Protein AF-A0A8H4IRC1-F1 (afdb_monomer_lite)

pLDDT: mean 72.27, std 20.15, range [25.78, 97.62]

Organism: NCBI:txid55169

Structure (mmCIF, N/CA/C/O backbone):
data_AF-A0A8H4IRC1-F1
#
_entry.id   AF-A0A8H4IRC1-F1
#
loop_
_atom_site.group_PDB
_atom_site.id
_atom_site.type_symbol
_atom_site.label_atom_id
_atom_site.label_alt_id
_atom_site.label_comp_id
_atom_site.label_asym_id
_atom_site.label_entity_id
_atom_site.label_seq_id
_atom_site.pdbx_PDB_ins_code
_atom_site.Cartn_x
_atom_site.Cartn_y
_atom_site.Cartn_z
_atom_site.occupancy
_atom_site.B_iso_or_equiv
_atom_site.auth_seq_id
_atom_site.auth_comp_id
_atom_site.auth_asym_id
_atom_site.auth_atom_id
_atom_site.pdbx_PDB_model_num
ATOM 1 N N . MET A 1 1 ? -20.052 -12.402 -23.969 1.00 43.75 1 MET A N 1
ATOM 2 C CA . MET A 1 1 ? -19.446 -12.859 -22.700 1.00 43.75 1 MET A CA 1
ATOM 3 C C . MET A 1 1 ? -19.044 -14.310 -22.890 1.00 43.75 1 MET A C 1
ATOM 5 O O . MET A 1 1 ? -19.893 -15.056 -23.367 1.00 43.75 1 MET A O 1
ATOM 9 N N . PRO A 1 2 ? -17.792 -14.710 -22.621 1.00 45.31 2 PRO A N 1
ATOM 10 C CA . PRO A 1 2 ? -17.465 -16.130 -22.583 1.00 45.31 2 PRO A CA 1
ATOM 11 C C . PRO A 1 2 ? -18.212 -16.790 -21.405 1.00 45.31 2 PRO A C 1
ATOM 13 O O . PRO A 1 2 ? -18.461 -16.117 -20.400 1.00 45.31 2 PRO A O 1
ATOM 16 N N . PRO A 1 3 ? -18.627 -18.061 -21.528 1.00 42.38 3 PRO A N 1
ATOM 17 C CA . PRO A 1 3 ? -19.386 -18.748 -20.489 1.00 42.38 3 PRO A CA 1
ATOM 18 C C . PRO A 1 3 ? -18.508 -18.996 -19.256 1.00 42.38 3 PRO A C 1
ATOM 20 O O . PRO A 1 3 ? -17.374 -19.457 -19.369 1.00 42.38 3 PRO A O 1
ATOM 23 N N . ILE A 1 4 ? -19.041 -18.673 -18.076 1.00 53.44 4 ILE A N 1
ATOM 24 C CA . ILE A 1 4 ? -18.415 -18.948 -16.777 1.00 53.44 4 ILE A CA 1
ATOM 25 C C . ILE A 1 4 ? -18.372 -20.479 -16.609 1.00 53.44 4 ILE A C 1
ATOM 27 O O . ILE A 1 4 ? -19.433 -21.100 -16.680 1.00 53.44 4 ILE A O 1
ATOM 31 N N . PRO A 1 5 ? -17.199 -21.110 -16.417 1.00 59.50 5 PRO A N 1
ATOM 32 C CA . PRO A 1 5 ? -17.068 -22.559 -16.576 1.00 59.50 5 PRO A CA 1
ATOM 33 C C . PRO A 1 5 ? -17.679 -23.395 -15.436 1.00 59.50 5 PRO A C 1
ATOM 35 O O . PRO A 1 5 ? -17.822 -24.602 -15.599 1.00 59.50 5 PRO A O 1
ATOM 38 N N . TRP A 1 6 ? -18.123 -22.796 -14.327 1.00 52.00 6 TRP A N 1
ATOM 39 C CA . TRP A 1 6 ? -18.948 -23.479 -13.323 1.00 52.00 6 TRP A CA 1
ATOM 40 C C . TRP A 1 6 ? -19.629 -22.478 -12.385 1.00 52.00 6 TRP A C 1
ATOM 42 O O . TRP A 1 6 ? -19.010 -21.543 -11.879 1.00 52.00 6 TRP A O 1
ATOM 52 N N . THR A 1 7 ? -20.920 -22.691 -12.134 1.00 50.75 7 THR A N 1
ATOM 53 C CA . THR A 1 7 ? -21.702 -21.966 -11.127 1.00 50.75 7 THR A CA 1
ATOM 54 C C . THR A 1 7 ? -21.803 -22.856 -9.892 1.00 50.75 7 THR A C 1
ATOM 56 O O . THR A 1 7 ? -22.461 -23.892 -9.931 1.00 50.75 7 THR A O 1
ATOM 59 N N . VAL A 1 8 ? -21.129 -22.489 -8.801 1.00 49.81 8 VAL A N 1
ATOM 60 C CA . VAL A 1 8 ? -21.278 -23.191 -7.519 1.00 49.81 8 VAL A CA 1
ATOM 61 C C . VAL A 1 8 ? -22.531 -22.647 -6.839 1.00 49.81 8 VAL A C 1
ATOM 63 O O . VAL A 1 8 ? -22.534 -21.517 -6.359 1.00 49.81 8 VAL A O 1
ATOM 66 N N . SER A 1 9 ? -23.613 -23.429 -6.827 1.00 52.09 9 SER A N 1
ATOM 67 C CA . SER A 1 9 ? -24.784 -23.128 -6.000 1.00 52.09 9 SER A CA 1
ATOM 68 C C . SER A 1 9 ? -24.584 -23.749 -4.621 1.00 52.09 9 SER A C 1
ATOM 70 O O . SER A 1 9 ? -24.604 -24.977 -4.497 1.00 52.09 9 SER A O 1
ATOM 72 N N . VAL A 1 10 ? -24.414 -22.923 -3.593 1.00 51.81 10 VAL A N 1
ATOM 73 C CA . VAL A 1 10 ? -24.536 -23.383 -2.206 1.00 51.81 10 VAL A CA 1
ATOM 74 C C . VAL A 1 10 ? -26.004 -23.739 -1.992 1.00 51.81 10 VAL A C 1
ATOM 76 O O . VAL A 1 10 ? -26.879 -22.890 -2.145 1.00 51.81 10 VAL A O 1
ATOM 79 N N . ARG A 1 11 ? -26.284 -25.018 -1.739 1.00 48.19 11 ARG A N 1
ATOM 80 C CA . ARG A 1 11 ? -27.594 -25.460 -1.263 1.00 48.19 11 ARG A CA 1
ATOM 81 C C . ARG A 1 11 ? -27.498 -25.549 0.249 1.00 48.19 11 ARG A C 1
ATOM 83 O O . ARG A 1 11 ? -26.629 -26.269 0.740 1.00 48.19 11 ARG A O 1
ATOM 90 N N . ASP A 1 12 ? -28.376 -24.852 0.957 1.00 53.72 12 ASP A N 1
ATOM 91 C CA . ASP A 1 12 ? -28.562 -25.095 2.383 1.00 53.72 12 ASP A CA 1
ATOM 92 C C . ASP A 1 12 ? -28.938 -26.567 2.579 1.00 53.72 12 ASP A C 1
ATOM 94 O O . ASP A 1 12 ? -29.702 -27.141 1.790 1.00 53.72 12 ASP A O 1
ATOM 98 N N . HIS A 1 13 ? -28.347 -27.214 3.585 1.00 57.59 13 HIS A N 1
ATOM 99 C CA . HIS A 1 13 ? -28.681 -28.603 3.870 1.00 57.59 13 HIS A CA 1
ATOM 100 C C . HIS A 1 13 ? -30.181 -28.680 4.231 1.00 57.59 13 HIS A C 1
ATOM 102 O O . HIS A 1 13 ? -30.674 -27.804 4.941 1.00 57.59 13 HIS A O 1
ATOM 108 N N . PRO A 1 14 ? -30.932 -29.694 3.767 1.00 62.97 14 PRO A N 1
ATOM 109 C CA . PRO A 1 14 ? -32.396 -29.729 3.887 1.00 62.97 14 PRO A CA 1
ATOM 110 C C . PRO A 1 14 ? -32.943 -29.956 5.314 1.00 62.97 14 PRO A C 1
ATOM 112 O O . PRO A 1 14 ? -34.097 -30.349 5.461 1.00 62.97 14 PRO A O 1
ATOM 115 N N . GLY A 1 15 ? -32.162 -29.709 6.370 1.00 68.94 15 GLY A N 1
ATOM 116 C CA . GLY A 1 15 ? -32.523 -30.125 7.725 1.00 68.94 15 GLY A CA 1
ATOM 117 C C . GLY A 1 15 ? -32.494 -31.649 7.890 1.00 68.94 15 GLY A C 1
ATOM 118 O O . GLY A 1 15 ? -32.325 -32.393 6.921 1.00 68.94 15 GLY A O 1
ATOM 119 N N . SER A 1 16 ? -32.654 -32.117 9.125 1.00 75.69 16 SER A N 1
ATOM 120 C CA . SER A 1 16 ? -33.003 -33.516 9.405 1.00 75.69 16 SER A CA 1
ATOM 121 C C . SER A 1 16 ? -34.499 -33.725 9.149 1.00 75.69 16 SER A C 1
ATOM 123 O O . SER A 1 16 ? -35.301 -32.821 9.400 1.00 75.69 16 SER A O 1
ATOM 125 N N . SER A 1 17 ? -34.902 -34.893 8.641 1.00 78.19 17 SER A N 1
ATOM 126 C CA . SER A 1 17 ? -36.323 -35.186 8.419 1.00 78.19 17 SER A CA 1
ATOM 127 C C . SER A 1 17 ? -37.066 -35.403 9.746 1.00 78.19 17 SER A C 1
ATOM 129 O O . SER A 1 17 ? -36.456 -35.692 10.773 1.00 78.19 17 SER A O 1
ATOM 131 N N . ALA A 1 18 ? -38.400 -35.302 9.746 1.00 77.19 18 ALA A N 1
ATOM 132 C CA . ALA A 1 18 ? -39.201 -35.556 10.951 1.00 77.19 18 ALA A CA 1
ATOM 133 C C . ALA A 1 18 ? -39.000 -36.979 11.516 1.00 77.19 18 ALA A C 1
ATOM 135 O O . ALA A 1 18 ? -39.049 -37.176 12.728 1.00 77.19 18 ALA A O 1
ATOM 136 N N . ASP A 1 19 ? -38.726 -37.950 10.641 1.00 78.50 19 ASP A N 1
ATOM 137 C CA . ASP A 1 19 ? -38.401 -39.329 11.014 1.00 78.50 19 ASP A CA 1
ATOM 138 C C . ASP A 1 19 ? -37.010 -39.450 11.650 1.00 78.50 19 ASP A C 1
ATOM 140 O O . ASP A 1 19 ? -36.825 -40.284 12.536 1.00 78.50 19 ASP A O 1
ATOM 144 N N . ASP A 1 20 ? -36.048 -38.629 11.217 1.00 76.88 20 ASP A N 1
ATOM 145 C CA . ASP A 1 20 ? -34.711 -38.579 11.815 1.00 76.88 20 ASP A CA 1
ATOM 146 C C . ASP A 1 20 ? -34.785 -37.987 13.222 1.00 76.88 20 ASP A C 1
ATOM 148 O O . ASP A 1 20 ? -34.227 -38.573 14.141 1.00 76.88 20 ASP A O 1
ATOM 152 N N . ILE A 1 21 ? -35.562 -36.910 13.404 1.00 74.81 21 ILE A N 1
ATOM 153 C CA . ILE A 1 21 ? -35.811 -36.275 14.711 1.00 74.81 21 ILE A CA 1
ATOM 154 C C . ILE A 1 21 ? -36.508 -37.256 15.666 1.00 74.81 21 ILE A C 1
ATOM 156 O O . ILE A 1 21 ? -36.154 -37.354 16.836 1.00 74.81 21 ILE A O 1
ATOM 160 N N . ALA A 1 22 ? -37.489 -38.023 15.180 1.00 75.50 22 ALA A N 1
ATOM 161 C CA . ALA A 1 22 ? -38.217 -38.992 16.003 1.00 75.50 22 ALA A CA 1
ATOM 162 C C . ALA A 1 22 ? -37.384 -40.230 16.385 1.00 75.50 22 ALA A C 1
ATOM 164 O O . ALA A 1 22 ? -37.704 -40.907 17.363 1.00 75.50 22 ALA A O 1
ATOM 165 N N . LYS A 1 23 ? -36.340 -40.544 15.608 1.00 77.62 23 LYS A N 1
ATOM 166 C CA . LYS A 1 23 ? -35.390 -41.639 15.867 1.00 77.62 23 LYS A CA 1
ATOM 167 C C . LYS A 1 23 ? -34.084 -41.141 16.475 1.00 77.62 23 LYS A C 1
ATOM 169 O O . LYS A 1 23 ? -33.131 -41.921 16.561 1.00 77.62 23 LYS A O 1
ATOM 174 N N . GLU A 1 24 ? -34.024 -39.874 16.880 1.00 65.75 24 GLU A N 1
ATOM 175 C CA . GLU A 1 24 ? -32.853 -39.363 17.568 1.00 65.75 24 GLU A CA 1
ATOM 176 C C . GLU A 1 24 ? -32.603 -40.197 18.834 1.00 65.75 24 GLU A C 1
ATOM 178 O O . GLU A 1 24 ? -33.545 -40.505 19.573 1.00 65.75 24 GLU A O 1
ATOM 183 N N . PRO A 1 25 ? -31.351 -40.626 19.072 1.00 63.84 25 PRO A N 1
ATOM 184 C CA . PRO A 1 25 ? -30.993 -41.312 20.304 1.00 63.84 25 PRO A CA 1
ATOM 185 C C . PRO A 1 25 ? -31.413 -40.477 21.515 1.00 63.84 25 PRO A C 1
ATOM 187 O O . PRO A 1 25 ? -31.398 -39.253 21.446 1.00 63.84 25 PRO A O 1
ATOM 190 N N . ASP A 1 26 ? -31.732 -41.118 22.642 1.00 65.44 26 ASP A N 1
ATOM 191 C CA . ASP A 1 26 ? -31.904 -40.401 23.908 1.00 65.44 26 ASP A CA 1
ATOM 192 C C . ASP A 1 26 ? -30.570 -39.752 24.295 1.00 65.44 26 ASP A C 1
ATOM 194 O O . ASP A 1 26 ? -29.668 -40.385 24.859 1.00 65.44 26 ASP A O 1
ATOM 198 N N . TRP A 1 27 ? -30.429 -38.487 23.905 1.00 55.97 27 TRP A N 1
ATOM 199 C CA . TRP A 1 27 ? -29.199 -37.746 24.075 1.00 55.97 27 TRP A CA 1
ATOM 200 C C . TRP A 1 27 ? -28.891 -37.552 25.551 1.00 55.97 27 TRP A C 1
ATOM 202 O O . TRP A 1 27 ? -27.717 -37.452 25.869 1.00 55.97 27 TRP A O 1
ATOM 212 N N . ASP A 1 28 ? -29.859 -37.576 26.471 1.00 54.50 28 ASP A N 1
ATOM 213 C CA . ASP A 1 28 ? -29.613 -37.333 27.896 1.00 54.50 28 ASP A CA 1
ATOM 214 C C . ASP A 1 28 ? -28.863 -38.478 28.594 1.00 54.50 28 ASP A C 1
ATOM 216 O O . ASP A 1 28 ? -28.157 -38.235 29.575 1.00 54.50 28 ASP A O 1
ATOM 220 N N . ALA A 1 29 ? -28.888 -39.694 28.042 1.00 60.00 29 ALA A N 1
ATOM 221 C CA . ALA A 1 29 ? -28.313 -40.886 28.671 1.00 60.00 29 ALA A CA 1
ATOM 222 C C . ALA A 1 29 ? -26.834 -41.193 28.309 1.00 60.00 29 ALA A C 1
ATOM 224 O O . ALA A 1 29 ? -26.269 -42.155 28.835 1.00 60.00 29 ALA A O 1
ATOM 225 N N . GLY A 1 30 ? -26.179 -40.411 27.432 1.00 52.31 30 GLY A N 1
ATOM 226 C CA . GLY A 1 30 ? -24.847 -40.721 26.865 1.00 52.31 30 GLY A CA 1
ATOM 227 C C . GLY A 1 30 ? -23.690 -39.763 27.222 1.00 52.31 30 GLY A C 1
ATOM 228 O O . GLY A 1 30 ? -23.898 -38.567 27.411 1.00 52.31 30 GLY A O 1
ATOM 229 N N . HIS A 1 31 ? -22.469 -40.324 27.280 1.00 56.78 31 HIS A N 1
ATOM 230 C CA . HIS A 1 31 ? -21.148 -39.807 27.716 1.00 56.78 31 HIS A CA 1
ATOM 231 C C . HIS A 1 31 ? -20.801 -38.297 27.591 1.00 56.78 31 HIS A C 1
ATOM 233 O O . HIS A 1 31 ? -21.259 -37.581 26.706 1.00 56.78 31 HIS A O 1
ATOM 239 N N . GLU A 1 32 ? -19.869 -37.853 28.457 1.00 56.28 32 GLU A N 1
ATOM 240 C CA . GLU A 1 32 ? -19.401 -36.467 28.722 1.00 56.28 32 GLU A CA 1
ATOM 241 C C . GLU A 1 32 ? -18.687 -35.729 27.559 1.00 56.28 32 GLU A C 1
ATOM 243 O O . GLU A 1 32 ? -18.115 -34.655 27.757 1.00 56.28 32 GLU A O 1
ATOM 248 N N . HIS A 1 33 ? -18.708 -36.273 26.342 1.00 54.53 33 HIS A N 1
ATOM 249 C CA . HIS A 1 33 ? -18.042 -35.703 25.168 1.00 54.53 33 HIS A CA 1
ATOM 250 C C . HIS A 1 33 ? -19.066 -35.450 24.061 1.00 54.53 33 HIS A C 1
ATOM 252 O O . HIS A 1 33 ? -19.184 -36.236 23.123 1.00 54.53 33 HIS A O 1
ATOM 258 N N . ARG A 1 34 ? -19.834 -34.362 24.189 1.00 57.00 34 ARG A N 1
ATOM 259 C CA . ARG A 1 34 ? -20.850 -33.972 23.202 1.00 57.00 34 ARG A CA 1
ATOM 260 C C . ARG A 1 34 ? -20.381 -32.781 22.386 1.00 57.00 34 ARG A C 1
ATOM 262 O O . ARG A 1 34 ? -19.857 -31.818 22.939 1.00 57.00 34 ARG A O 1
ATOM 269 N N . ILE A 1 35 ? -20.591 -32.864 21.078 1.00 49.88 35 ILE A N 1
ATOM 270 C CA . ILE A 1 35 ? -20.256 -31.793 20.146 1.00 49.88 35 ILE A CA 1
ATOM 271 C C . ILE A 1 35 ? -21.181 -30.598 20.405 1.00 49.88 35 ILE A C 1
ATOM 273 O O . ILE A 1 35 ? -22.394 -30.775 20.459 1.00 49.88 35 ILE A O 1
ATOM 277 N N . GLY A 1 36 ? -20.615 -29.405 20.608 1.00 49.59 36 GLY A N 1
ATOM 278 C CA . GLY A 1 36 ? -21.382 -28.165 20.809 1.00 49.59 36 GLY A CA 1
ATOM 279 C C . GLY A 1 36 ? -21.804 -27.847 22.253 1.00 49.59 36 GLY A C 1
ATOM 280 O O . GLY A 1 36 ? -22.418 -26.809 22.477 1.00 49.59 36 GLY A O 1
ATOM 281 N N . PHE A 1 37 ? -21.445 -28.672 23.246 1.00 52.66 37 PHE A N 1
ATOM 282 C CA . PHE A 1 37 ? -21.672 -28.379 24.670 1.00 52.66 37 PHE A CA 1
ATOM 283 C C . PHE A 1 37 ? -20.357 -28.287 25.446 1.00 52.66 37 PHE A C 1
ATOM 285 O O . PHE A 1 37 ? -19.447 -29.088 25.238 1.00 52.66 37 PHE A O 1
ATOM 292 N N . LYS A 1 38 ? -20.262 -27.336 26.384 1.00 54.47 38 LYS A N 1
ATOM 293 C CA . LYS A 1 38 ? -19.120 -27.238 27.300 1.00 54.47 38 LYS A CA 1
ATOM 294 C C . LYS A 1 38 ? -19.105 -28.436 28.254 1.00 54.47 38 LYS A C 1
ATOM 296 O O . LYS A 1 38 ? -20.112 -28.762 28.881 1.00 54.47 38 LYS A O 1
ATOM 301 N N . ASN A 1 39 ? -17.963 -29.107 28.361 1.00 61.00 39 ASN A N 1
ATOM 302 C CA . ASN A 1 39 ? -17.757 -30.193 29.310 1.00 61.00 39 ASN A CA 1
ATOM 303 C C . ASN A 1 39 ? -17.584 -29.646 30.746 1.00 61.00 39 ASN A C 1
ATOM 305 O O . ASN A 1 39 ? -17.552 -28.439 30.975 1.00 61.00 39 ASN A O 1
ATOM 309 N N . LYS A 1 40 ? -17.410 -30.530 31.737 1.00 57.00 40 LYS A N 1
ATOM 310 C CA . LYS A 1 40 ? -17.196 -30.146 33.151 1.00 57.00 40 LYS A CA 1
ATOM 311 C C . LYS A 1 40 ? -15.934 -29.299 33.412 1.00 57.00 40 LYS A C 1
ATOM 313 O O . LYS A 1 40 ? -15.757 -28.813 34.523 1.00 57.00 40 LYS A O 1
ATOM 318 N N . GLN A 1 41 ? -15.054 -29.150 32.423 1.00 65.12 41 GLN A N 1
ATOM 319 C CA . GLN A 1 41 ? -13.860 -28.296 32.454 1.00 65.12 41 GLN A CA 1
ATOM 320 C C . GLN A 1 41 ? -14.053 -27.019 31.614 1.00 65.12 41 GLN A C 1
ATOM 322 O O . GLN A 1 41 ? -13.073 -26.368 31.268 1.00 65.12 41 GLN A O 1
ATOM 327 N N . ASP A 1 42 ? -15.299 -26.691 31.262 1.00 59.00 42 ASP A N 1
ATOM 328 C CA . ASP A 1 42 ? -15.711 -25.555 30.431 1.00 59.00 42 ASP A CA 1
ATOM 329 C C . ASP A 1 42 ? -15.183 -25.576 28.980 1.00 59.00 42 ASP A C 1
ATOM 331 O O . ASP A 1 42 ? -15.170 -24.560 28.293 1.00 59.00 42 ASP A O 1
ATOM 335 N N . ARG A 1 43 ? -14.767 -26.745 28.470 1.00 53.19 43 ARG A N 1
ATOM 336 C CA . ARG A 1 43 ? -14.245 -26.914 27.100 1.00 53.19 43 ARG A CA 1
ATOM 337 C C . ARG A 1 43 ? -15.309 -27.507 26.190 1.00 53.19 43 ARG A C 1
ATOM 339 O O . ARG A 1 43 ? -15.897 -28.516 26.567 1.00 53.19 43 ARG A O 1
ATOM 346 N N . VAL A 1 44 ? -15.516 -26.962 24.991 1.00 52.97 44 VAL A N 1
ATOM 347 C CA . VAL A 1 44 ? -16.445 -27.539 24.004 1.00 52.97 44 VAL A CA 1
ATOM 348 C C . VAL A 1 44 ? -15.724 -28.597 23.155 1.00 52.97 44 VAL A C 1
ATOM 350 O O . VAL A 1 44 ? -14.809 -28.260 22.404 1.00 52.97 44 VAL A O 1
ATOM 353 N N . PRO A 1 45 ? -16.077 -29.890 23.244 1.00 50.59 45 PRO A N 1
ATOM 354 C CA . PRO A 1 45 ? -15.547 -30.907 22.344 1.00 50.59 45 PRO A CA 1
ATOM 355 C C . PRO A 1 45 ? -16.144 -30.738 20.938 1.00 50.59 45 PRO A C 1
ATOM 357 O O . PRO A 1 45 ? -17.330 -30.473 20.801 1.00 50.59 45 PRO A O 1
ATOM 360 N N . GLY A 1 46 ? -15.349 -30.939 19.883 1.00 51.16 46 GLY A N 1
ATOM 361 C CA . GLY A 1 46 ? -15.855 -31.160 18.519 1.00 51.16 46 GLY A CA 1
ATOM 362 C C . GLY A 1 46 ? -16.322 -29.943 17.712 1.00 51.16 46 GLY A C 1
ATOM 363 O O . GLY A 1 46 ? -16.963 -30.144 16.684 1.00 51.16 46 GLY A O 1
ATOM 364 N N . ILE A 1 47 ? -16.000 -28.709 18.107 1.00 45.88 47 ILE A N 1
ATOM 365 C CA . ILE A 1 47 ? -16.164 -27.554 17.208 1.00 45.88 47 ILE A CA 1
ATOM 366 C C . ILE A 1 47 ? -15.168 -27.693 16.046 1.00 45.88 47 ILE A C 1
ATOM 368 O O . ILE A 1 47 ? -13.971 -27.882 16.255 1.00 45.88 47 ILE A O 1
ATOM 372 N N . ILE A 1 48 ? -15.689 -27.640 14.818 1.00 48.00 48 ILE A N 1
ATOM 373 C CA . ILE A 1 48 ? -14.952 -27.871 13.562 1.00 48.00 48 ILE A CA 1
ATOM 374 C C . ILE A 1 48 ? -14.850 -26.597 12.708 1.00 48.00 48 ILE A C 1
ATOM 376 O O . ILE A 1 48 ? -14.233 -26.621 11.643 1.00 48.00 48 ILE A O 1
ATOM 380 N N . HIS A 1 49 ? -15.459 -25.487 13.140 1.00 50.00 49 HIS A N 1
ATOM 381 C CA . HIS A 1 49 ? -15.451 -24.242 12.379 1.00 50.00 49 HIS A CA 1
ATOM 382 C C . HIS A 1 49 ? -14.392 -23.276 12.898 1.00 50.00 49 HIS A C 1
ATOM 384 O O . HIS A 1 49 ? -14.334 -22.924 14.070 1.00 50.00 49 HIS A O 1
ATOM 390 N N . GLN A 1 50 ? -13.550 -22.851 11.964 1.00 50.00 50 GLN A N 1
ATOM 391 C CA . GLN A 1 50 ? -12.314 -22.097 12.146 1.00 50.00 50 GLN A CA 1
ATOM 392 C C . GLN A 1 50 ? -12.513 -20.651 12.643 1.00 50.00 50 GLN A C 1
ATOM 394 O O . GLN A 1 50 ? -11.550 -19.889 12.625 1.00 50.00 50 GLN A O 1
ATOM 399 N N . HIS A 1 51 ? -13.731 -20.223 12.992 1.00 47.00 51 HIS A N 1
ATOM 400 C CA . HIS A 1 51 ? -14.062 -18.803 13.192 1.00 47.00 51 HIS A CA 1
ATOM 401 C C . HIS A 1 51 ? -14.782 -18.466 14.510 1.00 47.00 51 HIS A C 1
ATOM 403 O O . HIS A 1 51 ? -14.821 -17.289 14.840 1.00 47.00 51 HIS A O 1
ATOM 409 N N . ASP A 1 52 ? -15.254 -19.435 15.304 1.00 50.62 52 ASP A N 1
ATOM 410 C CA . ASP A 1 52 ? -16.124 -19.122 16.460 1.00 50.62 52 ASP A CA 1
ATOM 411 C C . ASP A 1 52 ? -15.409 -19.008 17.828 1.00 50.62 52 ASP A C 1
ATOM 413 O O . ASP A 1 52 ? -16.009 -18.504 18.769 1.00 50.62 52 ASP A O 1
ATOM 417 N N . ASP A 1 53 ? -14.131 -19.393 17.958 1.00 53.00 53 ASP A N 1
ATOM 418 C CA . ASP A 1 53 ? -13.377 -19.303 19.236 1.00 53.00 53 ASP A CA 1
ATOM 419 C C . ASP A 1 53 ? -12.441 -18.075 19.331 1.00 53.00 53 ASP A C 1
ATOM 421 O O . ASP A 1 53 ? -11.858 -17.802 20.380 1.00 53.00 53 ASP A O 1
ATOM 425 N N . TYR A 1 54 ? -12.240 -17.326 18.242 1.00 56.06 54 TYR A N 1
ATOM 426 C CA . TYR A 1 54 ? -11.137 -16.353 18.175 1.00 56.06 54 TYR A CA 1
ATOM 427 C C . TYR A 1 54 ? -11.528 -14.923 18.523 1.00 56.06 54 TYR A C 1
ATOM 429 O O . TYR A 1 54 ? -10.670 -14.160 18.969 1.00 56.06 54 TYR A O 1
ATOM 437 N N . ASP A 1 55 ? -12.795 -14.553 18.354 1.00 58.91 55 ASP A N 1
ATOM 438 C CA . ASP A 1 55 ? -13.252 -13.200 18.670 1.00 58.91 55 ASP A CA 1
ATOM 439 C C . ASP A 1 55 ? -13.075 -12.892 20.165 1.00 58.91 55 ASP A C 1
ATOM 441 O O . ASP A 1 55 ? -12.636 -11.797 20.524 1.00 58.91 55 ASP A O 1
ATOM 445 N N . GLU A 1 56 ? -13.314 -13.881 21.035 1.00 63.16 56 GLU A N 1
ATOM 446 C CA . GLU A 1 56 ? -13.080 -13.760 22.478 1.00 63.16 56 GLU A CA 1
ATOM 447 C C . GLU A 1 56 ? -11.583 -13.651 22.813 1.00 63.16 56 GLU A C 1
ATOM 449 O O . GLU A 1 56 ? -11.202 -12.774 23.586 1.00 63.16 56 GLU A O 1
ATOM 454 N N . GLU A 1 57 ? -10.711 -14.459 22.194 1.00 64.12 57 GLU A N 1
ATOM 455 C CA . GLU A 1 57 ? -9.255 -14.387 22.411 1.00 64.12 57 GLU A CA 1
ATOM 456 C C . GLU A 1 57 ? -8.649 -13.060 21.914 1.00 64.12 57 GLU A C 1
ATOM 458 O O . GLU A 1 57 ? -7.756 -12.500 22.561 1.00 64.12 57 GLU A O 1
ATOM 463 N N . ILE A 1 58 ? -9.115 -12.543 20.769 1.00 63.47 58 ILE A N 1
ATOM 464 C CA . ILE A 1 58 ? -8.690 -11.247 20.220 1.00 63.47 58 ILE A CA 1
ATOM 465 C C . ILE A 1 58 ? -9.160 -10.120 21.137 1.00 63.47 58 ILE A C 1
ATOM 467 O O . ILE A 1 58 ? -8.393 -9.192 21.410 1.00 63.47 58 ILE A O 1
ATOM 471 N N . GLU A 1 59 ? -10.402 -10.174 21.621 1.00 66.88 59 GLU A N 1
ATOM 472 C CA . GLU A 1 59 ? -10.926 -9.149 22.519 1.00 66.88 59 GLU A CA 1
ATOM 473 C C . GLU A 1 59 ? -10.252 -9.206 23.898 1.00 66.88 59 GLU A C 1
ATOM 475 O O . GLU A 1 59 ? -9.926 -8.154 24.448 1.00 66.88 59 GLU A O 1
ATOM 480 N N . GLU A 1 60 ? -9.921 -10.393 24.410 1.00 72.81 60 GLU A N 1
ATOM 481 C CA . GLU A 1 60 ? -9.091 -10.565 25.608 1.00 72.81 60 GLU A CA 1
ATOM 482 C C . GLU A 1 60 ? -7.690 -9.970 25.391 1.00 72.81 60 GLU A C 1
ATOM 484 O O . GLU A 1 60 ? -7.246 -9.131 26.172 1.00 72.81 60 GLU A O 1
ATOM 489 N N . ALA A 1 61 ? -7.020 -10.291 24.276 1.00 67.25 61 ALA A N 1
ATOM 490 C CA . ALA A 1 61 ? -5.713 -9.717 23.944 1.00 67.25 61 ALA A CA 1
ATOM 491 C C . ALA A 1 61 ? -5.765 -8.183 23.802 1.00 67.25 61 ALA A C 1
ATOM 493 O O . ALA A 1 61 ? -4.833 -7.478 24.197 1.00 67.25 61 ALA A O 1
ATOM 494 N N . ARG A 1 62 ? -6.866 -7.636 23.268 1.00 67.38 62 ARG A N 1
ATOM 495 C CA . ARG A 1 62 ? -7.110 -6.185 23.206 1.00 67.38 62 ARG A CA 1
ATOM 496 C C . ARG A 1 62 ? -7.310 -5.581 24.590 1.00 67.38 62 ARG A C 1
ATOM 498 O O . ARG A 1 62 ? -6.817 -4.478 24.836 1.00 67.38 62 ARG A O 1
ATOM 505 N N . GLN A 1 63 ? -8.041 -6.253 25.474 1.00 74.31 63 GLN A N 1
ATOM 506 C CA . GLN A 1 63 ? -8.238 -5.812 26.853 1.00 74.31 63 GLN A CA 1
ATOM 507 C C . GLN A 1 63 ? -6.916 -5.819 27.619 1.00 74.31 63 GLN A C 1
ATOM 509 O O . GLN A 1 63 ? -6.567 -4.797 28.210 1.00 74.31 63 GLN A O 1
ATOM 514 N N . ASP A 1 64 ? -6.141 -6.896 27.514 1.00 72.00 64 ASP A N 1
ATOM 515 C CA . ASP A 1 64 ? -4.802 -7.005 28.091 1.00 72.00 64 ASP A CA 1
ATOM 516 C C . ASP A 1 64 ? -3.897 -5.874 27.596 1.00 72.00 64 ASP A C 1
ATOM 518 O O . ASP A 1 64 ? -3.257 -5.187 28.394 1.00 72.00 64 ASP A O 1
ATOM 522 N N . PHE A 1 65 ? -3.908 -5.600 26.287 1.00 67.56 65 PHE A N 1
ATOM 523 C CA . PHE A 1 65 ? -3.141 -4.504 25.697 1.00 67.56 65 PHE A CA 1
ATOM 524 C C . PHE A 1 65 ? -3.579 -3.124 26.214 1.00 67.56 65 PHE A C 1
ATOM 526 O O . PHE A 1 65 ? -2.736 -2.282 26.528 1.00 67.56 65 PHE A O 1
ATOM 533 N N . ARG A 1 66 ? -4.888 -2.877 26.369 1.00 69.94 66 ARG A N 1
ATOM 534 C CA . ARG A 1 66 ? -5.414 -1.621 26.945 1.00 69.94 66 ARG A CA 1
ATOM 535 C C . ARG A 1 66 ? -5.012 -1.447 28.403 1.00 69.94 66 ARG A C 1
ATOM 537 O O . ARG A 1 66 ? -4.550 -0.371 28.783 1.00 69.94 66 ARG A O 1
ATOM 544 N N . VAL A 1 67 ? -5.180 -2.493 29.211 1.00 75.31 67 VAL A N 1
ATOM 545 C CA . VAL A 1 67 ? -4.772 -2.503 30.621 1.00 75.31 67 VAL A CA 1
ATOM 546 C C . VAL A 1 67 ? -3.277 -2.227 30.722 1.00 75.31 67 VAL A C 1
ATOM 548 O O . VAL A 1 67 ? -2.845 -1.434 31.558 1.00 75.31 67 VAL A O 1
ATOM 551 N N . TRP A 1 68 ? -2.490 -2.825 29.833 1.00 67.56 68 TRP A N 1
ATOM 552 C CA . TRP A 1 68 ? -1.054 -2.627 29.772 1.00 67.56 68 TRP A CA 1
ATOM 553 C C . TRP A 1 68 ? -0.675 -1.178 29.423 1.00 67.56 68 TRP A C 1
ATOM 555 O O . TRP A 1 68 ? 0.087 -0.573 30.177 1.00 67.56 68 TRP A O 1
ATOM 565 N N . ILE A 1 69 ? -1.284 -0.570 28.394 1.00 64.75 69 ILE A N 1
ATOM 566 C CA . ILE A 1 69 ? -1.098 0.858 28.062 1.00 64.75 69 ILE A CA 1
ATOM 567 C C . ILE A 1 69 ? -1.456 1.762 29.249 1.00 64.75 69 ILE A C 1
ATOM 569 O O . ILE A 1 69 ? -0.702 2.684 29.571 1.00 64.75 69 ILE A O 1
ATOM 573 N N . MET A 1 70 ? -2.579 1.505 29.928 1.00 69.94 70 MET A N 1
ATOM 574 C CA . MET A 1 70 ? -2.977 2.285 31.106 1.00 69.94 70 MET A CA 1
ATOM 575 C C . MET A 1 70 ? -1.947 2.170 32.235 1.00 69.94 70 MET A C 1
ATOM 577 O O . MET A 1 70 ? -1.606 3.173 32.860 1.00 69.94 70 MET A O 1
ATOM 581 N N . GLN A 1 71 ? -1.407 0.973 32.478 1.00 68.19 71 GLN A N 1
ATOM 582 C CA . GLN A 1 71 ? -0.355 0.764 33.474 1.00 68.19 71 GLN A CA 1
ATOM 583 C C . GLN A 1 71 ? 0.940 1.506 33.113 1.00 68.19 71 GLN A C 1
ATOM 585 O O . GLN A 1 71 ? 1.580 2.072 34.001 1.00 68.19 71 GLN A O 1
ATOM 590 N N . THR A 1 72 ? 1.307 1.556 31.827 1.00 60.47 72 THR A N 1
ATOM 591 C CA . THR A 1 72 ? 2.446 2.358 31.352 1.00 60.47 72 THR A CA 1
ATOM 592 C C . THR A 1 72 ? 2.219 3.849 31.610 1.00 60.47 72 THR A C 1
ATOM 594 O O . THR A 1 72 ? 3.097 4.523 32.144 1.00 60.47 72 THR A O 1
ATOM 597 N N . GLN A 1 73 ? 1.023 4.364 31.302 1.00 66.88 73 GLN A N 1
ATOM 598 C CA . GLN A 1 73 ? 0.659 5.770 31.528 1.00 66.88 73 GLN A CA 1
ATOM 599 C C . GLN A 1 73 ? 0.622 6.151 33.017 1.00 66.88 73 GLN A C 1
ATOM 601 O O . GLN A 1 73 ? 0.903 7.294 33.368 1.00 66.88 73 GLN A O 1
ATOM 606 N N . GLN A 1 74 ? 0.327 5.195 33.901 1.00 74.19 74 GLN A N 1
ATOM 607 C CA . GLN A 1 74 ? 0.357 5.373 35.358 1.00 74.19 74 GLN A CA 1
ATOM 608 C C . GLN A 1 74 ? 1.773 5.290 35.961 1.00 74.19 74 GLN A C 1
ATOM 610 O O . GLN A 1 74 ? 1.927 5.385 37.178 1.00 74.19 74 GLN A O 1
ATOM 615 N N . GLY A 1 75 ? 2.816 5.132 35.138 1.00 61.75 75 GLY A N 1
ATOM 616 C CA . GLY A 1 75 ? 4.210 5.141 35.585 1.00 61.75 75 GLY A CA 1
ATOM 617 C C . GLY A 1 75 ? 4.694 3.818 36.184 1.00 61.75 75 GLY A C 1
ATOM 618 O O . GLY A 1 75 ? 5.706 3.799 36.887 1.00 61.75 75 GLY A O 1
ATOM 619 N N . LYS A 1 76 ? 4.000 2.702 35.921 1.00 70.94 76 LYS A N 1
ATOM 620 C CA . LYS A 1 76 ? 4.485 1.371 36.301 1.00 70.94 76 LYS A CA 1
ATOM 621 C C . LYS A 1 76 ? 5.726 1.034 35.467 1.00 70.94 76 LYS A C 1
ATOM 623 O O . LYS A 1 76 ? 5.689 1.105 34.242 1.00 70.94 76 LYS A O 1
ATOM 628 N N . LEU A 1 77 ? 6.822 0.657 36.130 1.00 58.72 77 LEU A N 1
ATOM 629 C CA . LEU A 1 77 ? 8.014 0.132 35.459 1.00 58.72 77 LEU A CA 1
ATOM 630 C C . LEU A 1 77 ? 7.673 -1.210 34.803 1.00 58.72 77 LEU A C 1
ATOM 632 O O . LEU A 1 77 ? 7.241 -2.137 35.486 1.00 58.72 77 LEU A O 1
ATOM 636 N N . ILE A 1 78 ? 7.866 -1.291 33.490 1.00 62.00 78 ILE A N 1
ATOM 637 C CA . ILE A 1 78 ? 7.657 -2.494 32.683 1.00 62.00 78 ILE A CA 1
ATOM 638 C C . ILE A 1 78 ? 9.023 -2.894 32.126 1.00 62.00 78 ILE A C 1
ATOM 640 O O . ILE A 1 78 ? 9.687 -2.072 31.492 1.00 62.00 78 ILE A O 1
ATOM 644 N N . ASP A 1 79 ? 9.458 -4.128 32.387 1.00 61.03 79 ASP A N 1
ATOM 645 C CA . ASP A 1 79 ? 10.702 -4.661 31.828 1.00 61.03 79 ASP A CA 1
ATOM 646 C C . ASP A 1 79 ? 10.452 -5.305 30.452 1.00 61.03 79 ASP A C 1
ATOM 648 O O . ASP A 1 79 ? 9.341 -5.721 30.119 1.00 61.03 79 ASP A O 1
ATOM 652 N N . PHE A 1 80 ? 11.507 -5.446 29.652 1.00 50.97 80 PHE A N 1
ATOM 653 C CA . PHE A 1 80 ? 11.490 -6.108 28.346 1.00 50.97 80 PHE A CA 1
ATOM 654 C C . PHE A 1 80 ? 10.875 -7.515 28.408 1.00 50.97 80 PHE A C 1
ATOM 656 O O . PHE A 1 80 ? 10.127 -7.927 27.522 1.00 50.97 80 PHE A O 1
ATOM 663 N N . ARG A 1 81 ? 11.154 -8.255 29.487 1.00 62.09 81 ARG A N 1
ATOM 664 C CA . ARG A 1 81 ? 10.596 -9.595 29.712 1.00 62.09 81 ARG A CA 1
ATOM 665 C C . ARG A 1 81 ? 9.087 -9.582 29.936 1.00 62.09 81 ARG A C 1
ATOM 667 O O . ARG A 1 81 ? 8.430 -10.545 29.552 1.00 62.09 81 ARG A O 1
ATOM 674 N N . ASP A 1 82 ? 8.552 -8.524 30.535 1.00 64.50 82 ASP A N 1
ATOM 675 C CA . ASP A 1 82 ? 7.114 -8.381 30.762 1.00 64.50 82 ASP A CA 1
ATOM 676 C C . ASP A 1 82 ? 6.393 -8.065 29.447 1.00 64.50 82 ASP A C 1
ATOM 678 O O . ASP A 1 82 ? 5.325 -8.616 29.188 1.00 64.50 82 ASP A O 1
ATOM 682 N N . VAL A 1 83 ? 7.019 -7.265 28.571 1.00 61.62 83 VAL A N 1
ATOM 683 C CA . VAL A 1 83 ? 6.523 -7.009 27.204 1.00 61.62 83 VAL A CA 1
ATOM 684 C C . VAL A 1 83 ? 6.441 -8.314 26.413 1.00 61.62 83 VAL A C 1
ATOM 686 O O . VAL A 1 83 ? 5.396 -8.649 25.866 1.00 61.62 83 VAL A O 1
ATOM 689 N N . MET A 1 84 ? 7.523 -9.097 26.426 1.00 59.34 84 MET A N 1
ATOM 690 C CA . MET A 1 84 ? 7.607 -10.363 25.690 1.00 59.34 84 MET A CA 1
ATOM 691 C C . MET A 1 84 ? 6.628 -11.432 26.186 1.00 59.34 84 MET A C 1
ATOM 693 O O . MET A 1 84 ? 6.190 -12.264 25.399 1.00 59.34 84 MET A O 1
ATOM 697 N N . LYS A 1 85 ? 6.302 -11.453 27.484 1.00 64.44 85 LYS A N 1
ATOM 698 C CA . LYS A 1 85 ? 5.382 -12.449 28.057 1.00 64.44 85 LYS A CA 1
ATOM 699 C C . LYS A 1 85 ? 3.914 -12.105 27.833 1.00 64.44 85 LYS A C 1
ATOM 701 O O . LYS A 1 85 ? 3.112 -13.016 27.661 1.00 64.44 85 LYS A O 1
ATOM 706 N N . ASN A 1 86 ? 3.572 -10.820 27.865 1.00 62.69 86 ASN A N 1
ATOM 707 C CA . ASN A 1 86 ? 2.182 -10.374 27.779 1.00 62.69 86 ASN A CA 1
ATOM 708 C C . ASN A 1 86 ? 1.701 -10.198 26.336 1.00 62.69 86 ASN A C 1
ATOM 710 O O . ASN A 1 86 ? 0.500 -10.125 26.094 1.00 62.69 86 ASN A O 1
ATOM 714 N N . GLN A 1 87 ? 2.611 -10.134 25.364 1.00 58.81 87 GLN A N 1
ATOM 715 C CA . GLN A 1 87 ? 2.235 -10.018 23.965 1.00 58.81 87 GLN A CA 1
ATOM 716 C C . GLN A 1 87 ? 1.985 -11.419 23.381 1.00 58.81 87 GLN A C 1
ATOM 718 O O . GLN A 1 87 ? 2.910 -12.095 22.932 1.00 58.81 87 GLN A O 1
ATOM 723 N N . LYS A 1 88 ? 0.720 -11.869 23.407 1.00 59.69 88 LYS A N 1
ATOM 724 C CA . LYS A 1 88 ? 0.297 -13.132 22.773 1.00 59.69 88 LYS A CA 1
ATOM 725 C C . LYS A 1 88 ? 0.698 -13.115 21.291 1.00 59.69 88 LYS A C 1
ATOM 727 O O . LYS A 1 88 ? 0.297 -12.223 20.542 1.00 59.69 88 LYS A O 1
ATOM 732 N N . ASP A 1 89 ? 1.501 -14.091 20.873 1.00 58.47 89 ASP A N 1
ATOM 733 C CA . ASP A 1 89 ? 1.922 -14.215 19.479 1.00 58.47 89 ASP A CA 1
ATOM 734 C C . ASP A 1 89 ? 0.819 -14.878 18.641 1.00 58.47 89 ASP A C 1
ATOM 736 O O . ASP A 1 89 ? 0.702 -16.103 18.574 1.00 58.47 89 ASP A O 1
ATOM 740 N N . LEU A 1 90 ? -0.014 -14.052 18.007 1.00 60.09 90 LEU A N 1
ATOM 741 C CA . LEU A 1 90 ? -1.092 -14.508 17.121 1.00 60.09 90 LEU A CA 1
ATOM 742 C C . LEU A 1 90 ? -0.562 -15.008 15.756 1.00 60.09 90 LEU A C 1
ATOM 744 O O . LEU A 1 90 ? -1.312 -15.594 14.974 1.00 60.09 90 LEU A O 1
ATOM 748 N N . HIS A 1 91 ? 0.741 -14.847 15.474 1.00 49.72 91 HIS A N 1
ATOM 749 C CA . HIS A 1 91 ? 1.387 -15.242 14.216 1.00 49.72 91 HIS A CA 1
ATOM 750 C C . HIS A 1 91 ? 1.292 -16.737 13.905 1.00 49.72 91 HIS A C 1
ATOM 752 O O . HIS A 1 91 ? 1.120 -17.108 12.748 1.00 49.72 91 HIS A O 1
ATOM 758 N N . LEU A 1 92 ? 1.392 -17.602 14.918 1.00 50.88 92 LEU A N 1
ATOM 759 C CA . LEU A 1 92 ? 1.426 -19.057 14.720 1.00 50.88 92 LEU A CA 1
ATOM 760 C C . LEU A 1 92 ? 0.072 -19.656 14.298 1.00 50.88 92 LEU A C 1
ATOM 762 O O . LEU A 1 92 ? 0.008 -20.855 14.034 1.00 50.88 92 LEU A O 1
ATOM 766 N N . ARG A 1 93 ? -1.008 -18.860 14.284 1.00 54.75 93 ARG A N 1
ATOM 767 C CA . ARG A 1 93 ? -2.384 -19.353 14.113 1.00 54.75 93 ARG A CA 1
ATOM 768 C C . ARG A 1 93 ? -3.104 -18.806 12.872 1.00 54.75 93 ARG A C 1
ATOM 770 O O . ARG A 1 93 ? -3.982 -19.495 12.364 1.00 54.75 93 ARG A O 1
ATOM 777 N N . MET A 1 94 ? -2.729 -17.626 12.354 1.00 59.00 94 MET A N 1
ATOM 778 C CA . MET A 1 94 ? -3.324 -17.010 11.148 1.00 59.00 94 MET A CA 1
ATOM 779 C C . MET A 1 94 ? -2.266 -16.557 10.131 1.00 59.00 94 MET A C 1
ATOM 781 O O . MET A 1 94 ? -2.087 -15.371 9.849 1.00 59.00 94 MET A O 1
ATOM 785 N N . ASN A 1 95 ? -1.566 -17.532 9.558 1.00 58.81 95 ASN A N 1
ATOM 786 C CA . ASN A 1 95 ? -0.457 -17.322 8.623 1.00 58.81 95 ASN A CA 1
ATOM 787 C C . ASN A 1 95 ? -0.891 -16.542 7.366 1.00 58.81 95 ASN A C 1
ATOM 789 O O . ASN A 1 95 ? -0.099 -15.814 6.780 1.00 58.81 95 ASN A O 1
ATOM 793 N N . GLU A 1 96 ? -2.157 -16.685 6.965 1.00 63.25 96 GLU A N 1
ATOM 794 C CA . GLU A 1 96 ? -2.744 -16.051 5.778 1.00 63.25 96 GLU 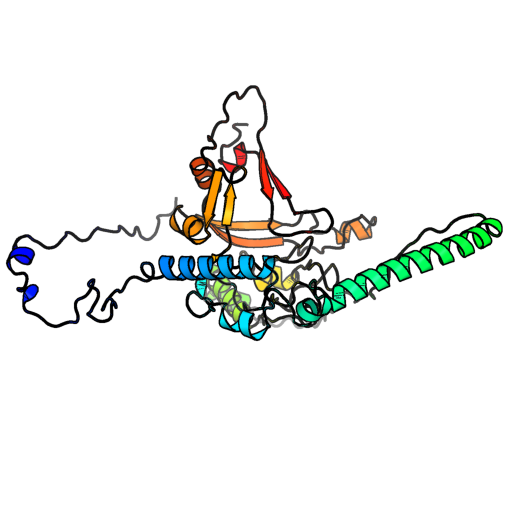A CA 1
ATOM 795 C C . GLU A 1 96 ? -2.927 -14.530 5.889 1.00 63.25 96 GLU A C 1
ATOM 797 O O . GLU A 1 96 ? -3.014 -13.850 4.869 1.00 63.25 96 GLU A O 1
ATOM 802 N N . ASN A 1 97 ? -2.961 -13.980 7.107 1.00 65.31 97 ASN A N 1
ATOM 803 C CA . ASN A 1 97 ? -3.195 -12.552 7.338 1.00 65.31 97 ASN A CA 1
ATOM 804 C C . ASN A 1 97 ? -1.890 -11.729 7.360 1.00 65.31 97 ASN A C 1
ATOM 806 O O . ASN A 1 97 ? -1.918 -10.531 7.649 1.00 65.31 97 ASN A O 1
ATOM 810 N N . ARG A 1 98 ? -0.732 -12.351 7.093 1.00 62.84 98 ARG A N 1
ATOM 811 C CA . ARG A 1 98 ? 0.588 -11.705 7.153 1.00 62.84 98 ARG A CA 1
ATOM 812 C C . ARG A 1 98 ? 1.387 -11.960 5.878 1.00 62.84 98 ARG A C 1
ATOM 814 O O . ARG A 1 98 ? 1.243 -12.988 5.225 1.00 62.84 98 ARG A O 1
ATOM 821 N N . SER A 1 99 ? 2.242 -11.004 5.523 1.00 56.91 99 SER A N 1
ATOM 822 C CA . SER A 1 99 ? 3.107 -11.111 4.346 1.00 56.91 99 SER A CA 1
ATOM 823 C C . SER A 1 99 ? 4.112 -12.258 4.483 1.00 56.91 99 SER A C 1
ATOM 825 O O . SER A 1 99 ? 4.579 -12.575 5.578 1.00 56.91 99 SER A O 1
ATOM 827 N N . ILE A 1 100 ? 4.501 -12.847 3.353 1.00 58.19 100 ILE A N 1
ATOM 828 C CA . ILE A 1 100 ? 5.533 -13.889 3.299 1.00 58.19 100 ILE A CA 1
ATOM 829 C C . ILE A 1 100 ? 6.838 -13.349 3.905 1.00 58.19 100 ILE A C 1
ATOM 831 O O . ILE A 1 100 ? 7.285 -12.252 3.575 1.00 58.19 100 ILE A O 1
ATOM 835 N N . GLY A 1 101 ? 7.442 -14.116 4.817 1.00 51.62 101 GLY A N 1
ATOM 836 C CA . GLY A 1 101 ? 8.680 -13.731 5.503 1.00 51.62 101 GLY A CA 1
ATOM 837 C C . GLY A 1 101 ? 8.498 -12.735 6.652 1.00 51.62 101 GLY A C 1
ATOM 838 O O . GLY A 1 101 ? 9.501 -12.299 7.223 1.00 51.62 101 GLY A O 1
ATOM 839 N N . TRP A 1 102 ? 7.255 -12.383 7.011 1.00 57.59 102 TRP A N 1
ATOM 840 C CA . TRP A 1 102 ? 6.974 -11.543 8.173 1.00 57.59 102 TRP A CA 1
ATOM 841 C C . TRP A 1 102 ? 7.632 -12.129 9.426 1.00 57.59 102 TRP A C 1
ATOM 843 O O . TRP A 1 102 ? 7.510 -13.317 9.724 1.00 57.59 102 TRP A O 1
ATOM 853 N N . ARG A 1 103 ? 8.351 -11.280 10.159 1.00 54.00 103 ARG A N 1
ATOM 854 C CA . ARG A 1 103 ? 8.913 -11.619 11.463 1.00 54.00 103 ARG A CA 1
ATOM 855 C C . ARG A 1 103 ? 8.232 -10.768 12.509 1.00 54.00 103 ARG A C 1
ATOM 857 O O . ARG A 1 103 ? 8.047 -9.568 12.317 1.00 54.00 103 ARG A O 1
ATOM 864 N N . TYR A 1 104 ? 7.922 -11.392 13.635 1.00 49.97 104 TYR A N 1
ATOM 865 C CA . TYR A 1 104 ? 7.517 -10.656 14.811 1.00 49.97 104 TYR A CA 1
ATOM 866 C C . TYR A 1 104 ? 8.693 -9.793 15.268 1.00 49.97 104 TYR A C 1
ATOM 868 O O . TYR A 1 104 ? 9.721 -10.303 15.719 1.00 49.97 104 TYR A O 1
ATOM 876 N N . VAL A 1 105 ? 8.551 -8.481 15.117 1.00 53.91 105 VAL A N 1
ATOM 877 C CA . VAL A 1 105 ? 9.501 -7.501 15.632 1.00 53.91 105 VAL A CA 1
ATOM 878 C C . VAL A 1 105 ? 8.742 -6.640 16.621 1.00 53.91 105 VAL A C 1
ATOM 880 O O . VAL A 1 105 ? 7.682 -6.098 16.308 1.00 53.91 105 VAL A O 1
ATOM 883 N N . LEU A 1 106 ? 9.271 -6.546 17.838 1.00 49.38 106 LEU A N 1
ATOM 884 C CA . LEU A 1 106 ? 8.750 -5.617 18.828 1.00 49.38 106 LEU A CA 1
ATOM 885 C C . LEU A 1 106 ? 8.760 -4.212 18.221 1.00 49.38 106 LEU A C 1
ATOM 887 O O . LEU A 1 106 ? 9.768 -3.789 17.658 1.00 49.38 106 LEU A O 1
ATOM 891 N N . GLN A 1 107 ? 7.675 -3.457 18.394 1.00 47.06 107 GLN A N 1
ATOM 892 C CA . GLN A 1 107 ? 7.594 -2.059 17.940 1.00 47.06 107 GLN A CA 1
ATOM 893 C C . GLN A 1 107 ? 8.627 -1.133 18.614 1.00 47.06 107 GLN A C 1
ATOM 895 O O . GLN A 1 107 ? 8.711 0.050 18.295 1.00 47.06 107 GLN A O 1
ATOM 900 N N . ALA A 1 108 ? 9.418 -1.661 19.545 1.00 49.66 108 ALA A N 1
ATOM 901 C CA . ALA A 1 108 ? 10.464 -0.961 20.251 1.00 49.66 108 ALA A CA 1
ATOM 902 C C . ALA A 1 108 ? 11.775 -1.754 20.152 1.00 49.66 108 ALA A C 1
ATOM 904 O O . ALA A 1 108 ? 11.843 -2.917 20.552 1.00 49.66 108 ALA A O 1
ATOM 905 N N . SER A 1 109 ? 12.834 -1.118 19.641 1.00 51.69 109 SER A N 1
ATOM 906 C CA . SER A 1 109 ? 14.182 -1.681 19.729 1.00 51.69 109 SER A CA 1
ATOM 907 C C . SER A 1 109 ? 14.692 -1.582 21.166 1.00 51.69 109 SER A C 1
ATOM 909 O O . SER A 1 109 ? 14.337 -0.662 21.902 1.00 51.69 109 SER A O 1
ATOM 911 N N . GLU A 1 110 ? 15.560 -2.506 21.578 1.00 55.53 110 GLU A N 1
ATOM 912 C CA . GLU A 1 110 ? 16.187 -2.449 22.904 1.00 55.53 110 GLU A CA 1
ATOM 913 C C . GLU A 1 110 ? 16.917 -1.112 23.122 1.00 55.53 110 GLU A C 1
ATOM 915 O O . GLU A 1 110 ? 16.868 -0.545 24.212 1.00 55.53 110 GLU A O 1
ATOM 920 N N . ASP A 1 111 ? 17.532 -0.569 22.068 1.00 55.97 111 ASP A N 1
ATOM 921 C CA . ASP A 1 111 ? 18.183 0.740 22.095 1.00 55.97 111 ASP A CA 1
ATOM 922 C C . ASP A 1 111 ? 17.177 1.884 22.305 1.00 55.97 111 ASP A C 1
ATOM 924 O O . ASP A 1 111 ? 17.393 2.748 23.153 1.00 55.97 111 ASP A O 1
ATOM 928 N N . TRP A 1 112 ? 16.030 1.856 21.618 1.00 64.12 112 TRP A N 1
ATOM 929 C CA . TRP A 1 112 ? 14.960 2.837 21.811 1.00 64.12 112 TRP A CA 1
ATOM 930 C C . TRP A 1 112 ? 14.370 2.764 23.221 1.00 64.12 112 TRP A C 1
ATOM 932 O O . TRP A 1 112 ? 14.188 3.798 23.872 1.00 64.12 112 TRP A O 1
ATOM 942 N N . ILE A 1 113 ? 14.133 1.549 23.733 1.00 61.81 113 ILE A N 1
ATOM 943 C CA . ILE A 1 113 ? 13.673 1.351 25.109 1.00 61.81 113 ILE A CA 1
ATOM 944 C C . ILE A 1 113 ? 14.713 1.939 26.049 1.00 61.81 113 ILE A C 1
ATOM 946 O O . ILE A 1 113 ? 14.366 2.757 26.881 1.00 61.81 113 ILE A O 1
ATOM 950 N N . LYS A 1 114 ? 15.994 1.603 25.917 1.00 62.94 114 LYS A N 1
ATOM 951 C CA . LYS A 1 114 ? 17.022 2.057 26.861 1.00 62.94 114 LYS A CA 1
ATOM 952 C C . LYS A 1 114 ? 17.311 3.549 26.784 1.00 62.94 114 LYS A C 1
ATOM 954 O O . LYS A 1 114 ? 17.537 4.157 27.826 1.00 62.94 114 LYS A O 1
ATOM 959 N N . ASN A 1 115 ? 17.303 4.145 25.592 1.00 64.50 115 ASN A N 1
ATOM 960 C CA . ASN A 1 115 ? 17.875 5.474 25.353 1.00 64.50 115 ASN A CA 1
ATOM 961 C C . ASN A 1 115 ? 16.857 6.542 24.922 1.00 64.50 115 ASN A C 1
ATOM 963 O O . ASN A 1 115 ? 17.120 7.735 25.098 1.00 64.50 115 ASN A O 1
ATOM 967 N N . THR A 1 116 ? 15.700 6.157 24.382 1.00 63.94 116 THR A N 1
ATOM 968 C CA . THR A 1 116 ? 14.707 7.108 23.853 1.00 63.94 116 THR A CA 1
ATOM 969 C C . THR A 1 116 ? 13.517 7.304 24.787 1.00 63.94 116 THR A C 1
ATOM 971 O O . THR A 1 116 ? 13.120 8.451 24.990 1.00 63.94 116 THR A O 1
ATOM 974 N N . GLN A 1 117 ? 13.025 6.247 25.438 1.00 70.38 117 GLN A N 1
ATOM 975 C CA . GLN A 1 117 ? 11.955 6.317 26.449 1.00 70.38 117 GLN A CA 1
ATOM 976 C C . GLN A 1 117 ? 12.222 7.347 27.563 1.00 70.38 117 GLN A C 1
ATOM 978 O O . GLN A 1 117 ? 13.369 7.726 27.844 1.00 70.38 117 GLN A O 1
ATOM 983 N N . ASP A 1 118 ? 11.151 7.786 28.228 1.00 69.44 118 ASP A N 1
ATOM 984 C CA . ASP A 1 118 ? 11.153 8.764 29.326 1.00 69.44 118 ASP A CA 1
ATOM 985 C C . ASP A 1 118 ? 11.643 8.183 30.663 1.00 69.44 118 ASP A C 1
ATOM 987 O O . ASP A 1 118 ? 11.122 8.470 31.739 1.00 69.44 118 ASP A O 1
ATOM 991 N N . TRP A 1 119 ? 12.724 7.402 30.621 1.00 70.25 119 TRP A N 1
ATOM 992 C CA . TRP A 1 119 ? 13.436 7.024 31.833 1.00 70.25 119 TRP A CA 1
ATOM 993 C C . TRP A 1 119 ? 13.979 8.274 32.529 1.00 70.25 119 TRP A C 1
ATOM 995 O O . TRP A 1 119 ? 14.547 9.140 31.854 1.00 70.25 119 TRP A O 1
ATOM 1005 N N . PRO A 1 120 ? 13.937 8.356 33.872 1.00 71.06 120 PRO A N 1
ATOM 1006 C CA . PRO A 1 120 ? 14.489 9.491 34.609 1.00 71.06 120 PRO A CA 1
ATOM 1007 C C . PRO A 1 120 ? 15.938 9.829 34.220 1.00 71.06 120 PRO A C 1
ATOM 1009 O O . PRO A 1 120 ? 16.317 10.998 34.192 1.00 71.06 120 PRO A O 1
ATOM 1012 N N . ALA A 1 121 ? 16.743 8.818 33.873 1.00 70.19 121 ALA A N 1
ATOM 1013 C CA . ALA A 1 121 ? 18.108 8.993 33.380 1.00 70.19 121 ALA A CA 1
ATOM 1014 C C . ALA A 1 121 ? 18.166 9.661 31.993 1.00 70.19 121 ALA A C 1
ATOM 1016 O O . ALA A 1 121 ? 18.944 10.594 31.795 1.00 70.19 121 ALA A O 1
ATOM 1017 N N . ASN A 1 122 ? 17.317 9.243 31.050 1.00 77.50 122 ASN A N 1
ATOM 1018 C CA . ASN A 1 122 ? 17.266 9.807 29.699 1.00 77.50 122 ASN A CA 1
ATOM 1019 C C . ASN A 1 122 ? 16.653 11.200 29.682 1.00 77.50 122 ASN A C 1
ATOM 1021 O O . ASN A 1 122 ? 17.150 12.067 28.970 1.00 77.50 122 ASN A O 1
ATOM 1025 N N . VAL A 1 123 ? 15.618 11.437 30.491 1.00 78.81 123 VAL A N 1
ATOM 1026 C CA . VAL A 1 123 ? 15.016 12.763 30.672 1.00 78.81 123 VAL A CA 1
ATOM 1027 C C . VAL A 1 123 ? 16.060 13.733 31.217 1.00 78.81 123 VAL A C 1
ATOM 1029 O O . VAL A 1 123 ? 16.266 14.789 30.623 1.00 78.81 123 VAL A O 1
ATOM 1032 N N . LYS A 1 124 ? 16.805 13.349 32.266 1.00 78.06 124 LYS A N 1
ATOM 1033 C CA . LYS A 1 124 ? 17.927 14.150 32.786 1.00 78.06 124 LYS A CA 1
ATOM 1034 C C . LYS A 1 124 ? 19.006 14.375 31.730 1.00 78.06 124 LYS A C 1
ATOM 1036 O O . LYS A 1 124 ? 19.456 15.501 31.560 1.00 78.06 124 LYS A O 1
ATOM 1041 N N . LYS A 1 125 ? 19.389 13.339 30.979 1.00 81.75 125 LYS A N 1
ATOM 1042 C CA . LYS A 1 125 ? 20.376 13.444 29.892 1.00 81.75 125 LYS A CA 1
ATOM 1043 C C . LYS A 1 125 ? 19.902 14.384 28.779 1.00 81.75 125 LYS A C 1
ATOM 1045 O O . LYS A 1 125 ? 20.692 15.185 28.293 1.00 81.75 125 LYS A O 1
ATOM 1050 N N . ARG A 1 126 ? 18.619 14.345 28.401 1.00 83.06 126 ARG A N 1
ATOM 1051 C CA . ARG A 1 126 ? 18.005 15.262 27.426 1.00 83.06 126 ARG A CA 1
ATOM 1052 C C . ARG A 1 126 ? 17.953 16.691 27.949 1.00 83.06 126 ARG A C 1
ATOM 1054 O O . ARG A 1 126 ? 18.290 17.601 27.201 1.00 83.06 126 ARG A O 1
ATOM 1061 N N . GLN A 1 127 ? 17.577 16.889 29.211 1.00 81.88 127 GLN A N 1
ATOM 1062 C CA . GLN A 1 127 ? 17.579 18.200 29.865 1.00 81.88 127 GLN A CA 1
ATOM 1063 C C . GLN A 1 127 ? 18.994 18.781 29.906 1.00 81.88 127 GLN A C 1
ATOM 1065 O O . GLN A 1 127 ? 19.199 19.891 29.432 1.00 81.88 127 GLN A O 1
ATOM 1070 N N . GLN A 1 128 ? 19.985 17.994 30.330 1.00 80.50 128 GLN A N 1
ATOM 1071 C CA . GLN A 1 128 ? 21.397 18.385 30.320 1.00 80.50 128 GLN A CA 1
ATOM 1072 C C . GLN A 1 128 ? 21.893 18.692 28.906 1.00 80.50 128 GLN A C 1
ATOM 1074 O O . GLN A 1 128 ? 22.532 19.713 28.696 1.00 80.50 128 GLN A O 1
ATOM 1079 N N . GLN A 1 129 ? 21.558 17.876 27.902 1.00 80.25 129 GLN A N 1
ATOM 1080 C CA . GLN A 1 129 ? 21.907 18.156 26.505 1.00 80.25 129 GLN A CA 1
ATOM 1081 C C . GLN A 1 129 ? 21.206 19.405 25.960 1.00 80.25 129 GLN A C 1
ATOM 1083 O O . GLN A 1 129 ? 21.783 20.111 25.139 1.00 80.25 129 GLN A O 1
ATOM 1088 N N . GLN A 1 130 ? 19.972 19.691 26.377 1.00 76.50 130 GLN A N 1
ATOM 1089 C CA . GLN A 1 130 ? 19.254 20.908 25.997 1.00 76.50 130 GLN A CA 1
ATOM 1090 C C . GLN A 1 130 ? 19.835 22.143 26.686 1.00 76.50 130 GLN A C 1
ATOM 1092 O O . GLN A 1 130 ? 19.982 23.175 26.037 1.00 76.50 130 GLN A O 1
ATOM 1097 N N . GLU A 1 131 ? 20.199 22.047 27.962 1.00 74.56 131 GLU A N 1
ATOM 1098 C CA . GLU A 1 131 ? 20.909 23.090 28.706 1.00 74.56 131 GLU A CA 1
ATOM 1099 C C . GLU A 1 131 ? 22.297 23.333 28.123 1.00 74.56 131 GLU A C 1
ATOM 1101 O O . GLU A 1 131 ? 22.686 24.478 27.919 1.00 74.56 131 GLU A O 1
ATOM 1106 N N . GLN A 1 132 ? 23.011 22.272 27.755 1.00 71.00 132 GLN A N 1
ATOM 1107 C CA . GLN A 1 132 ? 24.318 22.354 27.122 1.00 71.00 132 GLN A CA 1
ATOM 1108 C C . GLN A 1 132 ? 24.210 22.927 25.708 1.00 71.00 132 GLN A C 1
ATOM 1110 O O . GLN A 1 132 ? 24.941 23.849 25.389 1.00 71.00 132 GLN A O 1
ATOM 1115 N N . LYS A 1 133 ? 23.208 22.532 24.909 1.00 70.88 133 LYS A N 1
ATOM 1116 C CA . LYS A 1 133 ? 22.896 23.180 23.620 1.00 70.88 133 LYS A CA 1
ATOM 1117 C C . LYS A 1 133 ? 22.465 24.638 23.777 1.00 70.88 133 LYS A C 1
ATOM 1119 O O . LYS A 1 133 ? 22.760 25.438 22.896 1.00 70.88 133 LYS A O 1
ATOM 1124 N N . LYS A 1 134 ? 21.760 25.009 24.851 1.00 67.19 134 LYS A N 1
ATOM 1125 C CA . LYS A 1 134 ? 21.423 26.411 25.162 1.00 67.19 134 LYS A CA 1
ATOM 1126 C C . LYS A 1 134 ? 22.667 27.200 25.566 1.00 67.19 134 LYS A C 1
ATOM 1128 O O . LYS A 1 134 ? 22.841 28.316 25.093 1.00 67.19 134 LYS A O 1
ATOM 1133 N N . ASN A 1 135 ? 23.550 26.615 26.370 1.00 65.31 135 ASN A N 1
ATOM 1134 C CA . ASN A 1 135 ? 24.822 27.216 26.765 1.00 65.31 135 ASN A CA 1
ATOM 1135 C C . ASN A 1 135 ? 25.789 27.338 25.581 1.00 65.31 135 ASN A C 1
ATOM 1137 O O . ASN A 1 135 ? 26.425 28.376 25.436 1.00 65.31 135 ASN A O 1
ATOM 1141 N N . ASP A 1 136 ? 25.837 26.346 24.693 1.00 63.09 136 ASP A N 1
ATOM 1142 C CA . ASP A 1 136 ? 26.630 26.365 23.463 1.00 63.09 136 ASP A CA 1
ATOM 1143 C C . ASP A 1 136 ? 26.026 27.305 22.419 1.00 63.09 136 ASP A C 1
ATOM 1145 O O . ASP A 1 136 ? 26.771 27.984 21.725 1.00 63.09 136 ASP A O 1
ATOM 1149 N N . LYS A 1 137 ? 24.694 27.446 22.341 1.00 58.97 137 LYS A N 1
ATOM 1150 C CA . LYS A 1 137 ? 24.053 28.512 21.550 1.00 58.97 137 LYS A CA 1
ATOM 1151 C C . LYS A 1 137 ? 24.304 29.899 22.134 1.00 58.97 137 LYS A C 1
ATOM 1153 O O . LYS A 1 137 ? 24.453 30.833 21.362 1.00 58.97 137 LYS A O 1
ATOM 1158 N N . ASN A 1 138 ? 24.374 30.058 23.455 1.00 56.25 138 ASN A N 1
ATOM 1159 C CA . ASN A 1 138 ? 24.700 31.345 24.077 1.00 56.25 138 ASN A CA 1
ATOM 1160 C C . ASN A 1 138 ? 26.182 31.706 23.909 1.00 56.25 138 ASN A C 1
ATOM 1162 O O . ASN A 1 138 ? 26.487 32.851 23.584 1.00 56.25 138 ASN A O 1
ATOM 1166 N N . LYS A 1 139 ? 27.098 30.739 24.052 1.00 54.06 139 LYS A N 1
ATOM 1167 C CA . LYS A 1 139 ? 28.529 30.916 23.744 1.00 54.06 139 LYS A CA 1
ATOM 1168 C C . LYS A 1 139 ? 28.766 31.126 22.250 1.00 54.06 139 LYS A C 1
ATOM 1170 O O . LYS A 1 139 ? 29.547 31.991 21.875 1.00 54.06 139 LYS A O 1
ATOM 1175 N N . GLY A 1 140 ? 28.047 30.379 21.416 1.00 48.25 140 GLY A N 1
ATOM 1176 C CA . GLY A 1 140 ? 28.025 30.517 19.966 1.00 48.25 140 GLY A CA 1
ATOM 1177 C C . GLY A 1 140 ? 27.493 31.877 19.537 1.00 48.25 140 GLY A C 1
ATOM 1178 O O . GLY A 1 140 ? 28.137 32.517 18.730 1.00 48.25 140 GLY A O 1
ATOM 1179 N N . ASN A 1 141 ? 26.415 32.387 20.144 1.00 50.62 141 ASN A N 1
ATOM 1180 C CA . ASN A 1 141 ? 25.918 33.742 19.895 1.00 50.62 141 ASN A CA 1
ATOM 1181 C C . ASN A 1 141 ? 26.895 34.820 20.376 1.00 50.62 141 ASN A C 1
ATOM 1183 O O . ASN A 1 141 ? 26.999 35.838 19.708 1.00 50.62 141 ASN A O 1
ATOM 1187 N N . GLN A 1 142 ? 27.612 34.630 21.493 1.00 50.78 142 GLN A N 1
ATOM 1188 C CA . GLN A 1 142 ? 28.657 35.568 21.935 1.00 50.78 142 GLN A CA 1
ATOM 1189 C C . GLN A 1 142 ? 29.838 35.602 20.953 1.00 50.78 142 GLN A C 1
ATOM 1191 O O . GLN A 1 142 ? 30.238 36.685 20.531 1.00 50.78 142 GLN A O 1
ATOM 1196 N N . GLN A 1 143 ? 30.327 34.437 20.512 1.00 49.47 143 GLN A N 1
ATOM 1197 C CA . GLN A 1 143 ? 31.387 34.337 19.501 1.00 49.47 143 GLN A CA 1
ATOM 1198 C C . GLN A 1 143 ? 30.918 34.782 18.109 1.00 49.47 143 GLN A C 1
ATOM 1200 O O . GLN A 1 143 ? 31.669 35.426 17.390 1.00 49.47 143 GLN A O 1
ATOM 1205 N N . GLU A 1 144 ? 29.672 34.507 17.722 1.00 43.03 144 GLU A N 1
ATOM 1206 C CA . GLU A 1 144 ? 29.072 34.926 16.451 1.00 43.03 144 GLU A CA 1
ATOM 1207 C C . GLU A 1 144 ? 28.802 36.439 16.439 1.00 43.03 144 GLU A C 1
ATOM 1209 O O . GLU A 1 144 ? 28.957 37.062 15.393 1.00 43.03 144 GLU A O 1
ATOM 1214 N N . HIS A 1 145 ? 28.492 37.067 17.584 1.00 48.47 145 HIS A N 1
ATOM 1215 C CA . HIS A 1 145 ? 28.423 38.531 17.706 1.00 48.47 145 HIS A CA 1
ATOM 1216 C C . HIS A 1 145 ? 29.801 39.201 17.582 1.00 48.47 145 HIS A C 1
ATOM 1218 O O . HIS A 1 145 ? 29.884 40.317 17.063 1.00 48.47 145 HIS A O 1
ATOM 1224 N N . GLU A 1 146 ? 30.868 38.539 18.038 1.00 46.31 146 GLU A N 1
ATOM 1225 C CA . GLU A 1 146 ? 32.258 38.980 17.849 1.00 46.31 146 GLU A CA 1
ATOM 1226 C C . GLU A 1 146 ? 32.744 38.739 16.407 1.00 46.31 146 GLU A C 1
ATOM 1228 O O . GLU A 1 146 ? 33.426 39.591 15.839 1.00 46.31 146 GLU A O 1
ATOM 1233 N N . TRP A 1 147 ? 32.323 37.640 15.767 1.00 39.69 147 TRP A N 1
ATOM 1234 C CA . TRP A 1 147 ? 32.728 37.250 14.409 1.00 39.69 147 TRP A CA 1
ATOM 1235 C C . TRP A 1 147 ? 31.953 37.991 13.302 1.00 39.69 147 TRP A C 1
ATOM 1237 O O . TRP A 1 147 ? 32.546 38.426 12.315 1.00 39.69 147 TRP A O 1
ATOM 1247 N N . LYS A 1 148 ? 30.645 38.247 13.479 1.00 45.81 148 LYS A N 1
ATOM 1248 C CA . LYS A 1 148 ? 29.816 39.051 12.549 1.00 45.81 148 LYS A CA 1
ATOM 1249 C C . LYS A 1 148 ? 30.158 40.540 12.549 1.00 45.81 148 LYS A C 1
ATOM 1251 O O . LYS A 1 148 ? 29.761 41.251 11.632 1.00 45.81 148 LYS A O 1
ATOM 1256 N N . ARG A 1 149 ? 30.914 41.020 13.542 1.00 47.22 149 ARG A N 1
ATOM 1257 C CA . ARG A 1 149 ? 31.505 42.365 13.518 1.00 47.22 149 ARG A CA 1
ATOM 1258 C C . ARG A 1 149 ? 32.773 42.426 12.645 1.00 47.22 149 ARG A C 1
ATOM 1260 O O . ARG A 1 149 ? 33.206 43.524 12.313 1.00 47.22 149 ARG A O 1
ATOM 1267 N N . ALA A 1 150 ? 33.337 41.273 12.260 1.00 49.94 150 ALA A N 1
ATOM 1268 C CA . ALA A 1 150 ? 34.608 41.158 11.543 1.00 49.94 150 ALA A CA 1
ATOM 1269 C C . ALA A 1 150 ? 34.499 40.657 10.088 1.00 49.94 150 ALA A C 1
ATOM 1271 O O . ALA A 1 150 ? 35.432 40.885 9.323 1.00 49.94 150 ALA A O 1
ATOM 1272 N N . GLN A 1 151 ? 33.403 40.019 9.661 1.00 39.03 151 GLN A N 1
ATOM 1273 C CA . GLN A 1 151 ? 33.223 39.621 8.257 1.00 39.03 151 GLN A CA 1
ATOM 1274 C C . GLN A 1 151 ? 31.775 39.788 7.792 1.00 39.03 151 GLN A C 1
ATOM 1276 O O . GLN A 1 151 ? 30.861 39.116 8.269 1.00 39.03 151 GLN A O 1
ATOM 1281 N N . GLY A 1 152 ? 31.591 40.700 6.838 1.00 36.19 152 GLY A N 1
ATOM 1282 C CA . GLY A 1 152 ? 30.390 40.789 6.025 1.00 36.19 152 GLY A CA 1
ATOM 1283 C C . GLY A 1 152 ? 30.369 39.708 4.942 1.00 36.19 152 GLY A C 1
ATOM 1284 O O . GLY A 1 152 ? 31.389 39.403 4.335 1.00 36.19 152 GLY A O 1
ATOM 1285 N N . GLU A 1 153 ? 29.153 39.220 4.708 1.00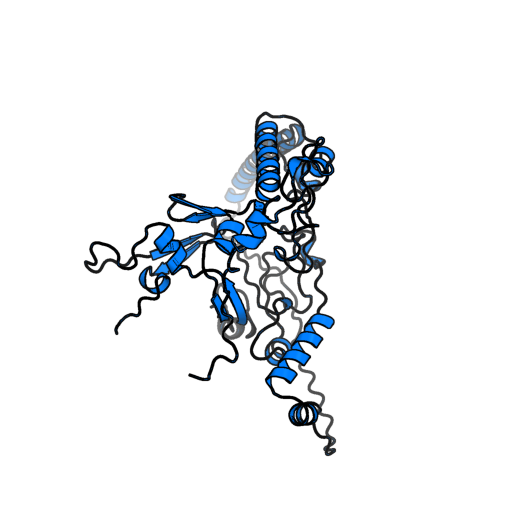 34.88 153 GLU A N 1
ATOM 1286 C CA . GLU A 1 153 ? 28.643 38.538 3.512 1.00 34.88 153 GLU A CA 1
ATOM 1287 C C . GLU A 1 153 ? 28.867 37.022 3.295 1.00 34.88 153 GLU A C 1
ATOM 1289 O O . GLU A 1 153 ? 29.966 36.500 3.153 1.00 34.88 153 GLU A O 1
ATOM 1294 N N . ASN A 1 154 ? 27.699 36.375 3.144 1.00 34.25 154 ASN A N 1
ATOM 1295 C CA . ASN A 1 154 ? 27.335 35.200 2.344 1.00 34.25 154 ASN A CA 1
ATOM 1296 C C . ASN A 1 154 ? 27.917 33.808 2.650 1.00 34.25 154 ASN A C 1
ATOM 1298 O O . ASN A 1 154 ? 29.031 33.461 2.268 1.00 34.25 154 ASN A O 1
ATOM 1302 N N . LYS A 1 155 ? 27.033 32.918 3.139 1.00 30.94 155 LYS A N 1
ATOM 1303 C CA . LYS A 1 155 ? 27.128 31.461 2.940 1.00 30.94 155 LYS A CA 1
ATOM 1304 C C . LYS A 1 155 ? 25.773 30.843 2.572 1.00 30.94 155 LYS A C 1
ATOM 1306 O O . LYS A 1 155 ? 24.837 30.845 3.365 1.00 30.94 155 LYS A O 1
ATOM 1311 N N . HIS A 1 156 ? 25.721 30.261 1.374 1.00 31.91 156 HIS A N 1
ATOM 1312 C CA . HIS A 1 156 ? 24.790 29.203 0.981 1.00 31.91 156 HIS A CA 1
ATOM 1313 C C . HIS A 1 156 ? 25.282 27.861 1.549 1.00 31.91 156 HIS A C 1
ATOM 1315 O O . HIS A 1 156 ? 26.461 27.535 1.414 1.00 31.91 156 HIS A O 1
ATOM 1321 N N . HIS A 1 157 ? 24.387 27.047 2.114 1.00 30.81 157 HIS A N 1
ATOM 1322 C CA . HIS A 1 157 ? 24.660 25.637 2.406 1.00 30.81 157 HIS A CA 1
ATOM 1323 C C . HIS A 1 157 ? 24.127 24.759 1.267 1.00 30.81 157 HIS A C 1
ATOM 1325 O O . HIS A 1 157 ? 22.921 24.583 1.120 1.00 30.81 157 HIS A O 1
ATOM 1331 N N . SER A 1 158 ? 25.039 24.202 0.466 1.00 30.16 158 SER A N 1
ATOM 1332 C CA . SER A 1 158 ? 24.786 23.014 -0.354 1.00 30.16 158 SER A CA 1
ATOM 1333 C C . SER A 1 158 ? 25.286 21.792 0.409 1.00 30.16 158 SER A C 1
ATOM 1335 O O . SER A 1 158 ? 26.470 21.708 0.722 1.00 30.16 158 SER A O 1
ATOM 1337 N N . ALA A 1 159 ? 24.391 20.850 0.691 1.00 26.62 159 ALA A N 1
ATOM 1338 C CA . ALA A 1 159 ? 24.727 19.512 1.161 1.00 26.62 159 ALA A CA 1
ATOM 1339 C C . ALA A 1 159 ? 24.238 18.505 0.111 1.00 26.62 159 ALA A C 1
ATOM 1341 O O . ALA A 1 159 ? 23.134 17.978 0.195 1.00 26.62 159 ALA A O 1
ATOM 1342 N N . TYR A 1 160 ? 25.057 18.288 -0.915 1.00 30.61 160 TYR A N 1
ATOM 1343 C CA . TYR A 1 160 ? 25.015 17.084 -1.740 1.00 30.61 160 TYR A CA 1
ATOM 1344 C C . TYR A 1 160 ? 26.357 16.388 -1.530 1.00 30.61 160 TYR A C 1
ATOM 1346 O O . TYR A 1 160 ? 27.380 16.844 -2.034 1.00 30.61 160 TYR A O 1
ATOM 1354 N N . ALA A 1 161 ? 26.348 15.325 -0.730 1.00 30.08 161 ALA A N 1
ATOM 1355 C CA . ALA A 1 161 ? 27.439 14.365 -0.679 1.00 30.08 161 ALA A CA 1
ATOM 1356 C C . ALA A 1 161 ? 27.176 13.306 -1.754 1.00 30.08 161 ALA A C 1
ATOM 1358 O O . ALA A 1 161 ? 26.057 12.806 -1.881 1.00 30.08 161 ALA A O 1
ATOM 1359 N N . GLY A 1 162 ? 28.202 13.069 -2.568 1.00 30.75 162 GLY A N 1
ATOM 1360 C CA . GLY A 1 162 ? 28.170 12.214 -3.742 1.00 30.75 162 GLY A CA 1
ATOM 1361 C C . GLY A 1 162 ? 27.854 10.756 -3.434 1.00 30.75 162 GLY A C 1
ATOM 1362 O O . GLY A 1 162 ? 28.183 10.225 -2.376 1.00 30.75 162 GLY A O 1
ATOM 1363 N N . VAL A 1 163 ? 27.239 10.118 -4.420 1.00 31.03 163 VAL A N 1
ATOM 1364 C CA . VAL A 1 163 ? 27.330 8.677 -4.610 1.00 31.03 163 VAL A CA 1
ATOM 1365 C C . VAL A 1 163 ? 27.911 8.494 -5.999 1.00 31.03 163 VAL A C 1
ATOM 1367 O O . VAL A 1 163 ? 27.443 9.106 -6.960 1.00 31.03 163 VAL A O 1
ATOM 1370 N N . GLU A 1 164 ? 28.995 7.733 -6.037 1.00 30.81 164 GLU A N 1
ATOM 1371 C CA . GLU A 1 164 ? 29.770 7.416 -7.220 1.00 30.81 164 GLU A CA 1
ATOM 1372 C C . GLU A 1 164 ? 28.925 6.669 -8.255 1.00 30.81 164 GLU A C 1
ATOM 1374 O O . GLU A 1 164 ? 28.034 5.873 -7.949 1.00 30.81 164 GLU A O 1
ATOM 1379 N N . ASP A 1 165 ? 29.232 7.015 -9.495 1.00 31.44 165 ASP A N 1
ATOM 1380 C CA . ASP A 1 165 ? 28.706 6.508 -10.746 1.00 31.44 165 ASP A CA 1
ATOM 1381 C C . ASP A 1 165 ? 28.964 4.996 -10.857 1.00 31.44 165 ASP A C 1
ATOM 1383 O O . ASP A 1 165 ? 30.083 4.560 -11.123 1.00 31.44 165 ASP A O 1
ATOM 1387 N N . SER A 1 166 ? 27.936 4.176 -10.623 1.00 31.17 166 SER A N 1
ATOM 1388 C CA . SER A 1 166 ? 27.957 2.782 -11.077 1.00 31.17 166 SER A CA 1
ATOM 1389 C C . SER A 1 166 ? 27.479 2.777 -12.522 1.00 31.17 166 SER A C 1
ATOM 1391 O O . SER A 1 166 ? 26.282 2.849 -12.815 1.00 31.17 166 SER A O 1
ATOM 1393 N N . GLY A 1 167 ? 28.467 2.775 -13.415 1.00 27.38 167 GLY A N 1
ATOM 1394 C CA . GLY A 1 167 ? 28.289 2.736 -14.853 1.00 27.38 167 GLY A CA 1
ATOM 1395 C C . GLY A 1 167 ? 27.319 1.636 -15.273 1.00 27.38 167 GLY A C 1
ATOM 1396 O O . GLY A 1 167 ? 27.400 0.488 -14.840 1.00 27.38 167 GLY A O 1
ATOM 1397 N N . TYR A 1 168 ? 26.393 2.025 -16.140 1.00 29.34 168 TYR A N 1
ATOM 1398 C CA . TYR A 1 168 ? 25.567 1.127 -16.930 1.00 29.34 168 TYR A CA 1
ATOM 1399 C C . TYR A 1 168 ? 26.494 0.425 -17.937 1.00 29.34 168 TYR A C 1
ATOM 1401 O O . TYR A 1 168 ? 26.689 0.911 -19.051 1.00 29.34 168 TYR A O 1
ATOM 1409 N N . ASP A 1 169 ? 27.130 -0.674 -17.528 1.00 27.50 169 ASP A N 1
ATOM 1410 C CA . ASP A 1 169 ? 27.878 -1.519 -18.455 1.00 27.50 169 ASP A CA 1
ATOM 1411 C C . ASP A 1 169 ? 26.883 -2.347 -19.274 1.00 27.50 169 ASP A C 1
ATOM 1413 O O . ASP A 1 169 ? 26.228 -3.269 -18.788 1.00 27.50 169 ASP A O 1
ATOM 1417 N N . SER A 1 170 ? 26.716 -1.939 -20.527 1.00 33.47 170 SER A N 1
ATOM 1418 C CA . SER A 1 170 ? 25.968 -2.675 -21.539 1.00 33.47 170 SER A CA 1
ATOM 1419 C C . SER A 1 170 ? 26.958 -3.547 -22.302 1.00 33.47 170 SER A C 1
ATOM 1421 O O . SER A 1 170 ? 27.333 -3.256 -23.436 1.00 33.47 170 SER A O 1
ATOM 1423 N N . GLY A 1 171 ? 27.384 -4.632 -21.656 1.00 25.78 171 GLY A N 1
ATOM 1424 C CA . GLY A 1 171 ? 28.164 -5.697 -22.276 1.00 25.78 171 GLY A CA 1
ATOM 1425 C C . GLY A 1 171 ? 27.316 -6.484 -23.275 1.00 25.78 171 GLY A C 1
ATOM 1426 O O . GLY A 1 171 ? 26.832 -7.571 -22.975 1.00 25.78 171 GLY A O 1
ATOM 1427 N N . ILE A 1 172 ? 27.111 -5.928 -24.471 1.00 29.38 172 ILE A N 1
ATOM 1428 C CA . ILE A 1 172 ? 26.680 -6.695 -25.642 1.00 29.38 172 ILE A CA 1
ATOM 1429 C C . ILE A 1 172 ? 27.924 -7.410 -26.173 1.00 29.38 172 ILE A C 1
ATOM 1431 O O . ILE A 1 172 ? 28.674 -6.863 -26.981 1.00 29.38 172 ILE A O 1
ATOM 1435 N N . GLU A 1 173 ? 28.149 -8.646 -25.733 1.00 26.38 173 GLU A N 1
ATOM 1436 C CA . GLU A 1 173 ? 29.049 -9.549 -26.447 1.00 26.38 173 GLU A CA 1
ATOM 1437 C C . GLU A 1 173 ? 28.359 -10.011 -27.737 1.00 26.38 173 GLU A C 1
ATOM 1439 O O . GLU A 1 173 ? 27.527 -10.919 -27.756 1.00 26.38 173 GLU A O 1
ATOM 1444 N N . GLN A 1 174 ? 28.716 -9.368 -28.850 1.00 33.50 174 GLN A N 1
ATOM 1445 C CA . GLN A 1 174 ? 28.527 -9.937 -30.180 1.00 33.50 174 GLN A CA 1
ATOM 1446 C C . GLN A 1 174 ? 29.437 -11.162 -30.323 1.00 33.50 174 GLN A C 1
ATOM 1448 O O . GLN A 1 174 ? 30.583 -11.050 -30.752 1.00 33.50 174 GLN A O 1
ATOM 1453 N N . SER A 1 175 ? 28.915 -12.348 -30.019 1.00 30.27 175 SER A N 1
ATOM 1454 C CA . SER A 1 175 ? 29.430 -13.587 -30.600 1.00 30.27 175 SER A CA 1
ATOM 1455 C C . SER A 1 175 ? 28.432 -14.082 -31.643 1.00 30.27 175 SER A C 1
ATOM 1457 O O . SER A 1 175 ? 27.372 -14.634 -31.360 1.00 30.27 175 SER A O 1
ATOM 1459 N N . GLY A 1 176 ? 28.754 -13.800 -32.904 1.00 32.94 176 GLY A N 1
ATOM 1460 C CA . GLY A 1 176 ? 28.056 -14.378 -34.036 1.00 32.94 176 GLY A CA 1
ATOM 1461 C C . GLY A 1 176 ? 28.383 -15.862 -34.148 1.00 32.94 176 GLY A C 1
ATOM 1462 O O . GLY A 1 176 ? 29.531 -16.222 -34.380 1.00 32.94 176 GLY A O 1
ATOM 1463 N N . GLN A 1 177 ? 27.356 -16.701 -34.062 1.00 31.14 177 GLN A N 1
ATOM 1464 C CA . GLN A 1 177 ? 27.273 -17.969 -34.782 1.00 31.14 177 GLN A CA 1
ATOM 1465 C C . GLN A 1 177 ? 25.791 -18.303 -34.977 1.00 31.14 177 GLN A C 1
ATOM 1467 O O . GLN A 1 177 ? 25.099 -18.751 -34.068 1.00 31.14 177 GLN A O 1
ATOM 1472 N N . ALA A 1 178 ? 25.302 -18.032 -36.188 1.00 35.97 178 ALA A N 1
ATOM 1473 C CA . ALA A 1 178 ? 23.988 -18.439 -36.663 1.00 35.97 178 ALA A CA 1
ATOM 1474 C C . ALA A 1 178 ? 23.954 -19.969 -36.812 1.00 35.97 178 ALA A C 1
ATOM 1476 O O . ALA A 1 178 ? 24.200 -20.519 -37.884 1.00 35.97 178 ALA A O 1
ATOM 1477 N N . GLY A 1 179 ? 23.697 -20.655 -35.701 1.00 34.75 179 GLY A N 1
ATOM 1478 C CA . GLY A 1 179 ? 23.239 -22.035 -35.665 1.00 34.75 179 GLY A CA 1
ATOM 1479 C C . GLY A 1 179 ? 21.725 -22.042 -35.497 1.00 34.75 179 GLY A C 1
ATOM 1480 O O . GLY A 1 179 ? 21.191 -21.316 -34.665 1.00 34.75 179 GLY A O 1
ATOM 1481 N N . ASN A 1 180 ? 21.039 -22.847 -36.300 1.00 44.00 180 ASN A N 1
ATOM 1482 C CA . ASN A 1 180 ? 19.587 -23.015 -36.325 1.00 44.00 180 ASN A CA 1
ATOM 1483 C C . ASN A 1 180 ? 19.101 -23.741 -35.047 1.00 44.00 180 ASN A C 1
ATOM 1485 O O . ASN A 1 180 ? 18.714 -24.907 -35.079 1.00 44.00 180 ASN A O 1
ATOM 1489 N N . LEU A 1 181 ? 19.218 -23.081 -33.896 1.00 43.41 181 LEU A N 1
ATOM 1490 C CA . LEU A 1 181 ? 18.739 -23.547 -32.601 1.00 43.41 181 LEU A CA 1
ATOM 1491 C C . LEU A 1 181 ? 17.402 -22.862 -32.348 1.00 43.41 181 LEU A C 1
ATOM 1493 O O . LEU A 1 181 ? 17.364 -21.658 -32.110 1.00 43.41 181 LEU A O 1
ATOM 1497 N N . GLU A 1 182 ? 16.307 -23.623 -32.414 1.00 45.66 182 GLU A N 1
ATOM 1498 C CA . GLU A 1 182 ? 15.017 -23.157 -31.895 1.00 45.66 182 GLU A CA 1
ATOM 1499 C C . GLU A 1 182 ? 15.236 -22.576 -30.502 1.00 45.66 182 GLU A C 1
ATOM 1501 O O . GLU A 1 182 ? 15.778 -23.269 -29.626 1.00 45.66 182 GLU A O 1
ATOM 1506 N N . SER A 1 183 ? 14.851 -21.310 -30.319 1.00 60.97 183 SER A N 1
ATOM 1507 C CA . SER A 1 183 ? 14.989 -20.656 -29.028 1.00 60.97 183 SER A CA 1
ATOM 1508 C C . SER A 1 183 ? 14.191 -21.461 -28.004 1.00 60.97 183 SER A C 1
ATOM 1510 O O . SER A 1 183 ? 13.152 -22.049 -28.319 1.00 60.97 183 SER A O 1
ATOM 1512 N N . ASP A 1 184 ? 14.661 -21.538 -26.762 1.00 60.19 184 ASP A N 1
ATOM 1513 C CA . ASP A 1 184 ? 13.927 -22.294 -25.742 1.00 60.19 184 ASP A CA 1
ATOM 1514 C C . ASP A 1 184 ? 12.505 -21.742 -25.536 1.00 60.19 184 ASP A C 1
ATOM 1516 O O . ASP A 1 184 ? 11.593 -22.500 -25.202 1.00 60.19 184 ASP A O 1
ATOM 1520 N N . GLN A 1 185 ? 12.285 -20.458 -25.850 1.00 57.56 185 GLN A N 1
ATOM 1521 C CA . GLN A 1 185 ? 10.958 -19.850 -25.937 1.00 57.56 185 GLN A CA 1
ATOM 1522 C C . GLN A 1 185 ? 10.086 -20.530 -27.006 1.00 57.56 185 GLN A C 1
ATOM 1524 O O . GLN A 1 185 ? 8.958 -20.916 -26.700 1.00 57.56 185 GLN A O 1
ATOM 1529 N N . ASP A 1 186 ? 10.607 -20.773 -28.211 1.00 61.25 186 ASP A N 1
ATOM 1530 C CA . ASP A 1 186 ? 9.877 -21.449 -29.296 1.00 61.25 186 ASP A CA 1
ATOM 1531 C C . ASP A 1 186 ? 9.507 -22.895 -28.936 1.00 61.25 186 ASP A C 1
ATOM 1533 O O . ASP A 1 186 ? 8.414 -23.367 -29.258 1.00 61.25 186 ASP A O 1
ATOM 1537 N N . LYS A 1 187 ? 10.378 -23.603 -28.206 1.00 72.38 187 LYS A N 1
ATOM 1538 C CA . LYS A 1 187 ? 10.094 -24.966 -27.717 1.00 72.38 187 LYS A CA 1
ATOM 1539 C C . LYS A 1 187 ? 9.002 -24.977 -26.645 1.00 72.38 187 LYS A C 1
ATOM 1541 O O . LYS A 1 187 ? 8.157 -25.873 -26.641 1.00 72.38 187 LYS A O 1
ATOM 1546 N N . LEU A 1 188 ? 9.001 -23.988 -25.748 1.00 65.44 188 LEU A N 1
ATOM 1547 C CA . LEU A 1 188 ? 7.978 -23.812 -24.711 1.00 65.44 188 LEU A CA 1
ATOM 1548 C C . LEU A 1 188 ? 6.609 -23.491 -25.325 1.00 65.44 188 LEU A C 1
ATOM 1550 O O . LEU A 1 188 ? 5.626 -24.131 -24.957 1.00 65.44 188 LEU A O 1
ATOM 1554 N N . HIS A 1 189 ? 6.557 -22.585 -26.308 1.00 68.94 189 HIS A N 1
ATOM 1555 C CA . HIS A 1 189 ? 5.324 -22.202 -27.012 1.00 68.94 189 HIS A CA 1
ATOM 1556 C C . HIS A 1 189 ? 4.671 -23.346 -27.798 1.00 68.94 189 HIS A C 1
ATOM 1558 O O . HIS A 1 189 ? 3.459 -23.331 -28.001 1.00 68.94 189 HIS A O 1
ATOM 1564 N N . LYS A 1 190 ? 5.440 -24.360 -28.211 1.00 78.88 190 LYS A N 1
ATOM 1565 C CA . LYS A 1 190 ? 4.898 -25.573 -28.846 1.00 78.88 190 LYS A CA 1
ATOM 1566 C C . LYS A 1 190 ? 4.259 -26.551 -27.860 1.00 78.88 190 LYS A C 1
ATOM 1568 O O . LYS A 1 190 ? 3.464 -27.388 -28.279 1.00 78.88 190 LYS A O 1
ATOM 1573 N N . LYS A 1 191 ? 4.644 -26.497 -26.581 1.00 78.38 191 LYS A N 1
ATOM 1574 C CA . LYS A 1 191 ? 4.259 -27.491 -25.567 1.00 78.38 191 LYS A CA 1
ATOM 1575 C C . LYS A 1 191 ? 3.225 -26.974 -24.570 1.00 78.38 191 LYS A C 1
ATOM 1577 O O . LYS A 1 191 ? 2.455 -27.771 -24.048 1.00 78.38 191 LYS A O 1
ATOM 1582 N N . TYR A 1 192 ? 3.214 -25.673 -24.311 1.00 77.75 192 TYR A N 1
ATOM 1583 C CA . TYR A 1 192 ? 2.385 -25.055 -23.286 1.00 77.75 192 TYR A CA 1
ATOM 1584 C C . TYR A 1 192 ? 1.647 -23.846 -23.848 1.00 77.75 192 TYR A C 1
ATOM 1586 O O . TYR A 1 192 ? 2.148 -23.125 -24.714 1.00 77.75 192 TYR A O 1
ATOM 1594 N N . THR A 1 193 ? 0.450 -23.603 -23.329 1.00 80.56 193 THR A N 1
ATOM 1595 C CA . THR A 1 193 ? -0.285 -22.369 -23.599 1.00 80.56 193 THR A CA 1
ATOM 1596 C C . THR A 1 193 ? 0.463 -21.168 -23.021 1.00 80.56 193 THR A C 1
ATOM 1598 O O . THR A 1 193 ? 1.249 -21.288 -22.081 1.00 80.56 193 THR A O 1
ATOM 1601 N N . LEU A 1 194 ? 0.193 -19.970 -23.544 1.00 71.62 194 LEU A N 1
ATOM 1602 C CA . LEU A 1 194 ? 0.804 -18.739 -23.033 1.00 71.62 194 LEU A CA 1
ATOM 1603 C C . LEU A 1 194 ? 0.559 -18.555 -21.523 1.00 71.62 194 LEU A C 1
ATOM 1605 O O . LEU A 1 194 ? 1.461 -18.140 -20.806 1.00 71.62 194 LEU A O 1
ATOM 1609 N N . GLN A 1 195 ? -0.632 -18.928 -21.041 1.00 66.00 195 GLN A N 1
ATOM 1610 C CA . GLN A 1 195 ? -1.001 -18.865 -19.624 1.00 66.00 195 GLN A CA 1
ATOM 1611 C C . GLN A 1 195 ? -0.158 -19.815 -18.762 1.00 66.00 195 GLN A C 1
ATOM 1613 O O . GLN A 1 195 ? 0.330 -19.418 -17.707 1.00 66.00 195 GLN A O 1
ATOM 1618 N N . GLU A 1 196 ? 0.057 -21.049 -19.222 1.00 72.25 196 GLU A N 1
ATOM 1619 C CA . GLU A 1 196 ? 0.902 -22.029 -18.530 1.00 72.25 196 GLU A CA 1
ATOM 1620 C C . GLU A 1 196 ? 2.377 -21.615 -18.537 1.00 72.25 196 GLU A C 1
ATOM 1622 O O . GLU A 1 196 ? 3.067 -21.789 -17.537 1.00 72.25 196 GLU A O 1
ATOM 1627 N N . ILE A 1 197 ? 2.864 -21.014 -19.627 1.00 72.25 197 ILE A N 1
ATOM 1628 C CA . ILE A 1 197 ? 4.232 -20.481 -19.700 1.00 72.25 197 ILE A CA 1
ATOM 1629 C C . ILE A 1 197 ? 4.415 -19.340 -18.697 1.00 72.25 197 ILE A C 1
ATOM 1631 O O . ILE A 1 197 ? 5.422 -19.313 -17.990 1.00 72.25 197 ILE A O 1
ATOM 1635 N N . THR A 1 198 ? 3.450 -18.422 -18.599 1.00 69.56 198 THR A N 1
ATOM 1636 C CA . THR A 1 198 ? 3.467 -17.356 -17.588 1.00 69.56 198 THR A CA 1
ATOM 1637 C C . THR A 1 198 ? 3.466 -17.936 -16.174 1.00 69.56 198 THR A C 1
ATOM 1639 O O . THR A 1 198 ? 4.285 -17.530 -15.356 1.00 69.56 198 THR A O 1
ATOM 1642 N N . LEU A 1 199 ? 2.623 -18.936 -15.895 1.00 68.31 199 LEU A N 1
ATOM 1643 C CA . LEU A 1 199 ? 2.606 -19.611 -14.596 1.00 68.31 199 LEU A CA 1
ATOM 1644 C C . LEU A 1 199 ? 3.959 -20.263 -14.268 1.00 68.31 199 LEU A C 1
ATOM 1646 O O . LEU A 1 199 ? 4.468 -20.091 -13.166 1.00 68.31 199 LEU A O 1
ATOM 1650 N N . LEU A 1 200 ? 4.565 -20.981 -15.218 1.00 70.31 200 LEU A N 1
ATOM 1651 C CA . LEU A 1 200 ? 5.869 -21.623 -15.027 1.00 70.31 200 LEU A CA 1
ATOM 1652 C C . LEU A 1 200 ? 6.987 -20.606 -14.767 1.00 70.31 200 LEU A C 1
ATOM 1654 O O . LEU A 1 200 ? 7.873 -20.873 -13.956 1.00 70.31 200 LEU A O 1
ATOM 1658 N N . ARG A 1 201 ? 6.950 -19.444 -15.431 1.00 69.12 201 ARG A N 1
ATOM 1659 C CA . ARG A 1 201 ? 7.893 -18.346 -15.168 1.00 69.12 201 ARG A CA 1
ATOM 1660 C C . ARG A 1 201 ? 7.698 -17.761 -13.774 1.00 69.12 201 ARG A C 1
ATOM 1662 O O . ARG A 1 201 ? 8.683 -17.618 -13.060 1.00 69.12 201 ARG A O 1
ATOM 1669 N N . ASN A 1 202 ? 6.453 -17.526 -13.362 1.00 65.44 202 ASN A N 1
ATOM 1670 C CA . ASN A 1 202 ? 6.140 -17.026 -12.023 1.00 65.44 202 ASN A CA 1
ATOM 1671 C C . ASN A 1 202 ? 6.619 -17.992 -10.934 1.00 65.44 202 ASN A C 1
ATOM 1673 O O . ASN A 1 202 ? 7.340 -17.582 -10.035 1.00 65.44 202 ASN A O 1
ATOM 1677 N N . LEU A 1 203 ? 6.323 -19.288 -11.068 1.00 67.44 203 LEU A N 1
ATOM 1678 C CA . LEU A 1 203 ? 6.780 -20.315 -10.122 1.00 67.44 203 LEU A CA 1
ATOM 1679 C C . LEU A 1 203 ? 8.310 -20.420 -10.056 1.00 67.44 203 LEU A C 1
ATOM 1681 O O . LEU A 1 203 ? 8.881 -20.734 -9.012 1.00 67.44 203 LEU A O 1
ATOM 1685 N N . ARG A 1 204 ? 8.994 -20.183 -11.180 1.00 68.75 204 ARG A N 1
ATOM 1686 C CA . ARG A 1 204 ? 10.455 -20.138 -11.214 1.00 68.75 204 ARG A CA 1
ATOM 1687 C C . ARG A 1 204 ? 10.990 -18.912 -10.474 1.00 68.75 204 ARG A C 1
ATOM 1689 O O . ARG A 1 204 ? 11.922 -19.073 -9.695 1.00 68.75 204 ARG A O 1
ATOM 1696 N N . HIS A 1 205 ? 10.402 -17.736 -10.690 1.00 64.06 205 HIS A N 1
ATOM 1697 C CA . HIS A 1 205 ? 10.764 -16.521 -9.957 1.00 64.06 205 HIS A CA 1
ATOM 1698 C C . HIS A 1 205 ? 10.513 -16.676 -8.455 1.00 64.06 205 HIS A C 1
ATOM 1700 O O . HIS A 1 205 ? 11.441 -16.463 -7.688 1.00 64.06 205 HIS A O 1
ATOM 1706 N N . GLU A 1 206 ? 9.360 -17.200 -8.031 1.00 63.97 206 GLU A N 1
ATOM 1707 C CA . GLU A 1 206 ? 9.078 -17.471 -6.609 1.00 63.97 206 GLU A CA 1
ATOM 1708 C C . GLU A 1 206 ? 10.133 -18.380 -5.953 1.00 63.97 206 GLU A C 1
ATOM 1710 O O . GLU A 1 206 ? 10.458 -18.228 -4.777 1.00 63.97 206 GLU A O 1
ATOM 1715 N N . LYS A 1 207 ? 10.689 -19.337 -6.708 1.00 63.53 207 LYS A N 1
ATOM 1716 C CA . LYS A 1 207 ? 11.758 -20.221 -6.225 1.00 63.53 207 LYS A CA 1
ATOM 1717 C C . LYS A 1 207 ? 13.122 -19.524 -6.150 1.00 63.53 207 LYS A C 1
ATOM 1719 O O . LYS A 1 207 ? 13.946 -19.901 -5.316 1.00 63.53 207 LYS A O 1
ATOM 1724 N N . GLU A 1 208 ? 13.395 -18.593 -7.058 1.00 63.59 208 GLU A N 1
ATOM 1725 C CA . GLU A 1 208 ? 14.687 -17.911 -7.193 1.00 63.59 208 GLU A CA 1
ATOM 1726 C C . GLU A 1 208 ? 14.782 -16.666 -6.294 1.00 63.59 208 GLU A C 1
ATOM 1728 O O . GLU A 1 208 ? 15.867 -16.363 -5.792 1.00 63.59 208 GLU A O 1
ATOM 1733 N N . THR A 1 209 ? 13.670 -15.975 -6.025 1.00 62.50 209 THR A N 1
ATOM 1734 C CA . THR A 1 209 ? 13.680 -14.726 -5.262 1.00 62.50 209 THR A CA 1
ATOM 1735 C C . THR A 1 209 ? 13.856 -14.971 -3.764 1.00 62.50 209 THR A C 1
ATOM 1737 O O . THR A 1 209 ? 12.995 -15.511 -3.068 1.00 62.50 209 THR A O 1
ATOM 1740 N N . GLN A 1 210 ? 14.992 -14.516 -3.234 1.00 68.56 210 GLN A N 1
ATOM 1741 C CA . GLN A 1 210 ? 15.287 -14.548 -1.805 1.00 68.56 210 GLN A CA 1
ATOM 1742 C C . GLN A 1 210 ? 14.728 -13.301 -1.114 1.00 68.56 210 GLN A C 1
ATOM 1744 O O . GLN A 1 210 ? 15.328 -12.228 -1.133 1.00 68.56 210 GLN A O 1
ATOM 1749 N N . ILE A 1 211 ? 13.580 -13.453 -0.458 1.00 77.69 211 ILE A N 1
ATOM 1750 C CA . ILE A 1 211 ? 13.010 -12.416 0.406 1.00 77.69 211 ILE A CA 1
ATOM 1751 C C . ILE A 1 211 ? 13.704 -12.482 1.773 1.00 77.69 211 ILE A C 1
ATOM 1753 O O . ILE A 1 211 ? 13.593 -13.471 2.501 1.00 77.69 211 ILE A O 1
ATOM 1757 N N . SER A 1 212 ? 14.440 -11.431 2.134 1.00 81.62 212 SER A N 1
ATOM 1758 C CA . SER A 1 212 ? 15.142 -11.345 3.421 1.00 81.62 212 SER A CA 1
ATOM 1759 C C . SER A 1 212 ? 15.253 -9.898 3.905 1.00 81.62 212 SER A C 1
ATOM 1761 O O . SER A 1 212 ? 14.997 -8.960 3.154 1.00 81.62 212 SER A O 1
ATOM 1763 N N . ILE A 1 213 ? 15.574 -9.692 5.186 1.00 82.69 213 ILE A N 1
ATOM 1764 C CA . ILE A 1 213 ? 15.836 -8.340 5.697 1.00 82.69 213 ILE A CA 1
ATOM 1765 C C . ILE A 1 213 ? 17.194 -7.900 5.148 1.00 82.69 213 ILE A C 1
ATOM 1767 O O . ILE A 1 213 ? 18.222 -8.466 5.518 1.00 82.69 213 ILE A O 1
ATOM 1771 N N . ASP A 1 214 ? 17.178 -6.897 4.273 1.00 83.06 214 ASP A N 1
ATOM 1772 C CA . ASP A 1 214 ? 18.382 -6.315 3.681 1.00 83.06 214 ASP A CA 1
ATOM 1773 C C . ASP A 1 214 ? 19.266 -5.713 4.787 1.00 83.06 214 ASP A C 1
ATOM 1775 O O . ASP A 1 214 ? 18.786 -5.018 5.690 1.00 83.06 214 ASP A O 1
ATOM 1779 N N . GLU A 1 215 ? 20.578 -5.939 4.712 1.00 85.62 215 GLU A N 1
ATOM 1780 C CA . GLU A 1 215 ? 21.560 -5.354 5.630 1.00 85.62 215 GLU A CA 1
ATOM 1781 C C . GLU A 1 215 ? 21.437 -3.825 5.709 1.00 85.62 215 GLU A C 1
ATOM 1783 O O . GLU A 1 215 ? 21.635 -3.221 6.768 1.00 85.62 215 GLU A O 1
ATOM 1788 N N . LYS A 1 216 ? 21.042 -3.184 4.601 1.00 86.31 216 LYS A N 1
ATOM 1789 C CA . LYS A 1 216 ? 20.816 -1.735 4.530 1.00 86.31 216 LYS A CA 1
ATOM 1790 C C . LYS A 1 216 ? 19.676 -1.261 5.430 1.00 86.31 216 LYS A C 1
ATOM 1792 O O . LYS A 1 216 ? 19.701 -0.095 5.828 1.00 86.31 216 LYS A O 1
ATOM 1797 N N . ASP A 1 217 ? 18.728 -2.136 5.763 1.00 86.50 217 ASP A N 1
ATOM 1798 C CA . ASP A 1 217 ? 17.546 -1.807 6.560 1.00 86.50 217 ASP A CA 1
ATOM 1799 C C . ASP A 1 217 ? 17.732 -2.055 8.059 1.00 86.50 217 ASP A C 1
ATOM 1801 O O . ASP A 1 217 ? 16.967 -1.496 8.842 1.00 86.50 217 ASP A O 1
ATOM 1805 N N . GLN A 1 218 ? 18.769 -2.793 8.482 1.00 82.81 218 GLN A N 1
ATOM 1806 C CA . GLN A 1 218 ? 19.001 -3.170 9.890 1.00 82.81 218 GLN A CA 1
ATOM 1807 C C . GLN A 1 218 ? 18.981 -1.980 10.864 1.00 82.81 218 GLN A C 1
ATOM 1809 O O . GLN A 1 218 ? 18.471 -2.088 11.979 1.00 82.81 218 GLN A O 1
ATOM 1814 N N . PHE A 1 219 ? 19.511 -0.834 10.428 1.00 80.88 219 PHE A N 1
ATOM 1815 C CA . PHE A 1 219 ? 19.596 0.399 11.220 1.00 80.88 219 PHE A CA 1
ATOM 1816 C C . PHE A 1 219 ? 18.556 1.451 10.814 1.00 80.88 219 PHE A C 1
ATOM 1818 O O . PHE A 1 219 ? 18.726 2.638 11.090 1.00 80.88 219 PHE A O 1
ATOM 1825 N N . THR A 1 220 ? 17.503 1.036 10.115 1.00 86.81 220 THR A N 1
ATOM 1826 C CA . THR A 1 220 ? 16.398 1.905 9.702 1.00 86.81 220 THR A CA 1
ATOM 1827 C C . THR A 1 220 ? 15.135 1.562 10.494 1.00 86.81 220 THR A C 1
ATOM 1829 O O . THR A 1 220 ? 15.036 0.460 11.036 1.00 86.81 220 THR A O 1
ATOM 1832 N N . PRO A 1 221 ? 14.133 2.457 10.535 1.00 86.81 221 PRO A N 1
ATOM 1833 C CA . PRO A 1 221 ? 12.818 2.126 11.087 1.00 86.81 221 PRO A CA 1
ATOM 1834 C C . PRO A 1 221 ? 12.131 0.924 10.409 1.00 86.81 221 PRO A C 1
ATOM 1836 O O . PRO A 1 221 ? 11.238 0.322 10.995 1.00 86.81 221 PRO A O 1
ATOM 1839 N N . ASP A 1 222 ? 12.560 0.551 9.198 1.00 89.69 222 ASP A N 1
ATOM 1840 C CA . ASP A 1 222 ? 11.991 -0.551 8.416 1.00 89.69 222 ASP A CA 1
ATOM 1841 C C . ASP A 1 222 ? 12.730 -1.891 8.643 1.00 89.69 222 ASP A C 1
ATOM 1843 O O . ASP A 1 222 ? 12.607 -2.808 7.834 1.00 89.69 222 ASP A O 1
ATOM 1847 N N . ASN A 1 223 ? 13.508 -2.035 9.726 1.00 85.00 223 ASN A N 1
ATOM 1848 C CA . ASN A 1 223 ? 14.347 -3.214 10.02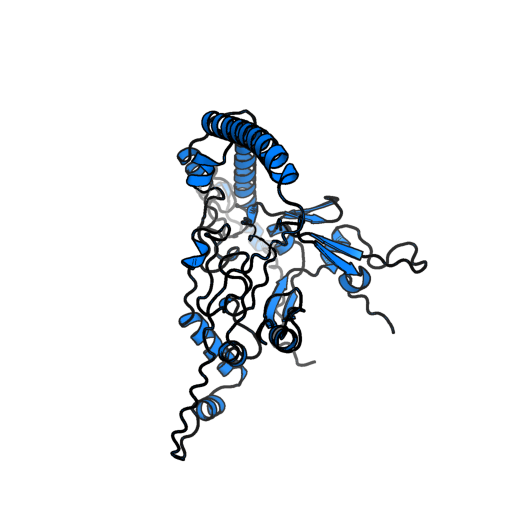1 1.00 85.00 223 ASN A CA 1
ATOM 1849 C C . ASN A 1 223 ? 13.593 -4.542 10.252 1.00 85.00 223 ASN A C 1
ATOM 1851 O O . ASN A 1 223 ? 14.211 -5.573 10.512 1.00 85.00 223 ASN A O 1
ATOM 1855 N N . TRP A 1 224 ? 12.268 -4.515 10.177 1.00 82.25 224 TRP A N 1
ATOM 1856 C CA . TRP A 1 224 ? 11.370 -5.652 10.336 1.00 82.25 224 TRP A CA 1
A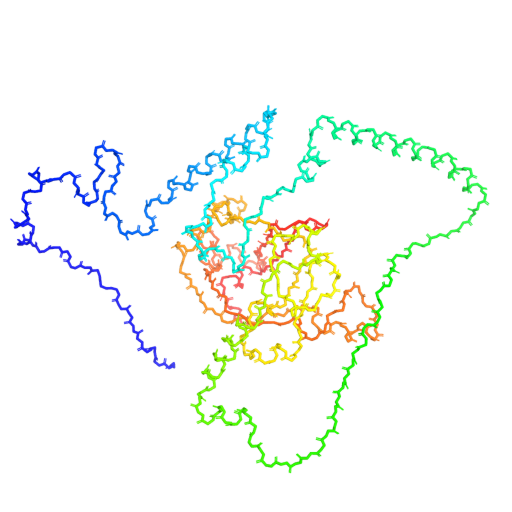TOM 1857 C C . TRP A 1 224 ? 10.809 -6.163 9.004 1.00 82.25 224 TRP A C 1
ATOM 1859 O O . TRP A 1 224 ? 10.204 -7.235 8.966 1.00 82.25 224 TRP A O 1
ATOM 1869 N N . LEU A 1 225 ? 10.993 -5.405 7.918 1.00 85.62 225 LEU A N 1
ATOM 1870 C CA . LEU A 1 225 ? 10.368 -5.674 6.631 1.00 85.62 225 LEU A CA 1
ATOM 1871 C C . LEU A 1 225 ? 11.346 -6.408 5.701 1.00 85.62 225 LEU A C 1
ATOM 1873 O O . LEU A 1 225 ? 12.341 -5.813 5.278 1.00 85.62 225 LEU A O 1
ATOM 1877 N N . PRO A 1 226 ? 11.086 -7.675 5.341 1.00 84.75 226 PRO A N 1
ATOM 1878 C CA . PRO A 1 226 ? 11.910 -8.359 4.363 1.00 84.75 226 PRO A CA 1
ATOM 1879 C C . PRO A 1 226 ? 11.607 -7.834 2.954 1.00 84.75 226 PRO A C 1
ATOM 1881 O O . PRO A 1 226 ? 10.474 -7.473 2.630 1.00 84.75 226 PRO A O 1
ATOM 1884 N N . ARG A 1 227 ? 12.636 -7.767 2.113 1.00 86.31 227 ARG A N 1
ATOM 1885 C CA . ARG A 1 227 ? 12.586 -7.189 0.767 1.00 86.31 227 ARG A CA 1
ATOM 1886 C C . ARG A 1 227 ? 13.353 -8.0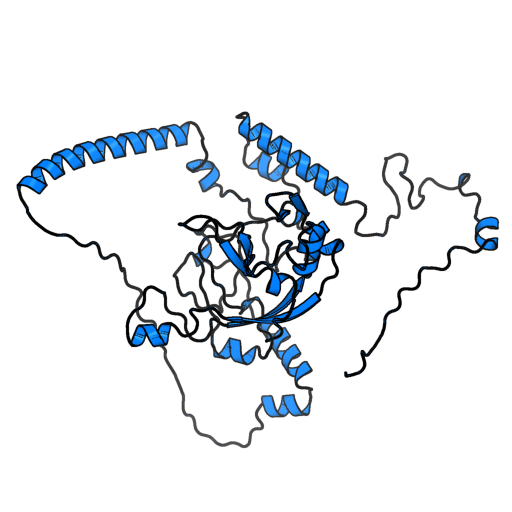79 -0.206 1.00 86.31 227 ARG A C 1
ATOM 1888 O O . ARG A 1 227 ? 14.197 -8.873 0.205 1.00 86.31 227 ARG A O 1
ATOM 1895 N N . SER A 1 228 ? 13.044 -7.943 -1.492 1.00 86.25 228 SER A N 1
ATOM 1896 C CA . SER A 1 228 ? 13.837 -8.573 -2.546 1.00 86.25 228 SER A CA 1
ATOM 1897 C C . SER A 1 228 ? 15.170 -7.850 -2.712 1.00 86.25 228 SER A C 1
ATOM 1899 O O . SER A 1 228 ? 15.216 -6.616 -2.706 1.00 86.25 228 SER A O 1
ATOM 1901 N N . SER A 1 229 ? 16.242 -8.616 -2.910 1.00 85.88 229 SER A N 1
ATOM 1902 C CA . SER A 1 229 ? 17.544 -8.092 -3.334 1.00 85.88 229 SER A CA 1
ATOM 1903 C C . SER A 1 229 ? 17.527 -7.515 -4.751 1.00 85.88 229 SER A C 1
ATOM 1905 O O . SER A 1 229 ? 18.415 -6.742 -5.100 1.00 85.88 229 SER A O 1
ATOM 1907 N N . ASP A 1 230 ? 16.518 -7.866 -5.552 1.00 88.69 230 ASP A N 1
ATOM 1908 C CA . ASP A 1 230 ? 16.454 -7.551 -6.984 1.00 88.69 230 ASP A CA 1
ATOM 1909 C C . ASP A 1 230 ? 15.874 -6.155 -7.272 1.00 88.69 230 ASP A C 1
ATOM 1911 O O . ASP A 1 230 ? 15.743 -5.749 -8.429 1.00 88.69 230 ASP A O 1
ATOM 1915 N N . LEU A 1 231 ? 15.508 -5.408 -6.227 1.00 92.25 231 LEU A N 1
ATOM 1916 C CA . LEU A 1 231 ? 15.020 -4.038 -6.340 1.00 92.25 231 LEU A CA 1
ATOM 1917 C C . LEU A 1 231 ? 16.173 -3.024 -6.298 1.00 92.25 231 LEU A C 1
ATOM 1919 O O . LEU A 1 231 ? 16.996 -2.992 -5.380 1.00 92.25 231 LEU A O 1
ATOM 1923 N N . ILE A 1 232 ? 16.173 -2.105 -7.258 1.00 95.31 232 ILE A N 1
ATOM 1924 C CA . ILE A 1 232 ? 17.145 -1.018 -7.370 1.00 95.31 232 ILE A CA 1
ATOM 1925 C C . ILE A 1 232 ? 16.717 0.128 -6.452 1.00 95.31 232 ILE A C 1
ATOM 1927 O O . ILE A 1 232 ? 15.737 0.818 -6.728 1.00 95.31 232 ILE A O 1
ATOM 1931 N N . ARG A 1 233 ? 17.462 0.379 -5.369 1.00 95.38 233 ARG A N 1
ATOM 1932 C CA . ARG A 1 233 ? 17.199 1.503 -4.448 1.00 95.38 233 ARG A CA 1
ATOM 1933 C C . ARG A 1 233 ? 17.594 2.848 -5.063 1.00 95.38 233 ARG A C 1
ATOM 1935 O O . ARG A 1 233 ? 18.732 3.034 -5.483 1.00 95.38 233 ARG A O 1
ATOM 1942 N N . LEU A 1 234 ? 16.686 3.820 -5.015 1.00 96.50 234 LEU A N 1
ATOM 1943 C CA . LEU A 1 234 ? 16.827 5.135 -5.658 1.00 96.50 234 LEU A CA 1
ATOM 1944 C C . LEU A 1 234 ? 17.074 6.290 -4.675 1.00 96.50 234 LEU A C 1
ATOM 1946 O O . LEU A 1 234 ? 17.517 7.366 -5.075 1.00 96.50 234 LEU A O 1
ATOM 1950 N N . THR A 1 235 ? 16.789 6.085 -3.388 1.00 93.69 235 THR A N 1
ATOM 1951 C CA . THR A 1 235 ? 16.881 7.110 -2.327 1.00 93.69 235 THR A CA 1
ATOM 1952 C C . THR A 1 235 ? 17.828 6.712 -1.192 1.00 93.69 235 THR A C 1
ATOM 1954 O O . THR A 1 235 ? 17.707 7.188 -0.066 1.00 93.69 235 THR A O 1
ATOM 1957 N N . GLY A 1 236 ? 18.796 5.836 -1.473 1.00 90.62 236 GLY A N 1
ATOM 1958 C CA . GLY A 1 236 ? 19.738 5.337 -0.470 1.00 90.62 236 GLY A CA 1
ATOM 1959 C C . GLY A 1 236 ? 19.102 4.303 0.464 1.00 90.62 236 GLY A C 1
ATOM 1960 O O . GLY A 1 236 ? 18.408 3.397 0.005 1.00 90.62 236 GLY A O 1
ATOM 1961 N N . LYS A 1 237 ? 19.377 4.405 1.773 1.00 89.19 237 LYS A N 1
ATOM 1962 C CA . LYS A 1 237 ? 18.889 3.437 2.773 1.00 89.19 237 LYS A CA 1
ATOM 1963 C C . LYS A 1 237 ? 17.404 3.633 3.095 1.00 89.19 237 LYS A C 1
ATOM 1965 O O . LYS A 1 237 ? 16.650 2.669 3.043 1.00 89.19 237 LYS A O 1
ATOM 1970 N N . HIS A 1 238 ? 16.992 4.864 3.404 1.00 91.25 238 HIS A N 1
ATOM 1971 C CA . HIS A 1 238 ? 15.648 5.179 3.891 1.00 91.25 238 HIS A CA 1
ATOM 1972 C C . HIS A 1 238 ? 15.257 6.637 3.569 1.00 91.25 238 HIS A C 1
ATOM 1974 O O . HIS A 1 238 ? 16.127 7.507 3.666 1.00 91.25 238 HIS A O 1
ATOM 1980 N N . PRO A 1 239 ? 13.983 6.939 3.242 1.00 94.06 239 PRO A N 1
ATOM 1981 C CA . PRO A 1 239 ? 12.873 6.003 3.014 1.00 94.06 239 PRO A CA 1
ATOM 1982 C C . PRO A 1 239 ? 13.108 5.145 1.767 1.00 94.06 239 PRO A C 1
ATOM 1984 O O . PRO A 1 239 ? 13.817 5.570 0.851 1.00 94.06 239 PRO A O 1
ATOM 1987 N N . LEU A 1 240 ? 12.543 3.935 1.722 1.00 94.88 240 LEU A N 1
ATOM 1988 C CA . LEU A 1 240 ? 12.712 3.066 0.557 1.00 94.88 240 LEU A CA 1
ATOM 1989 C C . LEU A 1 240 ? 11.918 3.604 -0.636 1.00 94.88 240 LEU A C 1
ATOM 1991 O O . LEU A 1 240 ? 10.690 3.666 -0.617 1.00 94.88 240 LEU A O 1
ATOM 1995 N N . ASN A 1 241 ? 12.636 3.927 -1.706 1.00 97.06 241 ASN A N 1
ATOM 1996 C CA . ASN A 1 241 ? 12.069 4.050 -3.038 1.00 97.06 241 ASN A CA 1
ATOM 1997 C C . ASN A 1 241 ? 12.896 3.175 -3.967 1.00 97.06 241 ASN A C 1
ATOM 1999 O O . ASN A 1 241 ? 14.116 3.346 -4.023 1.00 97.06 241 ASN A O 1
ATOM 2003 N N . ALA A 1 242 ? 12.252 2.222 -4.630 1.00 96.75 242 ALA A N 1
ATOM 2004 C CA . ALA A 1 242 ? 12.939 1.245 -5.454 1.00 96.75 242 ALA A CA 1
ATOM 2005 C C . ALA A 1 242 ? 12.092 0.779 -6.641 1.00 96.75 242 ALA A C 1
ATOM 2007 O O . ALA A 1 242 ? 10.865 0.736 -6.559 1.00 96.75 242 ALA A O 1
ATOM 2008 N N . GLU A 1 243 ? 12.762 0.427 -7.734 1.00 97.12 243 GLU A N 1
ATOM 2009 C CA . GLU A 1 243 ? 12.170 -0.137 -8.953 1.00 97.12 243 GLU A CA 1
ATOM 2010 C C . GLU A 1 243 ? 12.818 -1.477 -9.306 1.00 97.12 243 GLU A C 1
ATOM 2012 O O . GLU A 1 243 ? 13.950 -1.744 -8.903 1.00 97.12 243 GLU A O 1
ATOM 2017 N N . ALA A 1 244 ? 12.119 -2.312 -10.072 1.00 95.06 244 ALA A N 1
ATOM 2018 C CA . ALA A 1 244 ? 12.706 -3.528 -10.623 1.00 95.06 244 ALA A CA 1
ATOM 2019 C C . ALA A 1 244 ? 13.665 -3.224 -11.782 1.00 95.06 244 ALA A C 1
ATOM 2021 O O . ALA A 1 244 ? 13.514 -2.234 -12.507 1.00 95.06 244 ALA A O 1
ATOM 2022 N N . HIS A 1 245 ? 14.611 -4.137 -12.011 1.00 95.06 245 HIS A N 1
ATOM 2023 C CA . HIS A 1 245 ? 15.329 -4.199 -13.282 1.00 95.06 245 HIS A CA 1
ATOM 2024 C C . HIS A 1 245 ? 14.338 -4.385 -14.442 1.00 95.06 245 HIS A C 1
ATOM 2026 O O . HIS A 1 245 ? 13.440 -5.222 -14.373 1.00 95.06 245 HIS A O 1
ATOM 2032 N N . LEU A 1 246 ? 14.514 -3.624 -15.529 1.00 94.88 246 LEU A N 1
ATOM 2033 C CA . LEU A 1 246 ? 13.581 -3.639 -16.665 1.00 94.88 246 LEU A CA 1
ATOM 2034 C C . LEU A 1 246 ? 13.458 -5.010 -17.336 1.00 94.88 246 LEU A C 1
ATOM 2036 O O . LEU A 1 246 ? 12.363 -5.368 -17.759 1.00 94.88 246 LEU A O 1
ATOM 2040 N N . SER A 1 247 ? 14.553 -5.769 -17.418 1.00 92.44 247 SER A N 1
ATOM 2041 C CA . SER A 1 247 ? 14.539 -7.145 -17.925 1.00 92.44 247 SER A CA 1
ATOM 2042 C C . SER A 1 247 ? 13.640 -8.033 -17.070 1.00 92.44 247 SER A C 1
ATOM 2044 O O . SER A 1 247 ? 12.731 -8.657 -17.601 1.00 92.44 247 SER A O 1
ATOM 2046 N N . HIS A 1 248 ? 13.811 -8.005 -15.746 1.00 90.88 248 HIS A N 1
ATOM 2047 C CA . HIS A 1 248 ? 13.007 -8.812 -14.822 1.00 90.88 248 HIS A CA 1
ATOM 2048 C C . HIS A 1 248 ? 11.533 -8.389 -14.844 1.00 90.88 248 HIS A C 1
ATOM 2050 O O . HIS A 1 248 ? 10.643 -9.234 -14.845 1.00 90.88 248 HIS A O 1
ATOM 2056 N N . LEU A 1 249 ? 11.265 -7.081 -14.918 1.00 91.50 249 LEU A N 1
ATOM 2057 C CA . LEU A 1 249 ? 9.905 -6.555 -15.031 1.00 91.50 249 LEU A CA 1
ATOM 2058 C C . LEU A 1 249 ? 9.216 -7.014 -16.323 1.00 91.50 249 LEU A C 1
ATOM 2060 O O . LEU A 1 249 ? 8.028 -7.322 -16.309 1.00 91.50 249 LEU A O 1
ATOM 2064 N N . PHE A 1 250 ? 9.949 -7.058 -17.437 1.00 90.56 250 PHE A N 1
ATOM 2065 C CA . PHE A 1 250 ? 9.433 -7.559 -18.708 1.00 90.56 250 PHE A CA 1
ATOM 2066 C C . PHE A 1 250 ? 9.233 -9.082 -18.683 1.00 90.56 250 PHE A C 1
ATOM 2068 O O . PHE A 1 250 ? 8.194 -9.574 -19.127 1.00 90.56 250 PHE A O 1
ATOM 2075 N N . ASP A 1 251 ? 10.194 -9.823 -18.130 1.00 87.44 251 ASP A N 1
ATOM 2076 C CA . ASP A 1 251 ? 10.171 -11.287 -18.055 1.00 87.44 251 ASP A CA 1
ATOM 2077 C C . ASP A 1 251 ? 9.043 -11.821 -17.162 1.00 87.44 251 ASP A C 1
ATOM 2079 O O . ASP A 1 251 ? 8.448 -12.858 -17.485 1.00 87.44 251 ASP A O 1
ATOM 2083 N N . ALA A 1 252 ? 8.690 -11.073 -16.110 1.00 85.19 252 ALA A N 1
ATOM 2084 C CA . ALA A 1 252 ? 7.521 -11.301 -15.261 1.00 85.19 252 ALA A CA 1
ATOM 2085 C C . ALA A 1 252 ? 6.190 -11.320 -16.044 1.00 85.19 252 ALA A C 1
ATOM 2087 O O . ALA A 1 252 ? 5.207 -11.930 -15.622 1.00 85.19 252 ALA A O 1
ATOM 2088 N N . GLY A 1 253 ? 6.143 -10.690 -17.219 1.00 87.25 253 GLY A N 1
ATOM 2089 C CA . GLY A 1 253 ? 4.956 -10.653 -18.062 1.00 87.25 253 GLY A CA 1
ATOM 2090 C C . GLY A 1 253 ? 3.873 -9.715 -17.526 1.00 87.25 253 GLY A C 1
ATOM 2091 O O . GLY A 1 253 ? 4.156 -8.633 -17.020 1.00 87.25 253 GLY A O 1
ATOM 2092 N N . LEU A 1 254 ? 2.602 -10.096 -17.706 1.00 89.06 254 LEU A N 1
ATOM 2093 C CA . LEU A 1 254 ? 1.472 -9.200 -17.428 1.00 89.06 254 LEU A CA 1
ATOM 2094 C C . LEU A 1 254 ? 1.297 -8.891 -15.937 1.00 89.06 254 LEU A C 1
ATOM 2096 O O . LEU A 1 254 ? 0.858 -7.796 -15.612 1.00 89.06 254 LEU A O 1
ATOM 2100 N N . ILE A 1 255 ? 1.586 -9.850 -15.057 1.00 90.56 255 ILE A N 1
ATOM 2101 C CA . ILE A 1 255 ? 1.409 -9.718 -13.609 1.00 90.56 255 ILE A CA 1
ATOM 2102 C C . ILE A 1 255 ? 2.794 -9.741 -12.980 1.00 90.56 255 ILE A C 1
ATOM 2104 O O . ILE A 1 255 ? 3.483 -10.754 -13.020 1.00 90.56 255 ILE A O 1
ATOM 2108 N N . THR A 1 256 ? 3.191 -8.612 -12.413 1.00 92.75 256 THR A N 1
ATOM 2109 C CA . THR A 1 256 ? 4.457 -8.430 -11.715 1.00 92.75 256 THR A CA 1
ATOM 2110 C C . THR A 1 256 ? 4.409 -9.165 -10.370 1.00 92.75 256 THR A C 1
ATOM 2112 O O . THR A 1 256 ? 3.505 -8.887 -9.578 1.00 92.75 256 THR A O 1
ATOM 2115 N N . PRO A 1 257 ? 5.365 -10.067 -10.075 1.00 89.62 257 PRO A N 1
ATOM 2116 C CA . PRO A 1 257 ? 5.521 -10.645 -8.744 1.00 89.62 257 PRO A CA 1
ATOM 2117 C C . PRO A 1 257 ? 5.649 -9.559 -7.669 1.00 89.62 257 PRO A C 1
ATOM 2119 O O . PRO A 1 257 ? 6.241 -8.504 -7.912 1.00 89.62 257 PRO A O 1
ATOM 2122 N N . ASN A 1 258 ? 5.105 -9.805 -6.476 1.00 89.38 258 ASN A N 1
ATOM 2123 C CA . ASN A 1 258 ? 5.023 -8.802 -5.407 1.00 89.38 258 ASN A CA 1
ATOM 2124 C C . ASN A 1 258 ? 6.409 -8.292 -4.984 1.00 89.38 258 ASN A C 1
ATOM 2126 O O . ASN A 1 258 ? 6.595 -7.106 -4.726 1.00 89.38 258 ASN A O 1
ATOM 2130 N N . GLU A 1 259 ? 7.387 -9.189 -4.961 1.00 88.94 259 GLU A N 1
ATOM 2131 C CA . GLU A 1 259 ? 8.801 -8.957 -4.679 1.00 88.94 259 GLU A CA 1
ATOM 2132 C C . GLU A 1 259 ? 9.500 -8.027 -5.685 1.00 88.94 259 GLU A C 1
ATOM 2134 O O . GLU A 1 259 ? 10.497 -7.394 -5.335 1.00 88.94 259 GLU A O 1
ATOM 2139 N N . LEU A 1 260 ? 8.977 -7.927 -6.912 1.00 92.31 260 LEU A N 1
ATOM 2140 C CA . LEU A 1 260 ? 9.481 -7.064 -7.983 1.00 92.31 260 LEU A CA 1
ATOM 2141 C C . LEU A 1 260 ? 8.600 -5.829 -8.201 1.00 92.31 260 LEU A C 1
ATOM 2143 O O . LEU A 1 260 ? 8.933 -4.965 -9.013 1.00 92.31 260 LEU A O 1
ATOM 2147 N N . HIS A 1 261 ? 7.474 -5.712 -7.495 1.00 95.44 261 HIS A N 1
ATOM 2148 C CA . HIS A 1 261 ? 6.634 -4.532 -7.604 1.00 95.44 261 HIS A CA 1
ATOM 2149 C C . HIS A 1 261 ? 7.395 -3.309 -7.074 1.00 95.44 261 HIS A C 1
ATOM 2151 O O . HIS A 1 261 ? 7.976 -3.341 -5.988 1.00 95.44 261 HIS A O 1
ATOM 2157 N N . TYR A 1 262 ? 7.388 -2.207 -7.832 1.00 97.38 262 TYR A N 1
ATOM 2158 C CA . TYR A 1 262 ? 8.068 -0.985 -7.403 1.00 97.38 262 TYR A CA 1
ATOM 2159 C C . TYR A 1 262 ? 7.520 -0.500 -6.050 1.00 97.38 262 TYR A C 1
ATOM 2161 O O . TYR A 1 262 ? 6.317 -0.584 -5.779 1.00 97.38 262 TYR A O 1
ATOM 2169 N N . VAL A 1 263 ? 8.408 0.044 -5.216 1.00 96.88 263 VAL A N 1
ATOM 2170 C CA . VAL A 1 263 ? 8.083 0.561 -3.881 1.00 96.88 263 VAL A CA 1
ATOM 2171 C C . VAL A 1 263 ? 8.319 2.061 -3.860 1.00 96.88 263 VAL A C 1
ATOM 2173 O O . VAL A 1 263 ? 9.412 2.527 -4.181 1.00 96.88 263 VAL A O 1
ATOM 2176 N N . ARG A 1 264 ? 7.310 2.830 -3.444 1.00 97.19 264 ARG A N 1
ATOM 2177 C CA . ARG A 1 264 ? 7.423 4.276 -3.227 1.00 97.19 264 ARG A CA 1
ATOM 2178 C C . ARG A 1 264 ? 6.952 4.613 -1.818 1.00 97.19 264 ARG A C 1
ATOM 2180 O O . ARG A 1 264 ? 5.760 4.821 -1.610 1.00 97.19 264 ARG A O 1
ATOM 2187 N N . ASN A 1 265 ? 7.895 4.824 -0.901 1.00 96.31 265 ASN A N 1
ATOM 2188 C CA . ASN A 1 265 ? 7.596 5.292 0.452 1.00 96.31 265 ASN A CA 1
ATOM 2189 C C . ASN A 1 265 ? 8.022 6.755 0.642 1.00 96.31 265 ASN A C 1
ATOM 2191 O O . ASN A 1 265 ? 9.117 7.165 0.236 1.00 96.31 265 ASN A O 1
ATOM 2195 N N . HIS A 1 266 ? 7.145 7.552 1.258 1.00 94.88 266 HIS A N 1
ATOM 2196 C CA . HIS A 1 266 ? 7.447 8.932 1.665 1.00 94.88 266 HIS A CA 1
ATOM 2197 C C . HIS A 1 266 ? 8.159 8.995 3.025 1.00 94.88 266 HIS A C 1
ATOM 2199 O O . HIS A 1 266 ? 8.911 9.935 3.266 1.00 94.88 266 HIS A O 1
ATOM 2205 N N . GLY A 1 267 ? 7.960 7.989 3.878 1.00 92.56 267 GLY A N 1
ATOM 2206 C CA . GLY A 1 267 ? 8.562 7.865 5.203 1.00 92.56 267 GLY A CA 1
ATOM 2207 C C . GLY A 1 267 ? 8.758 6.400 5.595 1.00 92.56 267 GLY A C 1
ATOM 2208 O O . GLY A 1 267 ? 8.922 5.541 4.724 1.00 92.56 267 GLY A O 1
ATOM 2209 N N . ALA A 1 268 ? 8.745 6.133 6.900 1.00 93.44 268 ALA A N 1
ATOM 2210 C CA . ALA A 1 268 ? 8.827 4.781 7.437 1.00 93.44 268 ALA A CA 1
ATOM 2211 C C . ALA A 1 268 ? 7.541 3.989 7.232 1.00 93.44 268 ALA A C 1
ATOM 2213 O O . ALA A 1 268 ? 6.446 4.550 7.256 1.00 93.44 268 ALA A O 1
ATOM 2214 N N . VAL A 1 269 ? 7.687 2.678 7.041 1.00 93.31 269 VAL A N 1
ATOM 2215 C CA . VAL A 1 269 ? 6.548 1.773 6.893 1.00 93.31 269 VAL A CA 1
ATOM 2216 C C . VAL A 1 269 ? 5.912 1.555 8.269 1.00 93.31 269 VAL A C 1
ATOM 2218 O O . VAL A 1 269 ? 6.599 1.095 9.185 1.00 93.31 269 VAL A O 1
ATOM 2221 N N . PRO A 1 270 ? 4.610 1.843 8.443 1.00 91.12 270 PRO A N 1
ATOM 2222 C CA . PRO A 1 270 ? 3.915 1.567 9.693 1.00 91.12 270 PRO A CA 1
ATOM 2223 C C . PRO A 1 270 ? 3.922 0.071 10.014 1.00 91.12 270 PRO A C 1
ATOM 2225 O O . PRO A 1 270 ? 3.493 -0.752 9.204 1.00 91.12 270 PRO A O 1
ATOM 2228 N N . CYS A 1 271 ? 4.373 -0.290 11.216 1.00 86.25 271 CYS A N 1
ATOM 2229 C CA . CYS A 1 271 ? 4.291 -1.662 11.714 1.00 86.25 271 CYS A CA 1
ATOM 2230 C C . CYS A 1 271 ? 2.888 -1.914 12.287 1.00 86.25 271 CYS A C 1
ATOM 2232 O O . CYS A 1 271 ? 2.646 -1.735 13.482 1.00 86.25 271 CYS A O 1
ATOM 2234 N N . LEU A 1 272 ? 1.946 -2.268 11.410 1.00 84.94 272 LEU A N 1
ATOM 2235 C CA . LEU A 1 272 ? 0.552 -2.541 11.764 1.00 84.94 272 LEU A CA 1
ATOM 2236 C C . LEU A 1 272 ? 0.323 -4.039 11.985 1.00 84.94 272 LEU A C 1
ATOM 2238 O O . LEU A 1 272 ? 0.850 -4.881 11.258 1.00 84.94 272 LEU A O 1
ATOM 2242 N N . LEU A 1 273 ? -0.506 -4.365 12.974 1.00 81.38 273 LEU A N 1
ATOM 2243 C CA . LEU A 1 273 ? -0.971 -5.725 13.243 1.00 81.38 273 LEU A CA 1
ATOM 2244 C C . LEU A 1 273 ? -2.434 -5.837 12.812 1.00 81.38 273 LEU A C 1
ATOM 2246 O O . LEU A 1 273 ? -3.240 -4.985 13.189 1.00 81.38 273 LEU A O 1
ATOM 2250 N N . TRP A 1 274 ? -2.765 -6.872 12.034 1.00 82.81 274 TRP A N 1
ATOM 2251 C CA . TRP A 1 274 ? -4.105 -7.105 11.474 1.00 82.81 274 TRP A CA 1
ATOM 2252 C C . TRP A 1 274 ? -5.205 -7.009 12.539 1.00 82.81 274 TRP A C 1
ATOM 2254 O O . TRP A 1 274 ? -6.211 -6.332 12.351 1.00 82.81 274 TRP A O 1
ATOM 2264 N N . GLU A 1 275 ? -4.958 -7.615 13.697 1.00 81.12 275 GLU A N 1
ATOM 2265 C CA . GLU A 1 275 ? -5.910 -7.799 14.794 1.00 81.12 275 GLU A CA 1
ATOM 2266 C C . GLU A 1 275 ? -6.221 -6.490 15.541 1.00 81.12 275 GLU A C 1
ATOM 2268 O O . GLU A 1 275 ? -7.275 -6.338 16.175 1.00 81.12 275 GLU A O 1
ATOM 2273 N N . PHE A 1 276 ? -5.307 -5.520 15.453 1.00 82.12 276 PHE A N 1
ATOM 2274 C CA . PHE A 1 276 ? -5.414 -4.219 16.114 1.00 82.12 276 PHE A CA 1
ATOM 2275 C C . PHE A 1 276 ? -5.669 -3.070 15.142 1.00 82.12 276 PHE A C 1
ATOM 2277 O O . PHE A 1 276 ? -6.086 -1.994 15.575 1.00 82.12 276 PHE A O 1
ATOM 2284 N N . HIS A 1 277 ? -5.435 -3.273 13.845 1.00 90.50 277 HIS A N 1
ATOM 2285 C CA . HIS A 1 277 ? -5.662 -2.241 12.851 1.00 90.50 277 HIS A CA 1
ATOM 2286 C C . HIS A 1 277 ? -7.161 -2.029 12.621 1.00 90.50 277 HIS A C 1
ATOM 2288 O O . HIS A 1 277 ? -7.951 -2.972 12.520 1.00 90.50 277 HIS A O 1
ATOM 2294 N N . LYS A 1 278 ? -7.547 -0.755 12.564 1.00 93.00 278 LYS A N 1
ATOM 2295 C CA . LYS A 1 278 ? -8.918 -0.322 12.336 1.00 93.00 278 LYS A CA 1
ATOM 2296 C C . LYS A 1 278 ? -8.943 0.741 11.253 1.00 93.00 278 LYS A C 1
ATOM 2298 O O . LYS A 1 278 ? -8.110 1.645 11.252 1.00 93.00 278 LYS A O 1
ATOM 2303 N N . LEU A 1 279 ? -9.930 0.632 10.375 1.00 95.12 279 LEU A N 1
ATOM 2304 C CA . LEU A 1 279 ? -10.252 1.633 9.374 1.00 95.12 279 LEU A CA 1
ATOM 2305 C C . LEU A 1 279 ? -11.350 2.543 9.924 1.00 95.12 279 LEU A C 1
ATOM 2307 O O . LEU A 1 279 ? -12.435 2.071 10.260 1.00 95.12 279 LEU A O 1
ATOM 2311 N N . GLU A 1 280 ? -11.080 3.843 9.994 1.00 94.69 280 GLU A N 1
ATOM 2312 C CA . GLU A 1 280 ? -12.062 4.852 10.390 1.00 94.69 280 GLU A CA 1
ATOM 2313 C C . GLU A 1 280 ? -12.605 5.589 9.163 1.00 94.69 280 GLU A C 1
ATOM 2315 O O . GLU A 1 280 ? -11.853 6.078 8.322 1.00 94.69 280 GLU A O 1
ATOM 2320 N N . ILE A 1 281 ? -13.930 5.700 9.073 1.00 93.81 281 ILE A N 1
ATOM 2321 C CA . ILE A 1 281 ? -14.644 6.392 8.002 1.00 93.81 281 ILE A CA 1
ATOM 2322 C C . ILE A 1 281 ? -15.465 7.532 8.609 1.00 93.81 281 ILE A C 1
ATOM 2324 O O . ILE A 1 281 ? -16.130 7.367 9.635 1.00 93.81 281 ILE A O 1
ATOM 2328 N N . GLN A 1 282 ? -15.426 8.698 7.952 1.00 85.50 282 GLN A N 1
ATOM 2329 C CA . GLN A 1 282 ? -16.130 9.918 8.366 1.00 85.50 282 GLN A CA 1
ATOM 2330 C C . GLN A 1 282 ? -15.807 10.301 9.826 1.00 85.50 282 GLN A C 1
ATOM 2332 O O . GLN A 1 282 ? -16.705 10.453 10.652 1.00 85.50 282 GLN A O 1
ATOM 2337 N N . SER A 1 283 ? -14.512 10.419 10.142 1.00 82.06 283 SER A N 1
ATOM 2338 C CA . SER A 1 283 ? -14.020 10.809 11.476 1.00 82.06 283 SER A CA 1
ATOM 2339 C C . SER A 1 283 ? -14.584 9.937 12.611 1.00 82.06 283 SER A C 1
ATOM 2341 O O . SER A 1 283 ? -15.030 10.452 13.633 1.00 82.06 283 SER A O 1
ATOM 2343 N N . GLY A 1 284 ? -14.603 8.616 12.402 1.00 80.31 284 GLY A N 1
ATOM 2344 C CA . GLY A 1 284 ? -15.022 7.636 13.410 1.00 80.31 284 GLY A CA 1
ATOM 2345 C C . GLY A 1 284 ? -16.524 7.343 13.462 1.00 80.31 284 GLY A C 1
ATOM 2346 O O . GLY A 1 284 ? -16.973 6.644 14.366 1.00 80.31 284 GLY A O 1
ATOM 2347 N N . LYS A 1 285 ? -17.326 7.831 12.506 1.00 88.94 285 LYS A N 1
ATOM 2348 C CA . LYS A 1 285 ? -18.753 7.462 12.418 1.00 88.94 285 LYS A CA 1
ATOM 2349 C C . LYS A 1 285 ? -18.943 5.973 12.115 1.00 88.94 285 LYS A C 1
ATOM 2351 O O . LYS A 1 285 ? -19.888 5.359 12.603 1.00 88.94 285 LYS A O 1
ATOM 2356 N N . LEU A 1 286 ? -18.057 5.412 11.297 1.00 93.31 286 LEU A N 1
ATOM 2357 C CA . LEU A 1 286 ? -17.938 3.976 11.093 1.00 93.31 286 LEU A CA 1
ATOM 2358 C C . LEU A 1 286 ? -16.481 3.589 11.321 1.00 93.31 286 LEU A C 1
ATOM 2360 O O . LEU A 1 286 ? -15.588 4.139 10.680 1.00 93.31 286 LEU A O 1
ATOM 2364 N N . THR A 1 287 ? -16.254 2.633 12.212 1.00 95.88 287 THR A N 1
ATOM 2365 C CA . THR A 1 287 ? -14.936 2.052 12.457 1.00 95.88 287 THR A CA 1
ATOM 2366 C C . THR A 1 287 ? -15.028 0.558 12.214 1.00 95.88 287 THR A C 1
ATOM 2368 O O . THR A 1 287 ? -15.894 -0.098 12.787 1.00 95.88 287 THR A O 1
ATOM 2371 N N . LEU A 1 288 ? -14.153 0.034 11.362 1.00 94.25 288 LEU A N 1
ATOM 2372 C CA . LEU A 1 288 ? -14.126 -1.373 10.968 1.00 94.25 288 LEU A CA 1
ATOM 2373 C C . LEU A 1 288 ? -12.793 -1.995 11.382 1.00 94.25 288 LEU A C 1
ATOM 2375 O O . LEU A 1 288 ? -11.740 -1.421 11.103 1.00 94.25 288 LEU A O 1
ATOM 2379 N N . SER A 1 289 ? -12.819 -3.165 12.017 1.00 94.00 289 SER A N 1
ATOM 2380 C CA . SER A 1 289 ? -11.631 -4.021 12.101 1.00 94.00 289 SER A CA 1
ATOM 2381 C C . SER A 1 289 ? -11.285 -4.605 10.726 1.00 94.00 289 SER A C 1
ATOM 2383 O O . SER A 1 289 ? -12.097 -4.579 9.796 1.00 94.00 289 SER A O 1
ATOM 2385 N N . MET A 1 290 ? -10.084 -5.168 10.593 1.00 91.50 290 MET A N 1
ATOM 2386 C CA . MET A 1 290 ? -9.695 -5.854 9.360 1.00 91.50 290 MET A CA 1
ATOM 2387 C C . MET A 1 290 ? -10.548 -7.098 9.074 1.00 91.50 290 MET A C 1
ATOM 2389 O O . MET A 1 290 ? -10.907 -7.327 7.919 1.00 91.50 290 MET A O 1
ATOM 2393 N N . ASP A 1 291 ? -10.955 -7.849 10.102 1.00 89.00 291 ASP A N 1
ATOM 2394 C CA . ASP A 1 291 ? -11.867 -8.992 9.946 1.00 89.00 291 ASP A CA 1
ATOM 2395 C C . ASP A 1 291 ? -13.270 -8.551 9.524 1.00 89.00 291 ASP A C 1
ATOM 2397 O O . ASP A 1 291 ? -13.871 -9.147 8.631 1.00 89.00 291 ASP A O 1
ATOM 2401 N N . GLU A 1 292 ? -13.779 -7.449 10.082 1.00 92.06 292 GLU A N 1
ATOM 2402 C CA . GLU A 1 292 ? -15.050 -6.873 9.644 1.00 92.06 292 GLU A CA 1
ATOM 2403 C C . GLU A 1 292 ? -14.971 -6.397 8.190 1.00 92.06 292 GLU A C 1
ATOM 2405 O O . GLU A 1 292 ? -15.900 -6.626 7.418 1.00 92.06 292 GLU A O 1
ATOM 2410 N N . LEU A 1 293 ? -13.860 -5.774 7.792 1.00 92.62 293 LEU A N 1
ATOM 2411 C CA . LEU A 1 293 ? -13.639 -5.342 6.414 1.00 92.62 293 LEU A CA 1
ATOM 2412 C C . LEU A 1 293 ? -13.551 -6.535 5.442 1.00 92.62 293 LEU A C 1
ATOM 2414 O O . LEU A 1 293 ? -14.083 -6.449 4.335 1.00 92.62 293 LEU A O 1
ATOM 2418 N N . LYS A 1 294 ? -12.915 -7.643 5.856 1.00 89.19 294 LYS A N 1
ATOM 2419 C CA . LYS A 1 294 ? -12.778 -8.894 5.083 1.00 89.19 294 LYS A CA 1
ATOM 2420 C C . LYS A 1 294 ? -14.112 -9.636 4.942 1.00 89.19 294 LYS A C 1
ATOM 2422 O O . LYS A 1 294 ? -14.397 -10.138 3.858 1.00 89.19 294 LYS A O 1
ATOM 2427 N N . ASN A 1 295 ? -14.915 -9.692 6.008 1.00 89.88 295 ASN A N 1
ATOM 2428 C CA . ASN A 1 295 ? -16.065 -10.598 6.102 1.00 89.88 295 ASN A CA 1
ATOM 2429 C C . ASN A 1 295 ? -17.430 -9.922 5.873 1.00 89.88 295 ASN A C 1
ATOM 2431 O O . ASN A 1 295 ? -18.354 -10.590 5.417 1.00 89.88 295 ASN A O 1
ATOM 2435 N N . LYS A 1 296 ? -17.595 -8.619 6.159 1.00 93.44 296 LYS A N 1
ATOM 2436 C CA . LYS A 1 296 ? -18.899 -7.931 5.995 1.00 93.44 296 LYS A CA 1
ATOM 2437 C C . LYS A 1 296 ? -19.215 -7.528 4.555 1.00 93.44 296 LYS A C 1
ATOM 2439 O O . LYS A 1 296 ? -20.370 -7.245 4.246 1.00 93.44 296 LYS A O 1
ATOM 2444 N N . TYR A 1 297 ? -18.211 -7.463 3.686 1.00 93.75 297 TYR A N 1
ATOM 2445 C CA . TYR A 1 297 ? -18.348 -6.925 2.335 1.00 93.75 297 TYR A CA 1
ATOM 2446 C C . TYR A 1 297 ? -17.965 -7.966 1.289 1.00 93.75 297 TYR A C 1
ATOM 2448 O O . TYR A 1 297 ? -17.008 -8.721 1.458 1.00 93.75 297 TYR A O 1
ATOM 2456 N N . ALA A 1 298 ? -18.676 -7.967 0.161 1.00 92.00 298 ALA A N 1
ATOM 2457 C CA . ALA A 1 298 ? -18.269 -8.756 -0.992 1.00 92.00 298 ALA A CA 1
ATOM 2458 C C . ALA A 1 298 ? -16.916 -8.251 -1.516 1.00 92.00 298 ALA A C 1
ATOM 2460 O O . ALA A 1 298 ? -16.716 -7.048 -1.704 1.00 92.00 298 ALA A O 1
ATOM 2461 N N . THR A 1 299 ? -15.987 -9.175 -1.765 1.00 92.25 299 THR A N 1
ATOM 2462 C CA . THR A 1 299 ? -14.663 -8.837 -2.298 1.00 92.25 299 THR A CA 1
ATOM 2463 C C . THR A 1 299 ? -14.612 -9.045 -3.804 1.00 92.25 299 THR A C 1
ATOM 2465 O O . THR A 1 299 ? -15.159 -10.009 -4.339 1.00 92.25 299 THR A O 1
ATOM 2468 N N . ILE A 1 300 ? -13.923 -8.140 -4.491 1.00 91.44 300 ILE A N 1
ATOM 2469 C CA . ILE A 1 300 ? -13.532 -8.308 -5.889 1.00 91.44 300 ILE A CA 1
ATOM 2470 C C . ILE A 1 300 ? -12.049 -8.661 -5.959 1.00 91.44 300 ILE A C 1
ATOM 2472 O O . ILE A 1 300 ? -11.302 -8.384 -5.024 1.00 91.44 300 ILE A O 1
ATOM 2476 N N . ASN A 1 301 ? -11.626 -9.260 -7.069 1.00 92.00 301 ASN A N 1
ATOM 2477 C CA . ASN A 1 301 ? -10.220 -9.493 -7.377 1.00 92.00 301 ASN A CA 1
ATOM 2478 C C . ASN A 1 301 ? -9.953 -9.040 -8.813 1.00 92.00 301 ASN A C 1
ATOM 2480 O O . ASN A 1 301 ? -10.492 -9.636 -9.748 1.00 92.00 301 ASN A O 1
ATOM 2484 N N . ILE A 1 302 ? -9.176 -7.971 -8.987 1.00 91.31 302 ILE A N 1
ATOM 2485 C CA . ILE A 1 302 ? -8.962 -7.337 -10.293 1.00 91.31 302 ILE A CA 1
ATOM 2486 C C . ILE A 1 302 ? -7.475 -7.068 -10.551 1.00 91.31 302 ILE A C 1
ATOM 2488 O O . ILE A 1 302 ? -6.769 -6.642 -9.638 1.00 91.31 302 ILE A O 1
ATOM 2492 N N . PRO A 1 303 ? -6.975 -7.283 -11.780 1.00 92.62 303 PRO A N 1
ATOM 2493 C CA . PRO A 1 303 ? -5.627 -6.872 -12.140 1.00 92.62 303 PRO A CA 1
ATOM 2494 C C . PRO A 1 303 ? -5.593 -5.351 -12.332 1.00 92.62 303 PRO A C 1
ATOM 2496 O O . PRO A 1 303 ? -6.386 -4.799 -13.098 1.00 92.62 303 PRO A O 1
ATOM 2499 N N . VAL A 1 304 ? -4.681 -4.667 -11.642 1.00 95.62 304 VAL A N 1
ATOM 2500 C CA . VAL A 1 304 ? -4.496 -3.214 -11.765 1.00 95.62 304 VAL A CA 1
ATOM 2501 C C . VAL A 1 304 ? -3.022 -2.906 -11.949 1.00 95.62 304 VAL A C 1
ATOM 2503 O O . VAL A 1 304 ? -2.185 -3.297 -11.134 1.00 95.62 304 VAL A O 1
ATOM 2506 N N . THR A 1 305 ? -2.725 -2.162 -13.011 1.00 97.06 305 THR A N 1
ATOM 2507 C CA . THR A 1 305 ? -1.410 -1.564 -13.223 1.00 97.06 305 THR A CA 1
ATOM 2508 C C . THR A 1 305 ? -1.324 -0.249 -12.466 1.00 97.06 305 THR A C 1
ATOM 2510 O O . THR A 1 305 ? -2.093 0.675 -12.732 1.00 97.06 305 THR A O 1
ATOM 2513 N N . LEU A 1 306 ? -0.365 -0.154 -11.554 1.00 97.44 306 LEU A N 1
ATOM 2514 C CA . LEU A 1 306 ? 0.019 1.093 -10.913 1.00 97.44 306 LEU A CA 1
ATOM 2515 C C . LEU A 1 306 ? 1.302 1.612 -11.553 1.00 97.44 306 LEU A C 1
ATOM 2517 O O . LEU A 1 306 ? 2.213 0.846 -11.859 1.00 97.44 306 LEU A O 1
ATOM 2521 N N . ALA A 1 307 ? 1.372 2.924 -11.750 1.00 97.00 307 ALA A N 1
ATOM 2522 C CA . ALA A 1 307 ? 2.568 3.605 -12.215 1.00 97.00 307 ALA A CA 1
ATOM 2523 C C . ALA A 1 307 ? 2.810 4.843 -11.356 1.00 97.00 307 ALA A C 1
ATOM 2525 O O . ALA A 1 307 ? 1.881 5.587 -11.033 1.00 97.00 307 ALA A O 1
ATOM 2526 N N . CYS A 1 308 ? 4.067 5.079 -10.991 1.00 97.31 308 CYS A N 1
ATOM 2527 C CA . CYS A 1 308 ? 4.450 6.304 -10.311 1.00 97.31 308 CYS A CA 1
ATOM 2528 C C . CYS A 1 308 ? 4.424 7.476 -11.300 1.00 97.31 308 CYS A C 1
ATOM 2530 O O . CYS A 1 308 ? 4.969 7.371 -12.395 1.00 97.31 308 CYS A O 1
ATOM 2532 N N . ASP A 1 309 ? 3.907 8.632 -10.880 1.00 95.38 309 ASP A N 1
ATOM 2533 C CA . ASP A 1 309 ? 4.054 9.899 -11.621 1.00 95.38 309 ASP A CA 1
ATOM 2534 C C . ASP A 1 309 ? 5.531 10.239 -11.913 1.00 95.38 309 ASP A C 1
ATOM 2536 O O . ASP A 1 309 ? 5.875 10.888 -12.895 1.00 95.38 309 ASP A O 1
ATOM 2540 N N . GLY A 1 310 ? 6.442 9.751 -11.068 1.00 95.38 310 GLY A N 1
ATOM 2541 C CA . GLY A 1 310 ? 7.875 9.878 -11.280 1.00 95.38 310 GLY A CA 1
ATOM 2542 C C . GLY A 1 310 ? 8.471 8.942 -12.327 1.00 95.38 310 GLY A C 1
ATOM 2543 O O . GLY A 1 310 ? 9.665 9.079 -12.569 1.00 95.38 310 GLY A O 1
ATOM 2544 N N . ASN A 1 311 ? 7.723 8.013 -12.928 1.00 97.38 311 ASN A N 1
ATOM 2545 C CA . ASN A 1 311 ? 8.289 7.054 -13.878 1.00 97.38 311 ASN A CA 1
ATOM 2546 C C . ASN A 1 311 ? 9.010 7.773 -15.033 1.00 97.38 311 ASN A C 1
ATOM 2548 O O . ASN A 1 311 ? 8.522 8.773 -15.558 1.00 97.38 311 ASN A O 1
ATOM 2552 N N . ARG A 1 312 ? 10.190 7.276 -15.420 1.00 97.25 312 ARG A N 1
ATOM 2553 C CA . ARG A 1 312 ? 11.102 7.865 -16.422 1.00 97.25 312 ARG A CA 1
ATOM 2554 C C . ARG A 1 312 ? 11.666 9.250 -16.075 1.00 97.25 312 ARG A C 1
ATOM 2556 O O . ARG A 1 312 ? 12.278 9.902 -16.922 1.00 97.25 312 ARG A O 1
ATOM 2563 N N . ARG A 1 313 ? 11.554 9.716 -14.824 1.00 97.44 313 ARG A N 1
ATOM 2564 C CA . ARG A 1 313 ? 12.077 11.034 -14.409 1.00 97.44 313 ARG A CA 1
ATOM 2565 C C . ARG A 1 313 ? 13.586 11.190 -14.607 1.00 97.44 313 ARG A C 1
ATOM 2567 O O . ARG A 1 313 ? 14.038 12.318 -14.802 1.00 97.44 313 ARG A O 1
ATOM 2574 N N . LYS A 1 314 ? 14.372 10.105 -14.586 1.00 97.31 314 LYS A N 1
ATOM 2575 C CA . LYS A 1 314 ? 15.815 10.164 -14.874 1.00 97.31 314 LYS A CA 1
ATOM 2576 C C . LYS A 1 314 ? 16.078 10.811 -16.234 1.00 97.31 314 LYS A C 1
ATOM 2578 O O . LYS A 1 314 ? 16.946 11.669 -16.321 1.00 97.31 314 LYS A O 1
ATOM 2583 N N . GLU A 1 315 ? 15.290 10.485 -17.256 1.00 97.25 315 GLU A N 1
ATOM 2584 C CA . GLU A 1 315 ? 15.436 11.050 -18.604 1.00 97.25 315 GLU A CA 1
ATOM 2585 C C . GLU A 1 315 ? 15.224 12.568 -18.614 1.00 97.25 315 GLU A C 1
ATOM 2587 O O . GLU A 1 315 ? 16.008 13.303 -19.211 1.00 97.25 315 GLU A O 1
ATOM 2592 N N . LEU A 1 316 ? 14.225 13.056 -17.870 1.00 96.06 316 LEU A N 1
ATOM 2593 C CA . LEU A 1 316 ? 14.004 14.492 -17.694 1.00 96.06 316 LEU A CA 1
ATOM 2594 C C . LEU A 1 316 ? 15.172 15.155 -16.951 1.00 96.06 316 LEU A C 1
ATOM 2596 O O . LEU A 1 316 ? 15.644 16.217 -17.356 1.00 96.06 316 LEU A O 1
ATOM 2600 N N . ASN A 1 317 ? 15.659 14.521 -15.881 1.00 96.62 317 ASN A N 1
ATOM 2601 C CA . ASN A 1 317 ? 16.762 15.039 -15.074 1.00 96.62 317 ASN A CA 1
ATOM 2602 C C . ASN A 1 317 ? 18.085 15.126 -15.854 1.00 96.62 317 ASN A C 1
ATOM 2604 O O . ASN A 1 317 ? 18.893 15.998 -15.532 1.00 96.62 317 ASN A O 1
ATOM 2608 N N . MET A 1 318 ? 18.282 14.292 -16.885 1.00 96.62 318 MET A N 1
ATOM 2609 C CA . MET A 1 318 ? 19.427 14.389 -17.802 1.00 96.62 318 MET A CA 1
ATOM 2610 C C . MET A 1 318 ? 19.379 15.639 -18.691 1.00 96.62 318 MET A C 1
ATOM 2612 O O . MET A 1 318 ? 20.427 16.146 -19.076 1.00 96.62 318 MET A O 1
ATOM 2616 N N . ILE A 1 319 ? 18.184 16.161 -18.995 1.00 96.75 319 ILE A N 1
ATOM 2617 C CA . ILE A 1 319 ? 18.011 17.417 -19.743 1.00 96.75 319 ILE A CA 1
ATOM 2618 C C . ILE A 1 319 ? 18.126 18.609 -18.789 1.00 96.75 319 ILE A C 1
ATOM 2620 O O . ILE A 1 319 ? 18.871 19.558 -19.031 1.00 96.75 319 ILE A O 1
ATOM 2624 N N . LYS A 1 320 ? 17.358 18.575 -17.694 1.00 94.88 320 LYS A N 1
ATOM 2625 C CA . LYS A 1 320 ? 17.350 19.611 -16.662 1.00 94.88 320 LYS A CA 1
ATOM 2626 C C . LYS A 1 320 ? 16.939 19.014 -15.324 1.00 94.88 320 LYS A C 1
ATOM 2628 O O . LYS A 1 320 ? 15.813 18.548 -15.162 1.00 94.88 320 LYS A O 1
ATOM 2633 N N . LYS A 1 321 ? 17.833 19.103 -14.336 1.00 94.12 321 LYS A N 1
ATOM 2634 C CA . LYS A 1 321 ? 17.606 18.570 -12.988 1.00 94.12 321 LYS A CA 1
ATOM 2635 C C . LYS A 1 321 ? 16.344 19.170 -12.350 1.00 94.12 321 LYS A C 1
ATOM 2637 O O . LYS A 1 321 ? 16.255 20.379 -12.134 1.00 94.12 321 LYS A O 1
ATOM 2642 N N . SER A 1 322 ? 15.381 18.305 -12.043 1.00 93.56 322 SER A N 1
ATOM 2643 C CA . SER A 1 322 ? 14.162 18.608 -11.288 1.00 93.56 322 SER A CA 1
ATOM 2644 C C . SER A 1 322 ? 14.381 18.433 -9.776 1.00 93.56 322 SER A C 1
ATOM 2646 O O . SER A 1 322 ? 15.469 18.072 -9.326 1.00 93.56 322 SER A O 1
ATOM 2648 N N . LYS A 1 323 ? 13.341 18.685 -8.968 1.00 90.75 323 LYS A N 1
ATOM 2649 C CA . LYS A 1 323 ? 13.379 18.461 -7.509 1.00 90.75 323 LYS A CA 1
ATOM 2650 C C . LYS A 1 323 ? 13.312 16.978 -7.116 1.00 90.75 323 LYS A C 1
ATOM 2652 O O . LYS A 1 323 ? 13.638 16.644 -5.983 1.00 90.75 323 LYS A O 1
ATOM 2657 N N . GLY A 1 324 ? 12.847 16.105 -8.011 1.00 90.81 324 GLY A N 1
ATOM 2658 C CA . GLY A 1 324 ? 12.649 14.686 -7.722 1.00 90.81 324 GLY A CA 1
ATOM 2659 C C . GLY A 1 324 ? 13.894 13.841 -7.994 1.00 90.81 324 GLY A C 1
ATOM 2660 O O . GLY A 1 324 ? 14.677 14.147 -8.894 1.00 90.81 324 GLY A O 1
ATOM 2661 N N . PHE A 1 325 ? 14.037 12.741 -7.252 1.00 94.38 325 PHE A N 1
ATOM 2662 C CA . PHE A 1 325 ? 15.074 11.733 -7.492 1.00 94.38 325 PHE A CA 1
ATOM 2663 C C . PHE A 1 325 ? 14.841 10.964 -8.806 1.00 94.38 325 PHE A C 1
ATOM 2665 O O . PHE A 1 325 ? 13.762 11.023 -9.399 1.00 94.38 325 PHE A O 1
ATOM 2672 N N . ASN A 1 326 ? 15.874 10.265 -9.274 1.00 96.88 326 ASN A N 1
ATOM 2673 C CA . ASN A 1 326 ? 15.882 9.575 -10.562 1.00 96.88 326 ASN A CA 1
ATOM 2674 C C . ASN A 1 326 ? 15.133 8.239 -10.487 1.00 96.88 326 ASN A C 1
ATOM 2676 O O . ASN A 1 326 ? 15.671 7.287 -9.940 1.00 96.88 326 ASN A O 1
ATOM 2680 N N . TRP A 1 327 ? 13.949 8.158 -11.090 1.00 97.56 327 TRP A N 1
ATOM 2681 C CA . TRP A 1 327 ? 13.356 6.880 -11.499 1.00 97.56 327 TRP A CA 1
ATOM 2682 C C . TRP A 1 327 ? 13.811 6.532 -12.913 1.00 97.56 327 TRP A C 1
ATOM 2684 O O . TRP A 1 327 ? 13.822 7.414 -13.782 1.00 97.56 327 TRP A O 1
ATOM 2694 N N . GLY A 1 328 ? 14.158 5.271 -13.152 1.00 96.69 328 GLY A N 1
ATOM 2695 C CA . GLY A 1 328 ? 14.237 4.710 -14.493 1.00 96.69 328 GLY A CA 1
ATOM 2696 C C . GLY A 1 328 ? 12.838 4.488 -15.065 1.00 96.69 328 GLY A C 1
ATOM 2697 O O . GLY A 1 328 ? 11.897 5.209 -14.737 1.00 96.69 328 GLY A O 1
ATOM 2698 N N . ALA A 1 329 ? 12.692 3.512 -15.959 1.00 97.06 329 ALA A N 1
ATOM 2699 C CA . ALA A 1 329 ? 11.395 3.169 -16.549 1.00 97.06 329 ALA A CA 1
ATOM 2700 C C . ALA A 1 329 ? 10.649 2.061 -15.774 1.00 97.06 329 ALA A C 1
ATOM 2702 O O . ALA A 1 329 ? 9.627 1.570 -16.251 1.00 97.06 329 ALA A O 1
ATOM 2703 N N . GLY A 1 330 ? 11.173 1.649 -14.612 1.00 96.75 330 GLY A N 1
ATOM 2704 C CA . GLY A 1 330 ? 10.682 0.516 -13.823 1.00 96.75 330 GLY A CA 1
ATOM 2705 C C . GLY A 1 330 ? 9.704 0.898 -12.711 1.00 96.75 330 GLY A C 1
ATOM 2706 O O . GLY A 1 330 ? 9.316 0.039 -11.925 1.00 96.75 330 GLY A O 1
ATOM 2707 N N . ALA A 1 331 ? 9.286 2.166 -12.619 1.00 97.06 331 ALA A N 1
ATOM 2708 C CA . ALA A 1 331 ? 8.341 2.649 -11.608 1.00 97.06 331 ALA A CA 1
ATOM 2709 C C . ALA A 1 331 ? 6.880 2.308 -11.969 1.00 97.06 331 ALA A C 1
ATOM 2711 O O . ALA A 1 331 ? 5.996 3.170 -11.945 1.00 97.06 331 ALA A O 1
ATOM 2712 N N . VAL A 1 332 ? 6.647 1.065 -12.385 1.00 97.62 332 VAL A N 1
ATOM 2713 C CA . VAL A 1 332 ? 5.365 0.531 -12.846 1.00 97.62 332 VAL A CA 1
ATOM 2714 C C . VAL A 1 332 ? 5.283 -0.955 -12.502 1.00 97.62 332 VAL A C 1
ATOM 2716 O O . VAL A 1 332 ? 6.286 -1.659 -12.544 1.00 97.62 332 VAL A O 1
ATOM 2719 N N . GLY A 1 333 ? 4.095 -1.430 -12.144 1.00 95.81 333 GLY A N 1
ATOM 2720 C CA . GLY A 1 333 ? 3.842 -2.833 -11.827 1.00 95.81 333 GLY A CA 1
ATOM 2721 C C . GLY A 1 333 ? 2.358 -3.154 -11.943 1.00 95.81 333 GLY A C 1
ATOM 2722 O O . GLY A 1 333 ? 1.516 -2.268 -11.789 1.00 95.81 333 GLY A O 1
ATOM 2723 N N . CYS A 1 334 ? 2.027 -4.403 -12.257 1.00 95.94 334 CYS A N 1
ATOM 2724 C CA . CYS A 1 334 ? 0.645 -4.869 -12.340 1.00 95.94 334 CYS A CA 1
ATOM 2725 C C . CYS A 1 334 ? 0.439 -6.047 -11.395 1.00 95.94 334 CYS A C 1
ATOM 2727 O O . CYS A 1 334 ? 1.137 -7.047 -11.502 1.00 95.94 334 CYS A O 1
ATOM 2729 N N . ALA A 1 335 ? -0.523 -5.941 -10.487 1.00 92.94 335 ALA A N 1
ATOM 2730 C CA . ALA A 1 335 ? -0.827 -6.989 -9.521 1.00 92.94 335 ALA A CA 1
ATOM 2731 C C . ALA A 1 335 ? -2.333 -7.239 -9.456 1.00 92.94 335 ALA A C 1
ATOM 2733 O O . ALA A 1 335 ? -3.141 -6.398 -9.864 1.00 92.94 335 ALA A O 1
ATOM 2734 N N . TYR A 1 336 ? -2.711 -8.400 -8.928 1.00 89.88 336 TYR A N 1
ATOM 2735 C CA . TYR A 1 336 ? -4.091 -8.660 -8.539 1.00 89.88 336 TYR A CA 1
ATOM 2736 C C . TYR A 1 336 ? -4.386 -7.979 -7.205 1.00 89.88 336 TYR A C 1
ATOM 2738 O O . TYR A 1 336 ? -3.766 -8.283 -6.188 1.00 89.88 336 TYR A O 1
ATOM 2746 N N . TRP A 1 337 ? -5.358 -7.074 -7.213 1.00 91.81 337 TRP A N 1
ATOM 2747 C CA . TRP A 1 337 ? -5.843 -6.388 -6.026 1.00 91.81 337 TRP A CA 1
ATOM 2748 C C . TRP A 1 337 ? -7.157 -7.015 -5.594 1.00 91.81 337 TRP A C 1
ATOM 2750 O O . TRP A 1 337 ? -8.147 -6.980 -6.333 1.00 91.81 337 TRP A O 1
ATOM 2760 N N . LYS A 1 338 ? -7.153 -7.581 -4.384 1.00 90.62 338 LYS A N 1
ATOM 2761 C CA . LYS A 1 338 ? -8.326 -8.187 -3.764 1.00 90.62 338 LYS A CA 1
ATOM 2762 C C . LYS A 1 338 ? -8.786 -7.362 -2.572 1.00 90.62 338 LYS A C 1
ATOM 2764 O O . LYS A 1 338 ? -7.995 -7.056 -1.687 1.00 90.62 338 LYS A O 1
ATOM 2769 N N . GLY A 1 339 ? -10.074 -7.050 -2.527 1.00 92.50 339 GLY A N 1
ATOM 2770 C CA . GLY A 1 339 ? -10.661 -6.313 -1.414 1.00 92.50 339 GLY A CA 1
ATOM 2771 C C . GLY A 1 339 ? -12.111 -5.915 -1.664 1.00 92.50 339 GLY A C 1
ATOM 2772 O O . GLY A 1 339 ? -12.651 -6.195 -2.740 1.00 92.50 339 GLY A O 1
ATOM 2773 N N . PRO A 1 340 ? -12.760 -5.292 -0.670 1.00 94.75 340 PRO A N 1
ATOM 2774 C CA . PRO A 1 340 ? -14.104 -4.764 -0.831 1.00 94.75 340 PRO A CA 1
ATOM 2775 C C . PRO A 1 340 ? -14.124 -3.551 -1.763 1.00 94.75 340 PRO A C 1
ATOM 2777 O O . PRO A 1 340 ? -13.138 -2.822 -1.901 1.00 94.75 340 PRO A O 1
ATOM 2780 N N . LEU A 1 341 ? -15.275 -3.302 -2.384 1.00 93.94 341 LEU A N 1
ATOM 2781 C CA . LEU A 1 341 ? -15.493 -2.072 -3.137 1.00 93.94 341 LEU A CA 1
ATOM 2782 C C . LEU A 1 341 ? -15.586 -0.883 -2.177 1.00 93.94 341 LEU A C 1
ATOM 2784 O O . LEU A 1 341 ? -16.419 -0.872 -1.271 1.00 93.94 341 LEU A O 1
ATOM 2788 N N . LEU A 1 342 ? -14.796 0.167 -2.432 1.00 94.19 342 LEU A N 1
ATOM 2789 C CA . LEU A 1 342 ? -14.863 1.412 -1.658 1.00 94.19 342 LEU A CA 1
ATOM 2790 C C . LEU A 1 342 ? -16.290 1.983 -1.622 1.00 94.19 342 LEU A C 1
ATOM 2792 O O . LEU A 1 342 ? -16.737 2.452 -0.581 1.00 94.19 342 LEU A O 1
ATOM 2796 N N . ARG A 1 343 ? -17.021 1.889 -2.740 1.00 93.75 343 ARG A N 1
ATOM 2797 C CA . ARG A 1 343 ? -18.439 2.260 -2.846 1.00 93.75 343 ARG A CA 1
ATOM 2798 C C . ARG A 1 343 ? -19.284 1.668 -1.718 1.00 93.75 343 ARG A C 1
ATOM 2800 O O . ARG A 1 343 ? -20.043 2.402 -1.092 1.00 93.75 343 ARG A O 1
ATOM 2807 N N . ASP A 1 344 ? -19.157 0.370 -1.468 1.00 93.94 344 ASP A N 1
ATOM 2808 C CA . ASP A 1 344 ? -20.026 -0.344 -0.530 1.00 93.94 344 ASP A CA 1
ATOM 2809 C C . ASP A 1 344 ? -19.677 0.023 0.920 1.00 93.94 344 ASP A C 1
ATOM 2811 O O . ASP A 1 344 ? -20.568 0.210 1.748 1.00 93.94 344 ASP A O 1
ATOM 2815 N N . VAL A 1 345 ? -18.389 0.248 1.204 1.00 94.25 345 VAL A N 1
ATOM 2816 C CA . VAL A 1 345 ? -17.924 0.769 2.500 1.00 94.25 345 VAL A CA 1
ATOM 2817 C C . VAL A 1 345 ? -18.458 2.187 2.750 1.00 94.25 345 VAL A C 1
ATOM 2819 O O . VAL A 1 345 ? -18.951 2.479 3.840 1.00 94.25 345 VAL A O 1
ATOM 2822 N N . LEU A 1 346 ? -18.419 3.069 1.744 1.00 93.38 346 LEU A N 1
ATOM 2823 C CA . LEU A 1 346 ? -18.957 4.433 1.849 1.00 93.38 346 LEU A CA 1
ATOM 2824 C C . LEU A 1 346 ? -20.476 4.430 2.077 1.00 93.38 346 LEU A C 1
ATOM 2826 O O . LEU A 1 346 ? -20.968 5.164 2.937 1.00 93.38 346 LEU A O 1
ATOM 2830 N N . LEU A 1 347 ? -21.214 3.570 1.366 1.00 92.69 347 LEU A N 1
ATOM 2831 C CA . LEU A 1 347 ? -22.657 3.408 1.564 1.00 92.69 347 LEU A CA 1
ATOM 2832 C C . LEU A 1 347 ? -22.979 2.898 2.971 1.00 92.69 347 LEU A C 1
ATOM 2834 O O . LEU A 1 347 ? -23.877 3.434 3.619 1.00 92.69 347 LEU A O 1
ATOM 2838 N N . SER A 1 348 ? -22.203 1.940 3.487 1.00 92.56 348 SER A N 1
ATOM 2839 C CA . SER A 1 348 ? -22.349 1.466 4.867 1.00 92.56 348 SER A CA 1
ATOM 2840 C C . SER A 1 348 ? -22.044 2.551 5.905 1.00 92.56 348 SER A C 1
ATOM 2842 O O . SER A 1 348 ? -22.603 2.517 6.999 1.00 92.56 348 SER A O 1
ATOM 2844 N N . ALA A 1 349 ? -21.197 3.533 5.584 1.00 92.12 349 ALA A N 1
ATOM 2845 C CA . ALA A 1 349 ? -20.963 4.708 6.428 1.00 92.12 349 ALA A CA 1
ATOM 2846 C C . ALA A 1 349 ? -22.085 5.766 6.319 1.00 92.12 349 ALA A C 1
ATOM 2848 O O . ALA A 1 349 ? -22.059 6.797 7.003 1.00 92.12 349 ALA A O 1
ATOM 2849 N N . GLY A 1 350 ? -23.097 5.528 5.479 1.00 90.88 350 GLY A N 1
ATOM 2850 C CA . GLY A 1 350 ? -24.209 6.440 5.224 1.00 90.88 350 GLY A CA 1
ATOM 2851 C C . GLY A 1 350 ? -23.851 7.598 4.292 1.00 90.88 350 GLY A C 1
ATOM 2852 O O . GLY A 1 350 ? -24.495 8.644 4.365 1.00 90.88 350 GLY A O 1
ATOM 2853 N N . ILE A 1 351 ? -22.817 7.445 3.459 1.00 89.50 351 ILE A N 1
ATOM 2854 C CA . ILE A 1 351 ? -22.486 8.399 2.397 1.00 89.50 351 ILE A CA 1
ATOM 2855 C C . ILE A 1 351 ? -23.308 8.005 1.162 1.00 89.50 351 ILE A C 1
ATOM 2857 O O . ILE A 1 351 ? -23.122 6.903 0.638 1.00 89.50 351 ILE A O 1
ATOM 2861 N N . PRO A 1 352 ? -24.250 8.853 0.714 1.00 87.50 352 PRO A N 1
ATOM 2862 C CA . PRO A 1 352 ? -25.115 8.518 -0.407 1.00 87.50 352 PRO A CA 1
ATOM 2863 C C . PRO A 1 352 ? -24.334 8.544 -1.725 1.00 87.50 352 PRO A C 1
ATOM 2865 O O . PRO A 1 352 ? -23.412 9.338 -1.893 1.00 87.50 352 PRO A O 1
ATOM 2868 N N . GLU A 1 353 ? -24.751 7.726 -2.695 1.00 83.81 353 GLU A N 1
ATOM 2869 C CA . GLU A 1 353 ? -24.112 7.700 -4.023 1.00 83.81 353 GLU A CA 1
ATOM 2870 C C . GLU A 1 353 ? -24.205 9.039 -4.753 1.00 83.81 353 GLU A C 1
ATOM 2872 O O . GLU A 1 353 ? -23.298 9.424 -5.489 1.00 83.81 353 GLU A O 1
ATOM 2877 N N . THR A 1 354 ? -25.327 9.732 -4.555 1.00 81.44 354 THR A N 1
ATOM 2878 C CA . THR A 1 354 ? -25.568 11.078 -5.066 1.00 81.44 354 THR A CA 1
ATOM 2879 C C . THR A 1 354 ? -25.651 12.018 -3.876 1.00 81.44 354 THR A C 1
ATOM 2881 O O . THR A 1 354 ? -26.494 11.844 -2.993 1.00 81.44 354 THR A O 1
ATOM 2884 N N . MET A 1 355 ? -24.758 13.002 -3.833 1.00 82.75 355 MET A N 1
ATOM 2885 C CA . MET A 1 355 ? -24.689 13.933 -2.713 1.00 82.75 355 MET A CA 1
ATOM 2886 C C . MET A 1 355 ? -25.898 14.889 -2.729 1.00 82.75 355 MET A C 1
ATOM 2888 O O . MET A 1 355 ? -26.271 15.375 -3.799 1.00 82.75 355 MET A O 1
ATOM 2892 N N . PRO A 1 356 ? -26.537 15.171 -1.575 1.00 71.31 356 PRO A N 1
ATOM 2893 C CA . PRO A 1 356 ? -27.678 16.080 -1.510 1.00 71.31 356 PRO A CA 1
ATOM 2894 C C . PRO A 1 356 ? -27.273 17.513 -1.862 1.00 71.31 356 PRO A C 1
ATOM 2896 O O . PRO A 1 356 ? -26.299 18.032 -1.318 1.00 71.31 356 PRO A O 1
ATOM 2899 N N . GLY A 1 357 ? -28.066 18.171 -2.710 1.00 65.12 357 GLY A N 1
ATOM 2900 C CA . GLY A 1 357 ? -27.807 19.549 -3.130 1.00 65.12 357 GLY A CA 1
ATOM 2901 C C . GLY A 1 357 ? -26.739 19.645 -4.214 1.00 65.12 357 GLY A C 1
ATOM 2902 O O . GLY A 1 357 ? -25.821 20.441 -4.070 1.00 65.12 357 GLY A O 1
ATOM 2903 N N . ASP A 1 358 ? -26.874 18.845 -5.278 1.00 59.25 358 ASP A N 1
ATOM 2904 C CA . ASP A 1 358 ? -26.008 18.825 -6.469 1.00 59.25 358 ASP A CA 1
ATOM 2905 C C . ASP A 1 358 ? -26.165 20.121 -7.305 1.00 59.25 358 ASP A C 1
ATOM 2907 O O . ASP A 1 358 ? -26.560 20.129 -8.468 1.00 59.25 358 ASP A O 1
ATOM 2911 N N . ASP A 1 359 ? -25.890 21.260 -6.667 1.00 64.81 359 ASP A N 1
ATOM 2912 C CA . ASP A 1 359 ? -25.893 22.627 -7.193 1.00 64.81 359 ASP A CA 1
ATOM 2913 C C . ASP A 1 359 ? -24.581 22.963 -7.933 1.00 64.81 359 ASP A C 1
ATOM 2915 O O . ASP A 1 359 ? -24.212 24.128 -8.088 1.00 64.81 359 ASP A O 1
ATOM 2919 N N . GLY A 1 360 ? -23.854 21.935 -8.387 1.00 71.75 360 GLY A N 1
ATOM 2920 C CA . GLY A 1 360 ? -22.535 22.050 -9.011 1.00 71.75 360 GLY A CA 1
ATOM 2921 C C . GLY A 1 360 ? -21.354 21.941 -8.0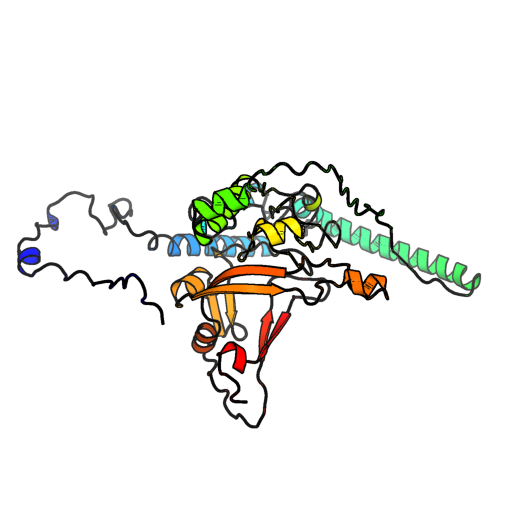38 1.00 71.75 360 GLY A C 1
ATOM 2922 O O . GLY A 1 360 ? -20.201 22.062 -8.468 1.00 71.75 360 GLY A O 1
ATOM 2923 N N . LYS A 1 361 ? -21.590 21.686 -6.744 1.00 81.88 361 LYS A N 1
ATOM 2924 C CA . LYS A 1 361 ? -20.517 21.417 -5.774 1.00 81.88 361 LYS A CA 1
ATOM 2925 C C . LYS A 1 361 ? -19.887 20.042 -5.988 1.00 81.88 361 LYS A C 1
ATOM 2927 O O . LYS A 1 361 ? -20.555 19.022 -6.106 1.00 81.88 361 LYS A O 1
ATOM 2932 N N . ARG A 1 362 ? -18.552 20.004 -5.996 1.00 85.06 362 ARG A N 1
ATOM 2933 C CA . ARG A 1 362 ? -17.781 18.757 -6.092 1.00 85.06 362 ARG A CA 1
ATOM 2934 C C . ARG A 1 362 ? -17.398 18.265 -4.706 1.00 85.06 362 ARG A C 1
ATOM 2936 O O . ARG A 1 362 ? -16.776 18.995 -3.940 1.00 85.06 362 ARG A O 1
ATOM 2943 N N . HIS A 1 363 ? -17.709 17.005 -4.436 1.00 88.06 363 HIS A N 1
ATOM 2944 C CA . HIS A 1 363 ? -17.353 16.334 -3.192 1.00 88.06 363 HIS A CA 1
ATOM 2945 C C . HIS A 1 363 ? -16.167 15.385 -3.384 1.00 88.06 363 HIS A C 1
ATOM 2947 O O . HIS A 1 363 ? -15.993 14.782 -4.451 1.00 88.06 363 HIS A O 1
ATOM 2953 N N . TRP A 1 364 ? -15.373 15.237 -2.326 1.00 91.62 364 TRP A N 1
ATOM 2954 C CA . TRP A 1 364 ? -14.133 14.465 -2.312 1.00 91.62 364 TRP A CA 1
ATOM 2955 C C . TRP A 1 364 ? -14.121 13.496 -1.131 1.00 91.62 364 TRP A C 1
ATOM 2957 O O . TRP A 1 364 ? -14.612 13.818 -0.051 1.00 91.62 364 TRP A O 1
ATOM 2967 N N . VAL A 1 365 ? -13.557 12.315 -1.356 1.00 92.88 365 VAL A N 1
ATOM 2968 C CA . VAL A 1 365 ? -13.197 11.355 -0.315 1.00 92.88 365 VAL A CA 1
ATOM 2969 C C . VAL A 1 365 ? -11.711 11.536 -0.050 1.00 92.88 365 VAL A C 1
ATOM 2971 O O . VAL A 1 365 ? -10.902 11.398 -0.968 1.00 92.88 365 VAL A O 1
ATOM 2974 N N . HIS A 1 366 ? -11.366 11.880 1.186 1.00 95.44 366 HIS A N 1
ATOM 2975 C CA . HIS A 1 366 ? -9.984 11.993 1.634 1.00 95.44 366 HIS A CA 1
ATOM 2976 C C . HIS A 1 366 ? -9.522 10.654 2.208 1.00 95.44 366 HIS A C 1
ATOM 2978 O O . HIS A 1 366 ? -10.254 10.016 2.962 1.00 95.44 366 HIS A O 1
ATOM 2984 N N . PHE A 1 367 ? -8.309 10.250 1.849 1.00 95.88 367 PHE A N 1
ATOM 2985 C CA . PHE A 1 367 ? -7.638 9.064 2.363 1.00 95.88 367 PHE A CA 1
ATOM 2986 C C . PHE A 1 367 ? -6.409 9.517 3.133 1.00 95.88 367 PHE A C 1
ATOM 2988 O O . PHE A 1 367 ? -5.625 10.306 2.608 1.00 95.88 367 PHE A O 1
ATOM 2995 N N . GLU A 1 368 ? -6.242 9.012 4.347 1.00 95.69 368 GLU A N 1
ATOM 2996 C CA . GLU A 1 368 ? -5.088 9.268 5.203 1.00 95.69 368 GLU A CA 1
ATOM 2997 C C . GLU A 1 368 ? -4.445 7.923 5.556 1.00 95.69 368 GLU A C 1
ATOM 2999 O O . GLU A 1 368 ? -5.138 6.977 5.933 1.00 95.69 368 GLU A O 1
ATOM 3004 N N . GLY A 1 369 ? -3.131 7.826 5.373 1.00 94.25 369 GLY A N 1
ATOM 3005 C CA . GLY A 1 369 ? -2.338 6.664 5.747 1.00 94.25 369 GLY A CA 1
ATOM 3006 C C . GLY A 1 369 ? -2.011 6.636 7.240 1.00 94.25 369 GLY A C 1
ATOM 3007 O O . GLY A 1 369 ? -2.153 7.621 7.964 1.00 94.25 369 GLY A O 1
ATOM 3008 N N . ALA A 1 370 ? -1.541 5.482 7.710 1.00 94.44 370 ALA A N 1
ATOM 3009 C CA . ALA A 1 370 ? -0.998 5.340 9.062 1.00 94.44 370 ALA A CA 1
ATOM 3010 C C . ALA A 1 370 ? 0.477 5.776 9.162 1.00 94.44 370 ALA A C 1
ATOM 3012 O O . ALA A 1 370 ? 1.065 5.701 10.238 1.00 94.44 370 ALA A O 1
ATOM 3013 N N . ASP A 1 371 ? 1.096 6.166 8.046 1.00 92.75 371 ASP A N 1
ATOM 3014 C CA . ASP A 1 371 ? 2.473 6.635 7.983 1.00 92.75 371 ASP A CA 1
ATOM 3015 C C . ASP A 1 371 ? 2.596 8.108 8.361 1.00 92.75 371 ASP A C 1
ATOM 3017 O O . ASP A 1 371 ? 1.732 8.925 8.051 1.00 92.75 371 ASP A O 1
ATOM 3021 N N . GLU A 1 372 ? 3.719 8.450 8.994 1.00 91.50 372 GLU A N 1
ATOM 3022 C CA . GLU A 1 372 ? 4.062 9.816 9.399 1.00 91.50 372 GLU A CA 1
ATOM 3023 C C . GLU A 1 372 ? 5.365 10.280 8.718 1.00 91.50 372 GLU A C 1
ATOM 3025 O O . GLU A 1 372 ? 6.443 10.258 9.321 1.00 91.50 372 GLU A O 1
ATOM 3030 N N . PRO A 1 373 ? 5.306 10.674 7.430 1.00 90.25 373 PRO A N 1
ATOM 3031 C CA . PRO A 1 373 ? 6.377 11.424 6.778 1.00 90.25 373 PRO A CA 1
ATOM 3032 C C . PRO A 1 373 ? 6.720 12.747 7.488 1.00 90.25 373 PRO A C 1
ATOM 3034 O O . PRO A 1 373 ? 6.024 13.209 8.390 1.00 90.25 373 PRO A O 1
ATOM 3037 N N . SER A 1 374 ? 7.789 13.413 7.033 1.00 87.12 374 SER A N 1
ATOM 3038 C CA . SER A 1 374 ? 8.291 14.655 7.650 1.00 87.12 374 SER A CA 1
ATOM 3039 C C . SER A 1 374 ? 7.275 15.800 7.704 1.00 87.12 374 SER A C 1
ATOM 3041 O O . SER A 1 374 ? 7.340 16.619 8.616 1.00 87.12 374 SER A O 1
ATOM 3043 N N . ASP A 1 375 ? 6.352 15.851 6.743 1.00 87.56 375 ASP A N 1
ATOM 3044 C CA . ASP A 1 375 ? 5.363 16.926 6.601 1.00 87.56 375 ASP A CA 1
ATOM 3045 C C . ASP A 1 375 ? 3.998 16.558 7.216 1.00 87.56 375 ASP A C 1
ATOM 3047 O O . ASP A 1 375 ? 2.985 17.193 6.925 1.00 87.56 375 ASP A O 1
ATOM 3051 N N . GLY A 1 376 ? 3.967 15.536 8.078 1.00 90.62 376 GLY A N 1
ATOM 3052 C CA . GLY A 1 376 ? 2.749 14.966 8.645 1.00 90.62 376 GLY A CA 1
ATOM 3053 C C . GLY A 1 376 ? 2.281 13.734 7.876 1.00 90.62 376 GLY A C 1
ATOM 3054 O O . GLY A 1 376 ? 2.969 13.245 6.978 1.00 90.62 376 GLY A O 1
ATOM 3055 N N . LYS A 1 377 ? 1.110 13.215 8.257 1.00 92.81 377 LYS A N 1
ATOM 3056 C CA . LYS A 1 377 ? 0.571 11.981 7.684 1.00 92.81 377 LYS A CA 1
ATOM 3057 C C . LYS A 1 377 ? 0.376 12.081 6.180 1.00 92.81 377 LYS A C 1
ATOM 3059 O O . LYS A 1 377 ? -0.087 13.103 5.666 1.00 92.81 377 LYS A O 1
ATOM 3064 N N . TYR A 1 378 ? 0.694 11.000 5.473 1.00 94.44 378 TYR A N 1
ATOM 3065 C CA . TYR A 1 378 ? 0.447 10.955 4.042 1.00 94.44 378 TYR A CA 1
ATOM 3066 C C . TYR A 1 378 ? -1.056 10.909 3.777 1.00 94.44 378 TYR A C 1
ATOM 3068 O O . TYR A 1 378 ? -1.764 10.035 4.275 1.00 94.44 378 TYR A O 1
ATOM 3076 N N . ALA A 1 379 ? -1.548 11.840 2.966 1.00 94.56 379 ALA A N 1
ATOM 3077 C CA . ALA A 1 379 ? -2.952 11.903 2.609 1.00 94.56 379 ALA A CA 1
ATOM 3078 C C . ALA A 1 379 ? -3.147 12.307 1.148 1.00 94.56 379 ALA A C 1
ATOM 3080 O O . ALA A 1 379 ? -2.346 13.033 0.556 1.00 94.56 379 ALA A O 1
ATOM 3081 N N . THR A 1 380 ? -4.241 11.837 0.561 1.00 95.31 380 THR A N 1
ATOM 3082 C CA . THR A 1 380 ? -4.676 12.194 -0.791 1.00 95.31 380 THR A CA 1
ATOM 3083 C C . THR A 1 380 ? -6.200 12.216 -0.857 1.00 95.31 380 THR A C 1
ATOM 3085 O O . THR A 1 380 ? -6.883 11.990 0.140 1.00 95.31 380 THR A O 1
ATOM 3088 N N . SER A 1 381 ? -6.770 12.526 -2.016 1.00 95.94 381 SER A N 1
ATOM 3089 C CA . SER A 1 381 ? -8.217 12.481 -2.195 1.00 95.94 381 SER A CA 1
ATOM 3090 C C . SER A 1 381 ? -8.611 12.084 -3.603 1.00 95.94 381 SER A C 1
ATOM 3092 O O . SER A 1 381 ? -7.850 12.251 -4.555 1.00 95.94 381 SER A O 1
ATOM 3094 N N . HIS A 1 382 ? -9.831 11.579 -3.727 1.00 93.69 382 HIS A N 1
ATOM 3095 C CA . HIS A 1 382 ? -10.458 11.310 -5.009 1.00 93.69 382 HIS A CA 1
ATOM 3096 C C . HIS A 1 382 ? -11.906 11.806 -4.988 1.00 93.69 382 HIS A C 1
ATOM 3098 O O . HIS A 1 382 ? -12.511 11.950 -3.928 1.00 93.69 382 HIS A O 1
ATOM 3104 N N . SER A 1 383 ? -12.479 12.111 -6.151 1.00 91.25 383 SER A N 1
ATOM 3105 C CA . SER A 1 383 ? -13.870 12.565 -6.213 1.00 91.25 383 SER A CA 1
ATOM 3106 C C . SER A 1 383 ? -14.832 11.476 -5.725 1.00 91.25 383 SER A C 1
ATOM 3108 O O . SER A 1 383 ? -14.697 10.310 -6.104 1.00 91.25 383 SER A O 1
ATOM 3110 N N . VAL A 1 384 ? -15.848 11.870 -4.946 1.00 88.56 384 VAL A N 1
ATOM 3111 C CA . VAL A 1 384 ? -16.915 10.971 -4.454 1.00 88.56 384 VAL A CA 1
ATOM 3112 C C . VAL A 1 384 ? -17.561 10.214 -5.613 1.00 88.56 384 VAL A C 1
ATOM 3114 O O . VAL A 1 384 ? -17.754 9.003 -5.545 1.00 88.56 384 VAL A O 1
ATOM 3117 N N . ARG A 1 385 ? -17.790 10.913 -6.731 1.00 85.44 385 ARG A N 1
ATOM 3118 C CA . ARG A 1 385 ? -18.348 10.351 -7.966 1.00 85.44 385 ARG A CA 1
ATOM 3119 C C . ARG A 1 385 ? -17.589 9.105 -8.440 1.00 85.44 385 ARG A C 1
ATOM 3121 O O . ARG A 1 385 ? -18.195 8.075 -8.735 1.00 85.44 385 ARG A O 1
ATOM 3128 N N . ALA A 1 386 ? -16.263 9.196 -8.492 1.00 87.19 386 ALA A N 1
ATOM 3129 C CA . ALA A 1 386 ? -15.418 8.091 -8.919 1.00 87.19 386 ALA A CA 1
ATOM 3130 C C . ALA A 1 386 ? -15.314 6.989 -7.856 1.00 87.19 386 ALA A C 1
ATOM 3132 O O . ALA A 1 386 ? -15.312 5.818 -8.221 1.00 87.19 386 ALA A O 1
ATOM 3133 N N . CYS A 1 387 ? -15.317 7.335 -6.564 1.00 89.38 387 CYS A N 1
ATOM 3134 C CA . CYS A 1 387 ? -15.362 6.348 -5.481 1.00 89.38 387 CYS A CA 1
ATOM 3135 C C . CYS A 1 387 ? -16.649 5.502 -5.500 1.00 89.38 387 CYS A C 1
ATOM 3137 O O . CYS A 1 387 ? -16.594 4.314 -5.194 1.00 89.38 387 CYS A O 1
ATOM 3139 N N . HIS A 1 388 ? -17.785 6.075 -5.918 1.00 86.38 388 HIS A N 1
ATOM 3140 C CA . HIS A 1 388 ? -19.039 5.342 -6.144 1.00 86.38 388 HIS A CA 1
ATOM 3141 C C . HIS A 1 388 ? -19.150 4.701 -7.538 1.00 86.38 388 HIS A C 1
ATOM 3143 O O . HIS A 1 388 ? -20.156 4.067 -7.838 1.00 86.38 388 HIS A O 1
ATOM 3149 N N . GLY A 1 389 ? -18.162 4.864 -8.424 1.00 76.38 389 GLY A N 1
ATOM 3150 C CA . GLY A 1 389 ? -18.212 4.298 -9.778 1.00 76.38 389 GLY A CA 1
ATOM 3151 C C . GLY A 1 389 ? -19.281 4.913 -10.694 1.00 76.38 389 GLY A C 1
ATOM 3152 O O . GLY A 1 389 ? -19.591 4.355 -11.747 1.00 76.38 389 GLY A O 1
ATOM 3153 N N . THR A 1 390 ? -19.842 6.071 -10.336 1.00 60.91 390 THR A N 1
ATOM 3154 C CA . THR A 1 390 ? -20.832 6.764 -11.173 1.00 60.91 390 THR A CA 1
ATOM 3155 C C . THR A 1 390 ? -20.123 7.420 -12.358 1.00 60.91 390 THR A C 1
ATOM 3157 O O . THR A 1 390 ? -19.416 8.421 -12.226 1.00 60.91 390 THR A O 1
ATOM 3160 N N . ARG A 1 391 ? -20.268 6.853 -13.562 1.00 49.28 391 ARG A N 1
ATOM 3161 C CA . ARG A 1 391 ? -19.679 7.449 -14.772 1.00 49.28 391 ARG A CA 1
ATOM 3162 C C . ARG A 1 391 ? -20.167 8.887 -14.933 1.00 49.28 391 ARG A C 1
ATOM 3164 O O . ARG A 1 391 ? -21.358 9.157 -14.783 1.00 49.28 391 ARG A O 1
ATOM 3171 N N . SER A 1 392 ? -19.261 9.803 -15.279 1.00 41.84 392 SER A N 1
ATOM 3172 C CA . SER A 1 392 ? -19.649 10.975 -16.066 1.00 41.84 392 SER A CA 1
ATOM 3173 C C . SER A 1 392 ? -20.280 10.458 -17.344 1.00 41.84 392 SER A C 1
ATOM 3175 O O . SER A 1 392 ? -19.585 9.905 -18.192 1.00 41.84 392 SER A O 1
ATOM 3177 N N . THR A 1 393 ? -21.598 10.587 -17.467 1.00 36.09 393 THR A N 1
ATOM 3178 C CA . THR A 1 393 ? -22.177 10.847 -18.782 1.00 36.09 393 THR A CA 1
ATOM 3179 C C . THR A 1 393 ? -21.466 12.103 -19.274 1.00 36.09 393 THR A C 1
ATOM 3181 O O . THR A 1 393 ? -21.640 13.169 -18.679 1.00 36.09 393 THR A O 1
ATOM 3184 N N . MET A 1 394 ? -20.522 11.908 -20.200 1.00 33.62 394 MET A N 1
ATOM 3185 C CA . MET A 1 394 ? -19.869 13.002 -20.916 1.00 33.62 394 MET A CA 1
ATOM 3186 C C . MET A 1 394 ? -20.905 13.817 -21.672 1.00 33.62 394 MET A C 1
ATOM 3188 O O . MET A 1 394 ? -21.874 13.192 -22.164 1.00 33.62 394 MET A O 1
#

Radius of gyration: 29.78 Å; chains: 1; bounding box: 74×84×73 Å

Secondary structure (DSSP, 8-state):
-PPPS-----PPP----HHHHHT---GGGS-S--TTS--TTS--TT---TTSSHHHHHHHHHHHHHHHHHHHHTT----HHHHHHHS--GGGT-GGGS-TT-----SS-HHHHHHTS--HHHHHHHHHHHHHHHHHHHHHHHHHHHHTTT---------------------------------HHHHHHHHS-HHHHHHHHHHHHHHH--EE--GGGTTSTTTT--EETTEEESSSSSS-EEEE-HHHHHHTTTS--GGGS-EE-SSPPP---TTT-EEEETTTTEEEEHHHHHHSSPEEEEEEEEE-TTTTHHHHHHHS--SS----S--EEEEEEEEE-HHHHHHHTT--SS-S--SSPPPEEEEE-S---TTSS-EEEEEHHHHTT-----

Foldseek 3Di:
DPDDPDDDDDDDDPDDDPVCVVPDPPPVPDDQQDAPDQGPVRDHHDDPDLPDPVVVVLVVLVVLVVVVVVCVVVVNDDDPVNVVVSNPDCCVRCVPVDDPPFDDDDLADPCCVVAVDPDVVNVVVVVVVVVVVVVVVVVVVVVVVVVVVPDDDDDDDDDDDDDDDPDPPPPPPPDDDPDPDQDVVNVCVVPDPPVVVLVVLVVVCVVVWDFAQDPLCCPPSQSRGTATPQWDAFPGSPDGFTFGDPVQQVSNPPARDPRRQTDDDLGHDDPDDQSPDWDADPNNLDIDRNVCQVPVADKDKDKDKDADPCACVQVVCVVPNDPDIDHYNGRMGIHIDMGGQLLVVCVVSVNDLDHPPPVVDWDKDKDWDPDQHPVGTDIDIDTSNVSNPPDPPD

Sequence (394 aa):
MPPIPWTVSVRDHPGSSADDIAKEPDWDAGHEHRIGFKNKQDRVPGIIHQHDDYDEEIEEARQDFRVWIMQTQQGKLIDFRDVMKNQKDLHLRMNENRSIGWRYVLQASEDWIKNTQDWPANVKKRQQQQEQKKNDKNKGNQQEHEWKRAQGENKHHSAYAGVEDSGYDSGIEQSGQAGNLESDQDKLHKKYTLQEITLLRNLRHEKETQISIDEKDQFTPDNWLPRSSDLIRLTGKHPLNAEAHLSHLFDAGLITPNELHYVRNHGAVPCLLWEFHKLEIQSGKLTLSMDELKNKYATINIPVTLACDGNRRKELNMIKKSKGFNWGAGAVGCAYWKGPLLRDVLLSAGIPETMPGDDGKRHWVHFEGADEPSDGKYATSHSVRACHGTRSTM

InterPro domains:
  IPR000572 Oxidoreductase, molybdopterin-binding domain [PF00174] (266-387)
  IPR008335 Eukaryotic molybdopterin oxidoreductase [PR00407] (232-246)
  IPR008335 Eukaryotic molybdopterin oxidoreductase [PR00407] (254-270)
  IPR008335 Eukaryotic molybdopterin oxidoreductase [PR00407] (304-315)
  IPR008335 Eukaryotic molybdopterin oxidoreductase [PR00407] (315-327)
  IPR008335 Eukaryotic molybdopterin oxidoreductase [PR00407] (330-345)
  IPR036374 Oxidoreductase, molybdopterin-binding domain superfamily [G3DSA:3.90.420.10] (217-394)
  IPR036374 Oxidoreductase, molybdopterin-binding domain superfamily [SSF56524] (214-387)